Protein 6L5D (pdb70)

InterPro domains:
  IPR009430 Gas vesicle protein L/F [PF06386] (4-241)
  IPR009430 Gas vesicle protein L/F [PTHR36852] (3-244)

Structure (mmCIF, N/CA/C/O backbone):
data_6L5D
#
_entry.id   6L5D
#
_cell.length_a   96.400
_cell.length_b   147.087
_cell.length_c   106.579
_cell.angle_alpha   90.000
_cell.angle_beta   90.000
_cell.angle_gamma   90.000
#
_symmetry.space_group_name_H-M   'C 2 2 21'
#
loop_
_entity.id
_entity.type
_entity.pdbx_description
1 polymer 'Gas vesicle protein'
2 water water
#
loop_
_atom_site.group_PDB
_atom_site.id
_atom_site.type_symbol
_atom_site.label_atom_id
_atom_site.label_alt_id
_atom_site.label_comp_id
_atom_site.label_asym_id
_atom_site.label_entity_id
_atom_site.label_seq_id
_atom_site.pdbx_PDB_ins_code
_atom_site.Cartn_x
_atom_site.Cartn_y
_atom_site.Cartn_z
_atom_site.occupancy
_atom_site.B_iso_or_equiv
_atom_site.auth_seq_id
_atom_site.auth_comp_id
_atom_site.auth_asym_id
_atom_site.auth_atom_id
_atom_site.pdbx_PDB_model_num
ATOM 1 N N . SER A 1 2 ? 24.768 11.536 -13.221 1.00 91.82 2 SER A N 1
ATOM 2 C CA . SER A 1 2 ? 25.816 12.230 -12.416 1.00 95.92 2 SER A CA 1
ATOM 3 C C . SER A 1 2 ? 25.208 13.092 -11.269 1.00 91.79 2 SER A C 1
ATOM 4 O O . SER A 1 2 ? 25.736 14.156 -10.912 1.00 91.26 2 SER A O 1
ATOM 7 N N . SER A 1 3 ? 24.103 12.629 -10.688 1.00 80.11 3 SER A N 1
ATOM 8 C CA . SER A 1 3 ? 23.647 13.185 -9.424 1.00 71.33 3 SER A CA 1
ATOM 9 C C . SER A 1 3 ? 24.466 12.497 -8.339 1.00 61.46 3 SER A C 1
ATOM 10 O O . SER A 1 3 ? 24.583 11.286 -8.325 1.00 61.23 3 SER A O 1
ATOM 13 N N . GLY A 1 4 ? 25.052 13.285 -7.453 1.00 51.44 4 GLY A N 1
ATOM 14 C CA . GLY A 1 4 ? 25.689 12.758 -6.278 1.00 48.62 4 GLY A CA 1
ATOM 15 C C . GLY A 1 4 ? 24.699 12.723 -5.125 1.00 44.64 4 GLY A C 1
ATOM 16 O O . GLY A 1 4 ? 23.468 12.823 -5.301 1.00 39.98 4 GLY A O 1
ATOM 17 N N . LEU A 1 5 ? 25.261 12.609 -3.933 1.00 39.29 5 LEU A N 1
ATOM 18 C CA . LEU A 1 5 ? 24.497 12.415 -2.729 1.00 38.23 5 LEU A CA 1
ATOM 19 C C . LEU A 1 5 ? 24.888 13.506 -1.759 1.00 34.49 5 LEU A C 1
ATOM 20 O O . LEU A 1 5 ? 26.042 13.617 -1.418 1.00 35.05 5 LEU A O 1
ATOM 25 N N . TYR A 1 6 ? 23.936 14.337 -1.384 1.00 34.42 6 TYR A N 1
ATOM 26 C CA . TYR A 1 6 ? 24.083 15.280 -0.272 1.00 35.05 6 TYR A CA 1
ATOM 27 C C . TYR A 1 6 ? 23.771 14.546 1.002 1.00 34.04 6 TYR A C 1
ATOM 28 O O . TYR A 1 6 ? 22.669 14.070 1.128 1.00 36.48 6 TYR A O 1
ATOM 37 N N . LEU A 1 7 ? 24.705 14.460 1.952 1.00 38.15 7 LEU A N 1
ATOM 38 C CA . LEU A 1 7 ? 24.495 13.674 3.213 1.00 35.52 7 LEU A CA 1
ATOM 39 C C . LEU A 1 7 ? 24.216 14.588 4.411 1.00 36.04 7 LEU A C 1
ATOM 40 O O . LEU A 1 7 ? 24.966 15.524 4.681 1.00 36.41 7 LEU A O 1
ATOM 45 N N . TYR A 1 8 ? 23.171 14.276 5.167 1.00 34.91 8 TYR A N 1
ATOM 46 C CA . TYR A 1 8 ? 22.736 15.150 6.265 1.00 36.85 8 TYR A CA 1
ATOM 47 C C . TYR A 1 8 ? 23.315 14.662 7.618 1.00 36.18 8 TYR A C 1
ATOM 48 O O . TYR A 1 8 ? 23.746 15.445 8.443 1.00 34.18 8 TYR A O 1
ATOM 57 N N . GLY A 1 9 ? 23.278 13.356 7.846 1.00 35.70 9 GLY A N 1
ATOM 58 C CA . GLY A 1 9 ? 23.720 12.810 9.091 1.00 36.79 9 GLY A CA 1
ATOM 59 C C . GLY A 1 9 ? 23.817 11.311 9.040 1.00 40.14 9 GLY A C 1
ATOM 60 O O . GLY A 1 9 ? 23.397 10.696 8.054 1.00 41.69 9 GLY A O 1
ATOM 61 N N . ILE A 1 10 ? 24.367 10.731 10.111 1.00 40.15 10 ILE A N 1
ATOM 62 C CA . ILE A 1 10 ? 24.471 9.272 10.245 1.00 41.14 10 ILE A CA 1
ATOM 63 C C . ILE A 1 10 ? 23.824 8.888 11.547 1.00 38.39 10 ILE A C 1
ATOM 64 O O . ILE A 1 10 ? 24.111 9.499 12.584 1.00 34.56 10 ILE A O 1
ATOM 69 N N . PHE A 1 11 ? 22.962 7.871 11.479 1.00 38.57 11 PHE A N 1
ATOM 70 C CA . PHE A 1 11 ? 22.144 7.449 12.614 1.00 39.16 11 PHE A CA 1
ATOM 71 C C . PHE A 1 11 ? 22.398 5.966 12.870 1.00 42.53 11 PHE A C 1
ATOM 72 O O . PHE A 1 11 ? 22.707 5.215 11.935 1.00 44.48 11 PHE A O 1
ATOM 80 N N . PRO A 1 12 ? 22.262 5.531 14.128 1.00 44.11 12 PRO A N 1
ATOM 81 C CA . PRO A 1 12 ? 22.403 4.107 14.447 1.00 43.64 12 PRO A CA 1
ATOM 82 C C . PRO A 1 12 ? 21.217 3.206 14.083 1.00 42.20 12 PRO A C 1
ATOM 83 O O . PRO A 1 12 ? 21.403 2.032 14.002 1.00 45.89 12 PRO A O 1
ATOM 87 N N . ASP A 1 13 ? 20.013 3.719 13.880 1.00 52.82 13 ASP A N 1
ATOM 88 C CA . ASP A 1 13 ? 18.830 2.836 13.689 1.00 55.64 13 ASP A CA 1
ATOM 89 C C . ASP A 1 13 ? 18.096 3.102 12.416 1.00 52.87 13 ASP A C 1
ATOM 90 O O . ASP A 1 13 ? 18.250 4.152 11.803 1.00 45.66 13 ASP A O 1
ATOM 95 N N . PRO A 1 14 ? 17.254 2.148 12.017 1.00 56.09 14 PRO A N 1
ATOM 96 C CA . PRO A 1 14 ? 16.418 2.419 10.842 1.00 53.70 14 PRO A CA 1
ATOM 97 C C . PRO A 1 14 ? 15.504 3.642 11.030 1.00 48.21 14 PRO A C 1
ATOM 98 O O . PRO A 1 14 ? 14.997 3.896 12.143 1.00 50.87 14 PRO A O 1
ATOM 102 N N . ILE A 1 15 ? 15.364 4.402 9.959 1.00 44.23 15 ILE A N 1
ATOM 103 C CA . ILE A 1 15 ? 14.411 5.473 9.884 1.00 46.16 15 ILE A CA 1
ATOM 104 C C . ILE A 1 15 ? 13.339 5.098 8.881 1.00 47.81 15 ILE A C 1
ATOM 105 O O . ILE A 1 15 ? 13.630 4.929 7.695 1.00 50.72 15 ILE A O 1
ATOM 110 N N . PRO A 1 16 ? 12.087 4.953 9.361 1.00 52.03 16 PRO A N 1
ATOM 111 C CA . PRO A 1 16 ? 11.028 4.546 8.433 1.00 51.24 16 PRO A CA 1
ATOM 112 C C . PRO A 1 16 ? 10.704 5.587 7.364 1.00 52.32 16 PRO A C 1
ATOM 113 O O . PRO A 1 16 ? 11.031 6.761 7.513 1.00 47.04 16 PRO A O 1
ATOM 117 N N . GLU A 1 17 ? 10.041 5.131 6.302 1.00 59.54 17 GLU A N 1
ATOM 118 C CA . GLU A 1 17 ? 9.615 5.999 5.214 1.00 62.43 17 GLU A CA 1
ATOM 119 C C . GLU A 1 17 ? 8.373 6.827 5.524 1.00 66.60 17 GLU A C 1
ATOM 120 O O . GLU A 1 17 ? 8.086 7.778 4.802 1.00 67.98 17 GLU A O 1
ATOM 126 N N . THR A 1 18 ? 7.626 6.469 6.572 1.00 68.38 18 THR A N 1
ATOM 127 C CA . THR A 1 18 ? 6.552 7.330 7.066 1.00 68.13 18 THR A CA 1
ATOM 128 C C . THR A 1 18 ? 7.086 8.680 7.566 1.00 67.29 18 THR A C 1
ATOM 129 O O . THR A 1 18 ? 6.320 9.641 7.679 1.00 69.49 18 THR A O 1
ATOM 133 N N . VAL A 1 19 ? 8.386 8.744 7.882 1.00 71.25 19 VAL A N 1
ATOM 134 C CA . VAL A 1 19 ? 9.050 9.998 8.247 1.00 64.95 19 VAL A CA 1
ATOM 135 C C . VAL A 1 19 ? 9.341 10.751 6.946 1.00 60.73 19 VAL A C 1
ATOM 136 O O . VAL A 1 19 ? 10.310 10.473 6.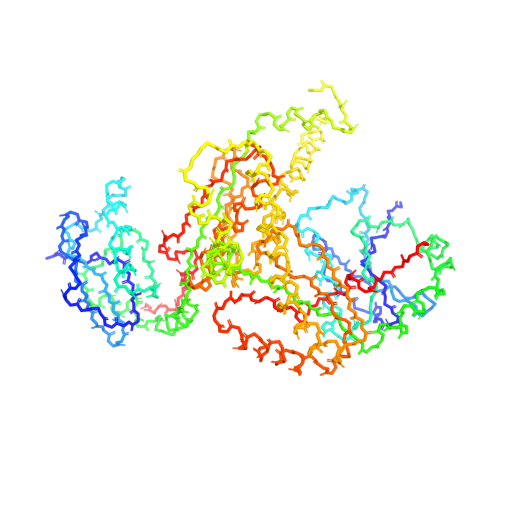265 1.00 57.68 19 VAL A O 1
ATOM 140 N N . THR A 1 20 ? 8.464 11.689 6.597 1.00 61.85 20 THR A N 1
ATOM 141 C CA . THR A 1 20 ? 8.595 12.470 5.364 1.00 60.51 20 THR A CA 1
ATOM 142 C C . THR A 1 20 ? 9.472 13.661 5.647 1.00 57.97 20 THR A C 1
ATOM 143 O O . THR A 1 20 ? 9.350 14.282 6.689 1.00 60.81 20 THR A O 1
ATOM 147 N N . LEU A 1 21 ? 10.373 13.972 4.735 1.00 54.91 21 LEU A N 1
ATOM 148 C CA . LEU A 1 21 ? 11.400 14.969 5.027 1.00 53.18 21 LEU A CA 1
ATOM 149 C C . LEU A 1 21 ? 11.795 15.638 3.755 1.00 50.86 21 LEU A C 1
ATOM 150 O O . LEU A 1 21 ? 11.766 15.014 2.691 1.00 52.60 21 LEU A O 1
ATOM 155 N N . GLN A 1 22 ? 12.147 16.909 3.863 1.00 45.01 22 GLN A N 1
ATOM 156 C CA . GLN A 1 22 ? 12.455 17.682 2.683 1.00 45.15 22 GLN A CA 1
ATOM 157 C C . GLN A 1 22 ? 13.672 18.524 3.015 1.00 45.67 22 GLN A C 1
ATOM 158 O O . GLN A 1 22 ? 13.828 19.001 4.139 1.00 38.07 22 GLN A O 1
ATOM 164 N N . GLY A 1 23 ? 14.545 18.682 2.018 1.00 47.02 23 GLY A N 1
ATOM 165 C CA . GLY A 1 23 ? 15.898 19.156 2.247 1.00 44.27 23 GLY A CA 1
ATOM 166 C C . GLY A 1 23 ? 16.233 20.309 1.360 1.00 44.97 23 GLY A C 1
ATOM 167 O O . GLY A 1 23 ? 15.347 21.122 1.066 1.00 39.14 23 GLY A O 1
ATOM 168 N N . LEU A 1 24 ? 17.517 20.377 0.986 1.00 42.37 24 LEU A N 1
ATOM 169 C CA . LEU A 1 24 ? 18.039 21.371 0.070 1.00 45.65 24 LEU A CA 1
ATOM 170 C C . LEU A 1 24 ? 17.337 21.335 -1.247 1.00 46.48 24 LEU A C 1
ATOM 171 O O . LEU A 1 24 ? 17.134 20.265 -1.779 1.00 44.88 24 LEU A O 1
ATOM 176 N N . ASP A 1 25 ? 16.963 22.518 -1.747 1.00 52.14 25 ASP A N 1
ATOM 177 C CA . ASP A 1 25 ? 16.240 22.668 -3.016 1.00 56.63 25 ASP A CA 1
ATOM 178 C C . ASP A 1 25 ? 14.905 21.979 -3.011 1.00 50.16 25 ASP A C 1
ATOM 179 O O . ASP A 1 25 ? 14.410 21.563 -4.063 1.00 45.21 25 ASP A O 1
ATOM 184 N N . SER A 1 26 ? 14.333 21.831 -1.825 1.00 44.91 26 SER A N 1
ATOM 185 C CA . SER A 1 26 ? 13.074 21.122 -1.666 1.00 47.83 26 SER A CA 1
ATOM 186 C C . SER A 1 26 ? 13.113 19.665 -2.133 1.00 46.35 26 SER A C 1
ATOM 187 O O . SER A 1 26 ? 12.079 19.061 -2.369 1.00 44.23 26 SER A O 1
ATOM 190 N N . GLN A 1 27 ? 14.301 19.079 -2.192 1.00 49.94 27 GLN A N 1
ATOM 191 C CA . GLN A 1 27 ? 14.461 17.653 -2.592 1.00 48.59 27 GLN A CA 1
ATOM 192 C C . GLN A 1 27 ? 13.906 16.755 -1.498 1.00 43.86 27 GLN A C 1
ATOM 193 O O . GLN A 1 27 ? 13.963 17.109 -0.315 1.00 47.22 27 GLN A O 1
ATOM 199 N N . LEU A 1 28 ? 13.397 15.592 -1.853 1.00 44.33 28 LEU A N 1
ATOM 200 C CA . LEU A 1 28 ? 12.930 14.673 -0.819 1.00 47.51 28 LEU A CA 1
ATOM 201 C C . LEU A 1 28 ? 14.155 14.064 -0.129 1.00 45.51 28 LEU A C 1
ATOM 202 O O . LEU A 1 28 ? 15.212 13.926 -0.744 1.00 42.07 28 LEU A O 1
ATOM 207 N N . VAL A 1 29 ? 14.009 13.735 1.148 1.00 40.96 29 VAL A N 1
ATOM 208 C CA . VAL A 1 29 ? 15.090 13.144 1.918 1.00 44.80 29 VAL A CA 1
ATOM 209 C C . VAL A 1 29 ? 14.830 11.673 2.191 1.00 44.76 29 VAL A C 1
ATOM 210 O O . VAL A 1 29 ? 13.775 11.296 2.683 1.00 57.10 29 VAL A O 1
ATOM 214 N N . TYR A 1 30 ? 15.817 10.850 1.897 1.00 46.94 30 TYR A N 1
ATOM 215 C CA . TYR A 1 30 ? 15.717 9.391 2.088 1.00 47.11 30 TYR A CA 1
ATOM 216 C C . TYR A 1 30 ? 16.677 8.896 3.163 1.00 43.78 30 TYR A C 1
ATOM 217 O O . TYR A 1 30 ? 17.632 9.611 3.556 1.00 45.63 30 TYR A O 1
ATOM 226 N N . SER A 1 31 ? 16.401 7.698 3.650 1.00 37.38 31 SER A N 1
ATOM 227 C CA . SER A 1 31 ? 17.328 6.971 4.488 1.00 37.82 31 SER A CA 1
ATOM 228 C C . SER A 1 31 ? 17.861 5.796 3.679 1.00 39.07 31 SER A C 1
ATOM 229 O O . SER A 1 31 ? 17.291 5.403 2.697 1.00 39.34 31 SER A O 1
ATOM 232 N N . GLN A 1 32 ? 19.015 5.297 4.071 1.00 42.96 32 GLN A N 1
ATOM 233 C CA . GLN A 1 32 ? 19.699 4.258 3.355 1.00 41.53 32 GLN A CA 1
ATOM 234 C C . GLN A 1 32 ? 20.531 3.547 4.374 1.00 38.30 32 GLN A C 1
ATOM 235 O O . GLN A 1 32 ? 21.496 4.109 4.886 1.00 41.82 32 GLN A O 1
ATOM 241 N N . ILE A 1 33 ? 20.147 2.323 4.680 1.00 36.30 33 ILE A N 1
ATOM 242 C CA . ILE A 1 33 ? 20.819 1.533 5.687 1.00 40.42 33 ILE A CA 1
ATOM 243 C C . ILE A 1 33 ? 21.997 0.853 5.043 1.00 38.55 33 ILE A C 1
ATOM 244 O O . ILE A 1 33 ? 21.821 0.231 4.006 1.00 42.01 33 ILE A O 1
ATOM 249 N N . ILE A 1 34 ? 23.179 0.947 5.641 1.00 36.24 34 ILE A N 1
ATOM 250 C CA . ILE A 1 34 ? 24.321 0.111 5.193 1.00 40.77 34 ILE A CA 1
ATOM 251 C C . ILE A 1 34 ? 24.915 -0.503 6.437 1.00 40.20 34 ILE A C 1
ATOM 252 O O . ILE A 1 34 ? 25.485 0.224 7.253 1.00 42.69 34 ILE A O 1
ATOM 257 N N . ASP A 1 35 ? 24.784 -1.822 6.571 1.00 40.19 35 ASP A N 1
ATOM 258 C CA . ASP A 1 35 ? 25.270 -2.593 7.726 1.00 41.07 35 ASP A CA 1
ATOM 259 C C . ASP A 1 35 ? 25.030 -1.961 9.119 1.00 42.23 35 ASP A C 1
ATOM 260 O O . ASP A 1 35 ? 25.962 -1.867 9.950 1.00 40.53 35 ASP A O 1
ATOM 265 N N . GLY A 1 36 ? 23.804 -1.519 9.382 1.00 40.99 36 GLY A N 1
ATOM 266 C CA . GLY A 1 36 ? 23.461 -0.996 10.711 1.00 41.11 36 GLY A CA 1
ATOM 267 C C . GLY A 1 36 ? 23.692 0.509 10.921 1.00 42.12 36 GLY A C 1
ATOM 268 O O . GLY A 1 36 ? 23.368 1.045 11.998 1.00 45.04 36 GLY A O 1
ATOM 269 N N . PHE A 1 37 ? 24.241 1.183 9.914 1.00 36.90 37 PHE A N 1
ATOM 270 C CA . PHE A 1 37 ? 24.303 2.655 9.859 1.00 39.31 37 PHE A CA 1
ATOM 271 C C . PHE A 1 37 ? 23.291 3.236 8.874 1.00 36.42 37 PHE A C 1
ATOM 272 O O . PHE A 1 37 ? 23.231 2.835 7.742 1.00 37.98 37 PHE A O 1
ATOM 280 N N . THR A 1 38 ? 22.505 4.198 9.331 1.00 36.62 38 THR A N 1
ATOM 281 C CA . THR A 1 38 ? 21.514 4.833 8.498 1.00 37.54 38 THR A CA 1
ATOM 282 C C . THR A 1 38 ? 22.066 6.195 8.021 1.00 39.11 38 THR A C 1
ATOM 283 O O . THR A 1 38 ? 22.544 6.989 8.825 1.00 42.77 38 THR A O 1
ATOM 287 N N . PHE A 1 39 ? 22.086 6.416 6.712 1.00 36.47 39 PHE A N 1
ATOM 288 C CA . PHE A 1 39 ? 22.560 7.674 6.148 1.00 38.20 39 PHE A CA 1
ATOM 289 C C . PHE A 1 39 ? 21.316 8.401 5.629 1.00 41.21 39 PHE A C 1
ATOM 290 O O . PHE A 1 39 ? 20.522 7.815 4.872 1.00 40.49 39 PHE A O 1
ATOM 298 N N . LEU A 1 40 ? 21.157 9.668 6.034 1.00 38.69 40 LEU A N 1
ATOM 299 C CA . LEU A 1 40 ? 20.034 10.499 5.624 1.00 35.69 40 LEU A CA 1
ATOM 300 C C . LEU A 1 40 ? 20.615 11.396 4.552 1.00 35.10 40 LEU A C 1
ATOM 301 O O . LEU A 1 40 ? 21.595 12.089 4.799 1.00 34.99 40 LEU A O 1
ATOM 306 N N . TYR A 1 41 ? 20.008 11.382 3.371 1.00 37.13 41 TYR A N 1
ATOM 307 C CA . TYR A 1 41 ? 20.578 12.000 2.187 1.00 36.83 41 TYR A CA 1
ATOM 308 C C . TYR A 1 41 ? 19.502 12.502 1.251 1.00 36.20 41 TYR A C 1
ATOM 309 O O . TYR A 1 41 ? 18.325 12.196 1.398 1.00 38.10 41 TYR A O 1
ATOM 318 N N . SER A 1 42 ? 19.916 13.308 0.291 1.00 40.06 42 SER A N 1
ATOM 319 C CA . SER A 1 42 ? 19.040 13.716 -0.814 1.00 38.62 42 SER A CA 1
ATOM 320 C C . SER A 1 42 ? 19.885 13.821 -2.061 1.00 37.19 42 SER A C 1
ATOM 321 O O . SER A 1 42 ? 21.099 13.862 -1.989 1.00 35.92 42 SER A O 1
ATOM 324 N N . GLU A 1 43 ? 19.234 13.848 -3.201 1.00 39.32 43 GLU A N 1
ATOM 325 C CA . GLU A 1 43 ? 19.921 13.828 -4.453 1.00 46.00 43 GLU A CA 1
ATOM 326 C C . GLU A 1 43 ? 20.570 15.195 -4.665 1.00 45.59 43 GLU A C 1
ATOM 327 O O . GLU A 1 43 ? 19.911 16.213 -4.633 1.00 45.83 43 GLU A O 1
ATOM 333 N N . ALA A 1 44 ? 21.877 15.207 -4.828 1.00 47.03 44 ALA A N 1
ATOM 334 C CA . ALA A 1 44 ? 22.599 16.448 -5.098 1.00 50.50 44 ALA A CA 1
ATOM 335 C C . ALA A 1 44 ? 22.557 16.743 -6.572 1.00 53.66 44 ALA A C 1
ATOM 336 O O . ALA A 1 44 ? 22.982 15.924 -7.371 1.00 51.45 44 ALA A O 1
ATOM 338 N N . LYS A 1 45 ? 22.083 17.916 -6.935 1.00 61.80 45 LYS A N 1
ATOM 339 C CA . LYS A 1 45 ? 22.175 18.327 -8.321 1.00 75.48 45 LYS A CA 1
ATOM 340 C C . LYS A 1 45 ? 23.599 18.856 -8.676 1.00 79.40 45 LYS A C 1
ATOM 341 O O . LYS A 1 45 ? 24.182 18.414 -9.658 1.00 76.56 45 LYS A O 1
ATOM 347 N N . GLN A 1 46 ? 24.172 19.756 -7.871 1.00 83.13 46 GLN A N 1
ATOM 348 C CA . GLN A 1 46 ? 25.552 20.259 -8.098 1.00 83.89 46 GLN A CA 1
ATOM 349 C C . GLN A 1 46 ? 26.537 19.459 -7.219 1.00 78.57 46 GLN A C 1
ATOM 350 O O . GLN A 1 46 ? 26.110 18.727 -6.328 1.00 73.52 46 GLN A O 1
ATOM 356 N N . GLU A 1 47 ? 27.845 19.605 -7.462 1.00 77.21 47 GLU A N 1
ATOM 357 C CA . GLU A 1 47 ? 28.899 19.054 -6.570 1.00 69.08 47 GLU A CA 1
ATOM 358 C C . GLU A 1 47 ? 29.122 19.885 -5.287 1.00 65.01 47 GLU A C 1
ATOM 359 O O . GLU A 1 47 ? 29.665 19.373 -4.281 1.00 59.65 47 GLU A O 1
ATOM 365 N N . LYS A 1 48 ? 28.734 21.165 -5.350 1.00 60.73 48 LYS A N 1
ATOM 366 C CA . LYS A 1 48 ? 28.944 22.148 -4.277 1.00 65.10 48 LYS A CA 1
ATOM 367 C C . LYS A 1 48 ? 27.724 23.048 -4.114 1.00 62.91 48 LYS A C 1
ATOM 368 O O . LYS A 1 48 ? 27.167 23.539 -5.093 1.00 58.86 48 LYS A O 1
ATOM 374 N N . TYR A 1 49 ? 27.363 23.275 -2.854 1.00 56.94 49 TYR A N 1
ATOM 375 C CA . TYR A 1 49 ? 26.270 24.136 -2.474 1.00 57.30 49 TYR A CA 1
ATOM 376 C C . TYR A 1 49 ? 26.802 25.326 -1.672 1.00 62.98 49 TYR A C 1
ATOM 377 O O . TYR A 1 49 ? 27.646 25.154 -0.759 1.00 58.17 49 TYR A O 1
ATOM 386 N N . LEU A 1 50 ? 26.322 26.533 -1.978 1.00 59.26 50 LEU A N 1
ATOM 387 C CA . LEU A 1 50 ? 26.772 27.679 -1.197 1.00 59.28 50 LEU A CA 1
ATOM 388 C C . LEU A 1 50 ? 26.070 27.682 0.111 1.00 50.40 50 LEU A C 1
ATOM 389 O O . LEU A 1 50 ? 24.874 27.394 0.192 1.00 52.40 50 LEU A O 1
ATOM 394 N N . ALA A 1 51 ? 26.809 28.035 1.142 1.00 48.97 51 ALA A N 1
ATOM 395 C CA . ALA A 1 51 ? 26.261 28.110 2.474 1.00 49.01 51 ALA A CA 1
ATOM 396 C C . ALA A 1 51 ? 25.488 29.418 2.646 1.00 51.36 51 ALA A C 1
ATOM 397 O O . ALA A 1 51 ? 25.799 30.233 3.503 1.00 54.19 51 ALA A O 1
ATOM 399 N N . SER A 1 52 ? 24.445 29.590 1.834 1.00 59.23 52 SER A N 1
ATOM 400 C CA . SER A 1 52 ? 23.528 30.741 1.923 1.00 55.59 52 SER A CA 1
ATOM 401 C C . SER A 1 52 ? 22.643 30.531 3.125 1.00 56.63 52 SER A C 1
ATOM 402 O O . SER A 1 52 ? 22.513 29.420 3.631 1.00 59.96 52 SER A O 1
ATOM 405 N N . ARG A 1 53 ? 22.047 31.601 3.611 1.00 61.42 53 ARG A N 1
ATOM 406 C CA . ARG A 1 53 ? 21.210 31.508 4.795 1.00 55.57 53 ARG A CA 1
ATOM 407 C C . ARG A 1 53 ? 20.100 30.459 4.573 1.00 56.53 53 ARG A C 1
ATOM 408 O O . ARG A 1 53 ? 19.896 29.572 5.400 1.00 55.79 53 ARG A O 1
ATOM 416 N N . ARG A 1 54 ? 19.415 30.588 3.440 1.00 54.30 54 ARG A N 1
ATOM 417 C CA . ARG A 1 54 ? 18.443 29.614 2.929 1.00 53.86 54 ARG A CA 1
ATOM 418 C C . ARG A 1 54 ? 18.863 28.121 3.011 1.00 52.02 54 ARG A C 1
ATOM 419 O O . ARG A 1 54 ? 18.131 27.266 3.552 1.00 52.50 54 ARG A O 1
ATOM 427 N N . ASN A 1 55 ? 20.016 27.809 2.430 1.00 45.54 55 ASN A N 1
ATOM 428 C CA . ASN A 1 55 ? 20.491 26.431 2.416 1.00 43.10 55 ASN A CA 1
ATOM 429 C C . ASN A 1 55 ? 20.894 25.905 3.776 1.00 40.80 55 ASN A C 1
ATOM 430 O O . ASN A 1 55 ? 20.702 24.732 4.033 1.00 39.93 55 ASN A O 1
ATOM 435 N N . LEU A 1 56 ? 21.385 26.774 4.659 1.00 43.77 56 LEU A N 1
ATOM 436 C CA . LEU A 1 56 ? 21.820 26.358 5.983 1.00 45.56 56 LEU A CA 1
ATOM 437 C C . LEU A 1 56 ? 20.620 25.993 6.808 1.00 44.90 56 LEU A C 1
ATOM 438 O O . LEU A 1 56 ? 20.691 25.065 7.611 1.00 49.95 56 LEU A O 1
ATOM 443 N N . ILE A 1 57 ? 19.519 26.708 6.589 1.00 41.31 57 ILE A N 1
ATOM 444 C CA . ILE A 1 57 ? 18.275 26.413 7.251 1.00 37.87 57 ILE A CA 1
ATOM 445 C C . ILE A 1 57 ? 17.713 25.085 6.762 1.00 36.68 57 ILE A C 1
ATOM 446 O O . ILE A 1 57 ? 17.242 24.288 7.570 1.00 36.54 57 ILE A O 1
ATOM 451 N N . SER A 1 58 ? 17.731 24.846 5.457 1.00 33.54 58 SER A N 1
ATOM 452 C CA . SER A 1 58 ? 17.253 23.567 4.960 1.00 36.63 58 SER A CA 1
ATOM 453 C C . SER A 1 58 ? 17.994 22.399 5.593 1.00 39.98 58 SER A C 1
ATOM 454 O O . SER A 1 58 ? 17.374 21.403 5.968 1.00 45.71 58 SER A O 1
ATOM 457 N N . HIS A 1 59 ? 19.310 22.538 5.738 1.00 39.38 59 HIS A N 1
ATOM 458 C CA . HIS A 1 59 ? 20.145 21.465 6.274 1.00 41.16 59 HIS A CA 1
ATOM 459 C C . HIS A 1 59 ? 19.829 21.183 7.760 1.00 40.68 59 HIS A C 1
ATOM 460 O O . HIS A 1 59 ? 19.562 20.027 8.179 1.00 34.83 59 HIS A O 1
ATOM 467 N N . GLU A 1 60 ? 19.846 22.275 8.526 1.00 39.60 60 GLU A N 1
ATOM 468 C CA . GLU A 1 60 ? 19.591 22.288 9.953 1.00 40.70 60 GLU A CA 1
ATOM 469 C C . GLU A 1 60 ? 18.176 21.655 10.225 1.00 42.58 60 GLU A C 1
ATOM 470 O O . GLU A 1 60 ? 18.033 20.784 11.109 1.00 41.36 60 GLU A O 1
ATOM 476 N N . LYS A 1 61 ? 17.164 22.009 9.419 1.00 39.22 61 LYS A N 1
ATOM 477 C CA . LYS A 1 61 ? 15.800 21.522 9.682 1.00 38.25 61 LYS A CA 1
ATOM 478 C C . LYS A 1 61 ? 15.597 20.053 9.351 1.00 36.56 61 LYS A C 1
ATOM 479 O O . LYS A 1 61 ? 14.750 19.414 9.963 1.00 41.26 61 LYS A O 1
ATOM 485 N N . VAL A 1 62 ? 16.352 19.498 8.403 1.00 35.14 62 VAL A N 1
ATOM 486 C CA . VAL A 1 62 ? 16.231 18.085 8.146 1.00 33.44 62 VAL A CA 1
ATOM 487 C C . VAL A 1 62 ? 16.623 17.335 9.437 1.00 34.89 62 VAL A C 1
ATOM 488 O O . VAL A 1 62 ? 15.848 16.479 9.906 1.00 36.15 62 VAL A O 1
ATOM 492 N N . LEU A 1 63 ? 17.763 17.697 10.034 1.00 34.65 63 LEU A N 1
ATOM 493 C CA . LEU A 1 63 ? 18.241 17.009 11.240 1.00 34.91 63 LEU A CA 1
ATOM 494 C C . LEU A 1 63 ? 17.340 17.271 12.438 1.00 36.96 63 LEU A C 1
ATOM 495 O O . LEU A 1 63 ? 16.971 16.346 13.188 1.00 36.27 63 LEU A O 1
ATOM 500 N N . GLU A 1 64 ? 16.958 18.523 12.627 1.00 40.23 64 GLU A N 1
ATOM 501 C CA . GLU A 1 64 ? 15.988 18.850 13.724 1.00 41.51 64 GLU A CA 1
ATOM 502 C C . GLU A 1 64 ? 14.673 18.084 13.593 1.00 41.59 64 GLU A C 1
ATOM 503 O O . GLU A 1 64 ? 14.159 17.576 14.589 1.00 40.83 64 GLU A O 1
ATOM 509 N N . GLN A 1 65 ? 14.181 17.930 12.364 1.00 40.23 65 GLN A N 1
ATOM 510 C CA . GLN A 1 65 ? 12.953 17.172 12.136 1.00 40.70 65 GLN A CA 1
ATOM 511 C C . GLN A 1 65 ? 13.144 15.688 12.425 1.00 38.72 65 GLN A C 1
ATOM 512 O O . GLN A 1 65 ? 12.287 15.070 13.018 1.00 41.71 65 GLN A O 1
ATOM 518 N N . ALA A 1 66 ? 14.300 15.128 12.083 1.00 40.47 66 ALA A N 1
ATOM 519 C CA . ALA A 1 66 ? 14.606 13.754 12.470 1.00 42.00 66 ALA A CA 1
ATOM 520 C C . ALA A 1 66 ? 14.599 13.577 13.970 1.00 41.78 66 ALA A C 1
ATOM 521 O O . ALA A 1 66 ? 14.017 12.615 14.490 1.00 42.59 66 ALA A O 1
ATOM 523 N N . MET A 1 67 ? 15.231 14.513 14.666 1.00 41.20 67 MET A N 1
ATOM 524 C CA . MET A 1 67 ? 15.226 14.473 16.133 1.00 44.65 67 MET A CA 1
ATOM 525 C C . MET A 1 67 ? 13.822 14.546 16.727 1.00 41.63 67 MET A C 1
ATOM 526 O O . MET A 1 67 ? 13.507 13.776 17.610 1.00 49.68 67 MET A O 1
ATOM 531 N N . HIS A 1 68 ? 12.991 15.452 16.224 1.00 42.14 68 HIS A N 1
ATOM 532 C CA . HIS A 1 68 ? 11.588 15.563 16.669 1.00 46.33 68 HIS A CA 1
ATOM 533 C C . HIS A 1 68 ? 10.842 14.253 16.455 1.00 40.76 68 HIS A C 1
ATOM 534 O O . HIS A 1 68 ? 9.976 13.958 17.215 1.00 46.93 68 HIS A O 1
ATOM 541 N N . ALA A 1 69 ? 11.141 13.509 15.404 1.00 39.24 69 ALA A N 1
ATOM 542 C CA . ALA A 1 69 ? 10.482 12.219 15.148 1.00 43.35 69 ALA A CA 1
ATOM 543 C C . ALA A 1 69 ? 11.037 10.998 15.950 1.00 44.27 69 ALA A C 1
ATOM 544 O O . ALA A 1 69 ? 10.570 9.849 15.732 1.00 47.21 69 ALA A O 1
ATOM 546 N N . GLY A 1 70 ? 12.039 11.229 16.806 1.00 39.82 70 GLY A N 1
ATOM 547 C CA . GLY A 1 70 ? 12.610 10.193 17.675 1.00 44.91 70 GLY A CA 1
ATOM 548 C C . GLY A 1 70 ? 14.085 9.841 17.479 1.00 48.43 70 GLY A C 1
ATOM 549 O O . GLY A 1 70 ? 14.702 9.192 18.340 1.00 50.62 70 GLY A O 1
ATOM 550 N N . PHE A 1 71 ? 14.684 10.288 16.386 1.00 44.91 71 PHE A N 1
ATOM 551 C CA . PHE A 1 71 ? 16.030 9.846 16.050 1.00 47.88 71 PHE A CA 1
ATOM 552 C C . PHE A 1 71 ? 16.964 10.901 16.589 1.00 47.26 71 PHE A C 1
ATOM 553 O O . PHE A 1 71 ? 17.458 11.785 15.864 1.00 50.17 71 PHE A O 1
ATOM 561 N N . ARG A 1 72 ? 17.185 10.785 17.899 1.00 48.07 72 ARG A N 1
ATOM 562 C CA . ARG A 1 72 ? 17.936 11.776 18.684 1.00 48.69 72 ARG A CA 1
ATOM 563 C C . ARG A 1 72 ? 19.402 11.482 18.787 1.00 46.63 72 ARG A C 1
ATOM 564 O O . ARG A 1 72 ? 20.182 12.375 19.028 1.00 55.05 72 ARG A O 1
ATOM 572 N N . THR A 1 73 ? 19.785 10.231 18.645 1.00 46.62 73 THR A N 1
ATOM 573 C CA . THR A 1 73 ? 21.193 9.880 18.605 1.00 49.82 73 THR A CA 1
ATOM 574 C C . THR A 1 73 ? 21.570 9.972 17.127 1.00 49.98 73 THR A C 1
ATOM 575 O O . THR A 1 73 ? 20.851 9.400 16.283 1.00 49.36 73 THR A O 1
ATOM 579 N N . LEU A 1 74 ? 22.671 10.689 16.841 1.00 48.32 74 LEU A N 1
ATOM 580 C CA . LEU A 1 74 ? 23.176 10.891 15.492 1.00 46.18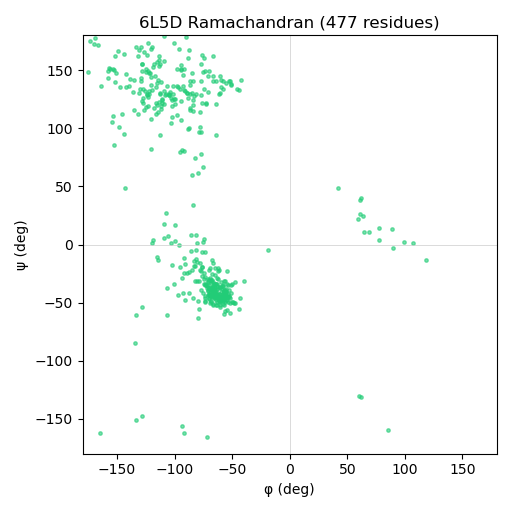 74 LEU A CA 1
ATOM 581 C C . LEU A 1 74 ? 24.466 11.617 15.495 1.00 47.65 74 LEU A C 1
ATOM 582 O O . LEU A 1 74 ? 24.700 12.404 16.375 1.00 52.46 74 LEU A O 1
ATOM 587 N N . LEU A 1 75 ? 25.304 11.305 14.512 1.00 43.26 75 LEU A N 1
ATOM 588 C CA . LEU A 1 75 ? 26.347 12.162 14.075 1.00 43.63 75 LEU A CA 1
ATOM 589 C C . LEU A 1 75 ? 25.758 13.131 13.008 1.00 44.63 75 LEU A C 1
ATOM 590 O O . LEU A 1 75 ? 25.359 12.708 11.940 1.00 44.90 75 LEU A O 1
ATOM 595 N N . PRO A 1 76 ? 25.730 14.427 13.280 1.00 43.38 76 PRO A N 1
ATOM 596 C CA . PRO A 1 76 ? 25.260 15.351 12.287 1.00 42.26 76 PRO A CA 1
ATOM 597 C C . PRO A 1 76 ? 26.387 15.873 11.475 1.00 41.54 76 PRO A C 1
ATOM 598 O O . PRO A 1 76 ? 27.399 16.277 12.024 1.00 42.42 76 PRO A O 1
ATOM 602 N N . LEU A 1 77 ? 26.202 15.949 10.171 1.00 41.18 77 LEU A N 1
ATOM 603 C CA . LEU A 1 77 ? 27.307 16.376 9.311 1.00 42.12 77 LEU A CA 1
ATOM 604 C C . LEU A 1 77 ? 27.283 17.847 9.010 1.00 43.80 77 LEU A C 1
ATOM 605 O O . LEU A 1 77 ? 26.215 18.499 9.003 1.00 52.78 77 LEU A O 1
ATOM 610 N N . ARG A 1 78 ? 28.472 18.370 8.784 1.00 43.09 78 ARG A N 1
ATOM 611 C CA . ARG A 1 78 ? 28.630 19.770 8.516 1.00 45.56 78 ARG A CA 1
ATOM 612 C C . ARG A 1 78 ? 28.052 19.993 7.130 1.00 46.54 78 ARG A C 1
ATOM 613 O O . ARG A 1 78 ? 28.151 19.118 6.256 1.00 39.03 78 ARG A O 1
ATOM 621 N N . PHE A 1 79 ? 27.439 21.169 6.967 1.00 44.00 79 PHE A N 1
ATOM 622 C CA . PHE A 1 79 ? 26.820 21.558 5.747 1.00 40.05 79 PHE A CA 1
ATOM 623 C C . PHE A 1 79 ? 27.758 21.393 4.552 1.00 39.84 79 PHE A C 1
ATOM 624 O O . PHE A 1 79 ? 28.880 21.798 4.637 1.00 44.87 79 PHE A O 1
ATOM 632 N N . GLY A 1 80 ? 27.243 20.888 3.420 1.00 40.60 80 GLY A N 1
ATOM 633 C CA . GLY A 1 80 ? 27.925 20.974 2.121 1.00 39.62 80 GLY A CA 1
ATOM 634 C C . GLY A 1 80 ? 28.501 19.650 1.636 1.00 38.25 80 GLY A C 1
ATOM 635 O O . GLY A 1 80 ? 29.092 19.579 0.542 1.00 34.00 80 GLY A O 1
ATOM 636 N N . LEU A 1 81 ? 28.288 18.597 2.421 1.00 34.34 81 LEU A N 1
ATOM 637 C CA . LEU A 1 81 ? 28.916 17.336 2.193 1.00 36.08 81 LEU A CA 1
ATOM 638 C C . LEU A 1 81 ? 28.192 16.583 1.045 1.00 36.68 81 LEU A C 1
ATOM 639 O O . LEU A 1 81 ? 27.133 15.965 1.258 1.00 38.73 81 LEU A O 1
ATOM 644 N N . VAL A 1 82 ? 28.801 16.631 -0.150 1.00 32.79 82 VAL A N 1
ATOM 645 C CA . VAL A 1 82 ? 28.326 15.970 -1.344 1.00 34.73 82 VAL 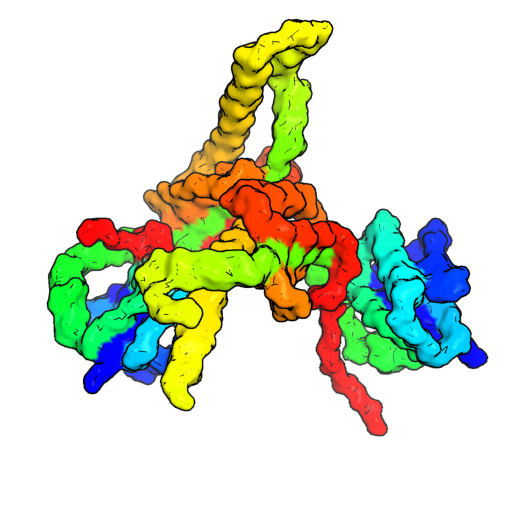A CA 1
ATOM 646 C C . VAL A 1 82 ? 29.346 14.935 -1.817 1.00 34.90 82 VAL A C 1
ATOM 647 O O . VAL A 1 82 ? 30.416 15.281 -2.224 1.00 36.25 82 VAL A O 1
ATOM 651 N N . VAL A 1 83 ? 28.977 13.670 -1.834 1.00 40.12 83 VAL A N 1
ATOM 652 C CA . VAL A 1 83 ? 29.861 12.622 -2.331 1.00 42.16 83 VAL A CA 1
ATOM 653 C C . VAL A 1 83 ? 29.205 11.970 -3.526 1.00 39.78 83 VAL A C 1
ATOM 654 O O . VAL A 1 83 ? 27.975 11.932 -3.644 1.00 45.51 83 VAL A O 1
ATOM 658 N N . LYS A 1 84 ? 30.043 11.403 -4.362 1.00 37.09 84 LYS A N 1
ATOM 659 C CA . LYS A 1 84 ? 29.679 11.039 -5.710 1.00 42.21 84 LYS A CA 1
ATOM 660 C C . LYS A 1 84 ? 28.721 9.821 -5.772 1.00 41.42 84 LYS A C 1
ATOM 661 O O . LYS A 1 84 ? 27.849 9.768 -6.620 1.00 42.99 84 LYS A O 1
ATOM 667 N N . ASN A 1 85 ? 28.915 8.849 -4.894 1.00 36.16 85 ASN A N 1
ATOM 668 C CA . ASN A 1 85 ? 28.162 7.643 -4.929 1.00 33.99 85 ASN A CA 1
ATOM 669 C C . ASN A 1 85 ? 28.336 6.847 -3.639 1.00 35.89 85 ASN A C 1
ATOM 670 O O . ASN A 1 85 ? 29.155 7.217 -2.786 1.00 34.87 85 ASN A O 1
ATOM 675 N N . TRP A 1 86 ? 27.537 5.786 -3.485 1.00 35.75 86 TRP A N 1
ATOM 676 C CA . TRP A 1 86 ? 27.514 5.012 -2.246 1.00 35.42 86 TRP A CA 1
ATOM 677 C C . TRP A 1 86 ? 28.787 4.261 -2.023 1.00 38.73 86 TRP A C 1
ATOM 678 O O . TRP A 1 86 ? 29.155 4.054 -0.869 1.00 43.04 86 TRP A O 1
ATOM 689 N N . GLU A 1 87 ? 29.448 3.847 -3.113 1.00 39.37 87 GLU A N 1
ATOM 690 C CA . GLU A 1 87 ? 30.792 3.217 -3.057 1.00 39.01 87 GLU A CA 1
ATOM 691 C C . GLU A 1 87 ? 31.751 4.120 -2.292 1.00 39.58 87 GLU A C 1
ATOM 692 O O . GLU A 1 87 ? 32.459 3.681 -1.386 1.00 41.36 87 GLU A O 1
ATOM 698 N N . THR A 1 88 ? 31.773 5.389 -2.672 1.00 37.21 88 THR A N 1
ATOM 699 C CA . THR A 1 88 ? 32.613 6.347 -2.015 1.00 38.93 88 THR A CA 1
ATOM 700 C C . THR A 1 88 ? 32.168 6.563 -0.550 1.00 38.12 88 THR A C 1
ATOM 701 O O . THR A 1 88 ? 33.012 6.742 0.328 1.00 33.35 88 THR A O 1
ATOM 705 N N . VAL A 1 89 ? 30.869 6.498 -0.269 1.00 36.35 89 VAL A N 1
ATOM 706 C CA . VAL A 1 89 ? 30.407 6.580 1.142 1.00 38.72 89 VAL A CA 1
ATOM 707 C C . VAL A 1 89 ? 30.983 5.408 1.942 1.00 36.04 89 VAL A C 1
ATOM 708 O O . VAL A 1 89 ? 31.488 5.600 3.040 1.00 34.15 89 VAL A O 1
ATOM 712 N N . VAL A 1 90 ? 30.973 4.214 1.346 1.00 33.08 90 VAL A N 1
ATOM 713 C CA . VAL A 1 90 ? 31.468 3.039 2.041 1.00 33.92 90 VAL A CA 1
ATOM 714 C C . VAL A 1 90 ? 32.981 3.064 2.227 1.00 34.01 90 VAL A C 1
ATOM 715 O O . VAL A 1 90 ? 33.454 2.761 3.298 1.00 36.09 90 VAL A O 1
ATOM 719 N N . THR A 1 91 ? 33.739 3.392 1.189 1.00 35.92 91 THR A N 1
ATOM 720 C CA . THR A 1 91 ? 35.197 3.232 1.252 1.00 36.82 91 THR A CA 1
ATOM 721 C C . THR A 1 91 ? 35.876 4.299 2.092 1.00 34.58 91 THR A C 1
ATOM 722 O O . THR A 1 91 ? 36.759 3.981 2.859 1.00 40.37 91 THR A O 1
ATOM 726 N N . GLN A 1 92 ? 35.429 5.541 1.947 1.00 36.17 92 GLN A N 1
ATOM 727 C CA . GLN A 1 92 ? 36.004 6.711 2.606 1.00 37.39 92 GLN A CA 1
ATOM 728 C C . GLN A 1 92 ? 35.384 7.072 3.966 1.00 41.10 92 GLN A C 1
ATOM 729 O O . GLN A 1 92 ? 36.094 7.353 4.925 1.00 44.09 92 GLN A O 1
ATOM 735 N N . LEU A 1 93 ? 34.064 7.105 4.039 1.00 37.82 93 LEU A N 1
ATOM 736 C CA . LEU A 1 93 ? 33.401 7.621 5.217 1.00 36.68 93 LEU A CA 1
ATOM 737 C C . LEU A 1 93 ? 33.043 6.554 6.222 1.00 36.85 93 LEU A C 1
ATOM 738 O O . LEU A 1 93 ? 33.011 6.852 7.399 1.00 37.66 93 LEU A O 1
ATOM 743 N N . LEU A 1 94 ? 32.794 5.323 5.785 1.00 34.83 94 LEU A N 1
ATOM 744 C CA . LEU A 1 94 ? 32.228 4.340 6.672 1.00 35.52 94 LEU A CA 1
ATOM 745 C C . LEU A 1 94 ? 33.243 3.297 7.091 1.00 36.67 94 LEU A C 1
ATOM 746 O O . LEU A 1 94 ? 33.527 3.095 8.269 1.00 37.89 94 LEU A O 1
ATOM 751 N N . GLN A 1 95 ? 33.766 2.589 6.122 1.00 34.40 95 GLN A N 1
ATOM 752 C CA . GLN A 1 95 ? 34.604 1.457 6.445 1.00 37.90 95 GLN A CA 1
ATOM 753 C C . GLN A 1 95 ? 35.690 1.769 7.486 1.00 33.49 95 GLN A C 1
ATOM 754 O O . GLN A 1 95 ? 35.763 1.087 8.462 1.00 37.18 95 GLN A O 1
ATOM 760 N N . PRO A 1 96 ? 36.477 2.827 7.315 1.00 32.30 96 PRO A N 1
ATOM 761 C CA . PRO A 1 96 ? 37.521 3.104 8.316 1.00 32.53 96 PRO A CA 1
ATOM 762 C C . PRO A 1 96 ? 37.066 3.644 9.638 1.00 31.31 96 PRO A C 1
ATOM 763 O O . PRO A 1 96 ? 37.910 3.818 10.508 1.00 31.38 96 PRO A O 1
ATOM 767 N N . TYR A 1 97 ? 35.775 3.953 9.763 1.00 33.70 97 TYR A N 1
ATOM 768 C CA . TYR A 1 97 ? 35.252 4.743 10.875 1.00 33.92 97 TYR A CA 1
ATOM 769 C C . TYR A 1 97 ? 34.228 3.993 11.725 1.00 34.90 97 TYR A C 1
ATOM 770 O O . TYR A 1 97 ? 33.676 4.539 12.707 1.00 34.96 97 TYR A O 1
ATOM 779 N N . LYS A 1 98 ? 34.004 2.726 11.414 1.00 37.66 98 LYS A N 1
ATOM 780 C CA . LYS A 1 98 ? 32.954 1.994 12.103 1.00 43.99 98 LYS A CA 1
ATOM 781 C C . LYS A 1 98 ? 33.061 2.075 13.630 1.00 45.18 98 LYS A C 1
ATOM 782 O O . LYS A 1 98 ? 32.070 2.416 14.318 1.00 49.76 98 LYS A O 1
ATOM 788 N N . ALA A 1 99 ? 34.247 1.793 14.147 1.00 40.13 99 ALA A N 1
ATOM 789 C CA . ALA A 1 99 ? 34.458 1.764 15.598 1.00 43.56 99 ALA A CA 1
ATOM 790 C C . ALA A 1 99 ? 34.200 3.121 16.266 1.00 43.13 99 ALA A C 1
ATOM 791 O O . ALA A 1 99 ? 33.514 3.198 17.296 1.00 44.15 99 ALA A O 1
ATOM 793 N N . GLN A 1 100 ? 34.730 4.184 15.678 1.00 42.84 100 GLN A N 1
ATOM 794 C CA . GLN A 1 100 ? 34.507 5.523 16.223 1.00 39.80 100 GLN A CA 1
ATOM 795 C C . GLN A 1 100 ? 33.049 5.914 16.187 1.00 37.85 100 GLN A C 1
ATOM 796 O O . GLN A 1 100 ? 32.558 6.582 17.102 1.00 39.69 100 GLN A O 1
ATOM 802 N N . LEU A 1 101 ? 32.372 5.532 15.120 1.00 36.31 101 LEU A N 1
ATOM 803 C CA . LEU A 1 101 ? 30.955 5.840 15.002 1.00 37.74 101 LEU A CA 1
ATOM 804 C C . LEU A 1 101 ? 30.145 5.047 16.018 1.00 37.62 101 LEU A C 1
ATOM 805 O O . LEU A 1 101 ? 29.217 5.601 16.556 1.00 38.46 101 LEU A O 1
ATOM 810 N N . ARG A 1 102 ? 30.500 3.789 16.288 1.00 38.99 102 ARG A N 1
ATOM 811 C CA . ARG A 1 102 ? 29.825 3.008 17.362 1.00 45.16 102 ARG A CA 1
ATOM 812 C C . ARG A 1 102 ? 30.067 3.566 18.769 1.00 44.44 102 ARG A C 1
ATOM 813 O O . ARG A 1 102 ? 29.123 3.637 19.546 1.00 43.38 102 ARG A O 1
ATOM 821 N N . GLU A 1 103 ? 31.307 3.975 19.071 1.00 46.07 103 GLU A N 1
ATOM 822 C CA . GLU A 1 103 ? 31.640 4.649 20.333 1.00 49.05 103 GLU A CA 1
ATOM 823 C C . GLU A 1 103 ? 30.829 5.919 20.447 1.00 44.70 103 GLU A C 1
ATOM 824 O O . GLU A 1 103 ? 30.339 6.278 21.514 1.00 52.20 103 GLU A O 1
ATOM 830 N N . LEU A 1 104 ? 30.707 6.624 19.347 1.00 41.59 104 LEU A N 1
ATOM 831 C CA . LEU A 1 104 ? 30.110 7.922 19.403 1.00 46.07 104 LEU A CA 1
ATOM 832 C C . LEU A 1 104 ? 28.614 7.773 19.692 1.00 46.93 104 LEU A C 1
ATOM 833 O O . LEU A 1 104 ? 28.082 8.467 20.542 1.00 53.06 104 LEU A O 1
ATOM 838 N N . PHE A 1 105 ? 27.957 6.828 19.024 1.00 42.56 105 PHE A N 1
ATOM 839 C CA . PHE A 1 105 ? 26.573 6.554 19.276 1.00 42.03 105 PHE A CA 1
ATOM 840 C C . PHE A 1 105 ? 26.339 6.119 20.723 1.00 44.67 105 PHE A C 1
ATOM 841 O O . PHE A 1 105 ? 25.333 6.512 21.322 1.00 44.78 105 PHE A O 1
ATOM 849 N N . GLN A 1 106 ? 27.270 5.355 21.292 1.00 46.49 106 GLN A N 1
ATOM 850 C CA . GLN A 1 106 ? 27.272 5.069 22.733 1.00 53.63 106 GLN A CA 1
ATOM 851 C C . GLN A 1 106 ? 27.273 6.320 23.638 1.00 50.81 106 GLN A C 1
ATOM 852 O O . GLN A 1 106 ? 26.480 6.416 24.509 1.00 52.64 106 GLN A O 1
ATOM 858 N N . LYS A 1 107 ? 28.129 7.288 23.370 1.00 52.77 107 LYS A N 1
ATOM 859 C CA . LYS A 1 107 ? 28.209 8.535 24.133 1.00 49.77 107 LYS A CA 1
ATOM 860 C C . LYS A 1 107 ? 26.968 9.419 24.004 1.00 50.96 107 LYS A C 1
ATOM 861 O O . LYS A 1 107 ? 26.503 9.995 24.987 1.00 62.37 107 LYS A O 1
ATOM 867 N N . LEU A 1 108 ? 26.419 9.531 22.812 1.00 46.74 108 LEU A N 1
ATOM 868 C CA . LEU A 1 108 ? 25.290 10.428 22.604 1.00 47.39 108 LEU A CA 1
ATOM 869 C C . LEU A 1 108 ? 23.944 9.830 22.976 1.00 48.44 108 LEU A C 1
ATOM 870 O O . LEU A 1 108 ? 22.952 10.562 23.152 1.00 49.36 108 LEU A O 1
ATOM 875 N N . ALA A 1 109 ? 23.858 8.513 23.069 1.00 47.64 109 ALA A N 1
ATOM 876 C CA . ALA A 1 109 ? 22.533 7.926 23.241 1.00 45.94 109 ALA A CA 1
ATOM 877 C C . ALA A 1 109 ? 21.896 8.408 24.531 1.00 41.90 109 ALA A C 1
ATOM 878 O O . ALA A 1 109 ? 22.508 8.387 25.577 1.00 44.88 109 ALA A O 1
ATOM 880 N N . GLY A 1 110 ? 20.663 8.874 24.411 1.00 45.69 110 GLY A N 1
ATOM 881 C CA . GLY A 1 110 ? 19.884 9.384 25.529 1.00 46.64 110 GLY A CA 1
ATOM 882 C C . GLY A 1 110 ? 20.257 10.786 25.978 1.00 48.32 110 GLY A C 1
ATOM 883 O O . GLY A 1 110 ? 19.835 11.180 27.102 1.00 45.68 110 GLY A O 1
ATOM 884 N N . ARG A 1 111 ? 21.037 11.516 25.138 1.00 43.39 111 ARG A N 1
ATOM 885 C CA . ARG A 1 111 ? 21.627 12.819 25.509 1.00 43.36 111 ARG A CA 1
ATOM 886 C C . ARG A 1 111 ? 21.404 13.888 24.489 1.00 41.57 111 ARG A C 1
ATOM 887 O O . ARG A 1 111 ? 20.925 13.608 23.421 1.00 51.61 111 ARG A O 1
ATOM 895 N N . ARG A 1 112 ? 21.674 15.137 24.854 1.00 40.43 112 ARG A N 1
ATOM 896 C CA . ARG A 1 112 ? 21.331 16.252 23.998 1.00 39.44 112 ARG A CA 1
ATOM 897 C C . ARG A 1 112 ? 22.214 17.461 24.178 1.00 38.01 112 ARG A C 1
ATOM 898 O O . ARG A 1 112 ? 22.766 17.688 25.234 1.00 44.43 112 ARG A O 1
ATOM 906 N N . GLU A 1 113 ? 22.392 18.225 23.128 1.00 35.71 113 GLU A N 1
ATOM 907 C CA . GLU A 1 113 ? 23.210 19.407 23.242 1.00 38.04 113 GLU A CA 1
ATOM 908 C C . GLU A 1 113 ? 22.274 20.586 23.504 1.00 39.54 113 GLU A C 1
ATOM 909 O O . GLU A 1 113 ? 21.246 20.702 22.856 1.00 39.61 113 GLU A O 1
ATOM 915 N N . VAL A 1 114 ? 22.624 21.437 24.476 1.00 39.45 114 VAL A N 1
ATOM 916 C CA . VAL A 1 114 ? 21.982 22.741 24.654 1.00 38.33 114 VAL A CA 1
ATOM 917 C C . VAL A 1 114 ? 23.075 23.771 24.726 1.00 38.47 114 VAL A C 1
ATOM 918 O O . VAL A 1 114 ? 24.211 23.438 25.063 1.00 38.80 114 VAL A O 1
ATOM 922 N N . SER A 1 115 ? 22.764 25.015 24.390 1.00 36.47 115 SER A N 1
ATOM 923 C CA . SER A 1 115 ? 23.798 26.015 24.435 1.00 38.07 115 SER A CA 1
ATOM 924 C C . SER A 1 115 ? 23.348 27.227 25.258 1.00 38.80 115 SER A C 1
ATOM 925 O O . SER A 1 115 ? 22.141 27.477 25.451 1.00 36.50 115 SER A O 1
ATOM 928 N N . VAL A 1 116 ? 24.351 27.932 25.787 1.00 36.84 116 VAL A N 1
ATOM 929 C CA . VAL A 1 116 ? 24.130 29.124 26.585 1.00 37.91 116 VAL A CA 1
ATOM 930 C C . VAL A 1 116 ? 25.095 30.196 26.140 1.00 38.62 116 VAL A C 1
ATOM 931 O O . VAL A 1 116 ? 26.293 30.054 26.288 1.00 39.23 116 VAL A O 1
ATOM 935 N N . LYS A 1 117 ? 24.551 31.279 25.611 1.00 43.34 117 LYS A N 1
ATOM 936 C CA . LYS A 1 117 ? 25.344 32.439 25.328 1.00 46.96 117 LYS A CA 1
ATOM 937 C C . LYS A 1 117 ? 24.899 33.572 26.230 1.00 47.17 117 LYS A C 1
ATOM 938 O O . LYS A 1 117 ? 23.720 33.945 26.253 1.00 44.06 117 LYS A O 1
ATOM 944 N N . ILE A 1 118 ? 25.861 34.088 26.990 1.00 50.07 118 ILE A N 1
ATOM 945 C CA . ILE A 1 118 ? 25.664 35.222 27.874 1.00 50.72 118 ILE A CA 1
ATOM 946 C C . ILE A 1 118 ? 26.301 36.483 27.267 1.00 51.81 118 ILE A C 1
ATOM 947 O O . ILE A 1 118 ? 27.476 36.479 26.868 1.00 55.16 118 ILE A O 1
ATOM 952 N N . PHE A 1 119 ? 25.526 37.561 27.206 1.00 51.56 119 PHE A N 1
ATOM 953 C CA . PHE A 1 119 ? 26.025 38.857 26.765 1.00 52.88 119 PHE A CA 1
ATOM 954 C C . PHE A 1 119 ? 25.921 39.879 27.904 1.00 54.94 119 PHE A C 1
ATOM 955 O O . PHE A 1 119 ? 24.972 39.838 28.680 1.00 60.54 119 PHE A O 1
ATOM 963 N N . TRP A 1 120 ? 26.878 40.802 27.998 1.00 58.60 120 TRP A N 1
ATOM 964 C CA . TRP A 1 120 ? 26.701 42.028 28.813 1.00 59.55 120 TRP A CA 1
ATOM 965 C C . TRP A 1 120 ? 26.901 43.298 27.971 1.00 66.12 120 TRP A C 1
ATOM 966 O O . TRP A 1 120 ? 27.279 43.238 26.792 1.00 66.78 120 TRP A O 1
ATOM 977 N N . ASP A 1 121 ? 26.630 44.442 28.591 1.00 71.13 121 ASP A N 1
ATOM 978 C CA . ASP A 1 121 ? 26.929 45.751 28.009 1.00 75.77 121 ASP A CA 1
ATOM 979 C C . ASP A 1 121 ? 28.441 46.059 28.144 1.00 70.52 121 ASP A C 1
ATOM 980 O O . ASP A 1 121 ? 28.874 46.512 29.194 1.00 70.04 121 ASP A O 1
ATOM 985 N N . SER A 1 122 ? 29.232 45.801 27.101 1.00 65.27 122 SER A N 1
ATOM 986 C CA . SER A 1 122 ? 30.712 45.890 27.201 1.00 67.46 122 SER A CA 1
ATOM 987 C C . SER A 1 122 ? 31.212 47.257 27.627 1.00 70.79 122 SER A C 1
ATOM 988 O O . SER A 1 122 ? 32.061 47.342 28.519 1.00 63.95 122 SER A O 1
ATOM 991 N N . LYS A 1 123 ? 30.707 48.309 26.970 1.00 78.77 123 LYS A N 1
ATOM 992 C CA . LYS A 1 123 ? 31.117 49.695 27.272 1.00 85.73 123 LYS A CA 1
ATOM 993 C C . LYS A 1 123 ? 30.856 50.006 28.752 1.00 82.91 123 LYS A C 1
ATOM 994 O O . LYS A 1 123 ? 31.790 50.316 29.497 1.00 83.85 123 LYS A O 1
ATOM 1000 N N . ALA A 1 124 ? 29.590 49.897 29.161 1.00 75.77 124 ALA A N 1
ATOM 1001 C CA . ALA A 1 124 ? 29.138 50.223 30.531 1.00 73.80 124 ALA A CA 1
ATOM 1002 C C . ALA A 1 124 ? 29.947 49.568 31.661 1.00 72.36 124 ALA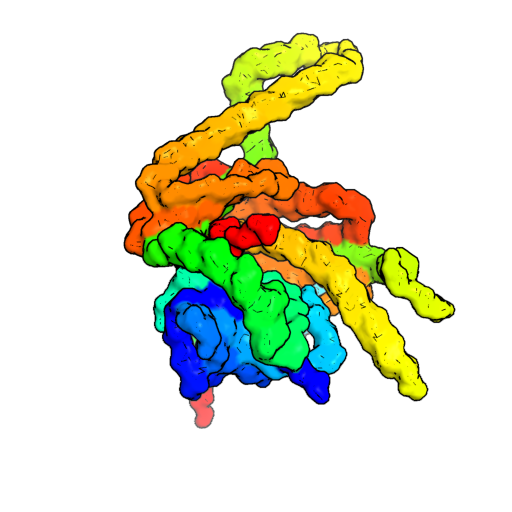 A C 1
ATOM 1003 O O . ALA A 1 124 ? 30.260 50.196 32.683 1.00 78.12 124 ALA A O 1
ATOM 1005 N N . GLU A 1 125 ? 30.275 48.301 31.461 1.00 71.44 125 GLU A N 1
ATOM 1006 C CA . GLU A 1 125 ? 30.976 47.500 32.465 1.00 77.78 125 GLU A CA 1
ATOM 1007 C C . GLU A 1 125 ? 32.478 47.837 32.503 1.00 77.86 125 GLU A C 1
ATOM 1008 O O . GLU A 1 125 ? 33.147 47.575 33.498 1.00 72.98 125 GLU A O 1
ATOM 1014 N N . LEU A 1 126 ? 32.998 48.395 31.405 1.00 84.31 126 LEU A N 1
ATOM 1015 C CA . LEU A 1 126 ? 34.373 48.902 31.336 1.00 83.06 126 LEU A CA 1
ATOM 1016 C C . LEU A 1 126 ? 34.536 50.163 32.197 1.00 79.60 126 LEU A C 1
ATOM 1017 O O . LEU A 1 126 ? 35.454 50.234 33.043 1.00 67.40 126 LEU A O 1
ATOM 1022 N N . GLN A 1 127 ? 33.619 51.117 32.002 1.00 77.81 127 GLN A N 1
ATOM 1023 C CA . GLN A 1 127 ? 33.575 52.367 32.790 1.00 92.84 127 GLN A CA 1
ATOM 1024 C C . GLN A 1 127 ? 33.211 52.116 34.278 1.00 89.16 127 GLN A C 1
ATOM 1025 O O . GLN A 1 127 ? 33.773 52.767 35.189 1.00 97.87 127 GLN A O 1
ATOM 1031 N N . ALA A 1 128 ? 32.298 51.174 34.520 1.00 76.35 128 ALA A N 1
ATOM 1032 C CA . ALA A 1 128 ? 31.970 50.765 35.881 1.00 74.64 128 ALA A CA 1
ATOM 1033 C C . ALA A 1 128 ? 33.193 50.136 36.599 1.00 72.12 128 ALA A C 1
ATOM 1034 O O . ALA A 1 128 ? 33.370 50.320 37.800 1.00 65.84 128 ALA A O 1
ATOM 1036 N N . MET A 1 129 ? 34.046 49.424 35.854 1.00 79.64 129 MET A N 1
ATOM 1037 C CA . MET A 1 129 ? 35.273 48.807 36.415 1.00 83.42 129 MET A CA 1
ATOM 1038 C C . MET A 1 129 ? 36.395 49.816 36.741 1.00 89.60 129 MET A C 1
ATOM 1039 O O . MET A 1 129 ? 37.138 49.592 37.707 1.00 99.07 129 MET A O 1
ATOM 1044 N N . MET A 1 130 ? 36.536 50.892 35.947 1.00 92.63 130 MET A N 1
ATOM 1045 C CA . MET A 1 130 ? 37.464 52.019 36.278 1.00 99.67 130 MET A CA 1
ATOM 1046 C C . MET A 1 130 ? 37.128 52.635 37.661 1.00 111.40 130 MET A C 1
ATOM 1047 O O . MET A 1 130 ? 38.032 52.863 38.490 1.00 118.22 130 MET A O 1
ATOM 1052 N N . ASP A 1 131 ? 35.833 52.861 37.904 1.00 103.39 131 ASP A N 1
ATOM 1053 C CA . ASP A 1 131 ? 35.308 53.149 39.243 1.00 97.98 131 ASP A CA 1
ATOM 1054 C C . ASP A 1 131 ? 35.174 51.879 40.175 1.00 102.06 131 ASP A C 1
ATOM 1055 O O . ASP A 1 131 ? 34.065 51.370 40.361 1.00 103.77 131 ASP A O 1
ATOM 1060 N N . SER A 1 132 ? 36.270 51.371 40.764 1.00 103.87 132 SER A N 1
ATOM 1061 C CA . SER A 1 132 ? 36.211 50.086 41.548 1.00 110.61 132 SER A CA 1
ATOM 1062 C C . SER A 1 132 ? 36.926 50.066 42.923 1.00 124.77 132 SER A C 1
ATOM 1063 O O . SER A 1 132 ? 36.252 50.233 43.950 1.00 121.74 132 SER A O 1
ATOM 1066 N N . HIS A 1 133 ? 38.246 49.805 42.951 1.00 142.26 133 HIS A N 1
ATOM 1067 C CA . HIS A 1 133 ? 39.098 49.990 44.172 1.00 151.54 133 HIS A CA 1
ATOM 1068 C C . HIS A 1 133 ? 40.343 50.847 43.814 1.00 148.28 133 HIS A C 1
ATOM 1069 O O . HIS A 1 133 ? 40.592 51.866 44.472 1.00 151.20 133 HIS A O 1
ATOM 1076 N N . GLN A 1 134 ? 41.110 50.448 42.789 1.00 136.04 134 GLN A N 1
ATOM 1077 C CA . GLN A 1 134 ? 42.115 51.340 42.179 1.00 130.41 134 GLN A CA 1
ATOM 1078 C C . GLN A 1 134 ? 41.505 52.083 40.981 1.00 131.23 134 GLN A C 1
ATOM 1079 O O . GLN A 1 134 ? 40.660 51.544 40.251 1.00 126.93 134 GLN A O 1
ATOM 1085 N N . ASP A 1 135 ? 41.950 53.323 40.795 1.00 125.98 135 ASP A N 1
ATOM 1086 C CA . ASP A 1 135 ? 41.374 54.229 39.818 1.00 119.59 135 ASP A CA 1
ATOM 1087 C C . ASP A 1 135 ? 42.431 55.249 39.340 1.00 127.80 135 ASP A C 1
ATOM 1088 O O . ASP A 1 135 ? 42.524 56.365 39.863 1.00 116.89 135 ASP A O 1
ATOM 1093 N N . LEU A 1 136 ? 43.209 54.853 38.329 1.00 129.98 136 LEU A N 1
ATOM 1094 C CA . LEU A 1 136 ? 44.185 55.744 37.672 1.00 123.76 136 LEU A CA 1
ATOM 1095 C C . LEU A 1 136 ? 43.417 56.795 36.822 1.00 131.11 136 LEU A C 1
ATOM 1096 O O . LEU A 1 136 ? 42.205 56.940 36.990 1.00 138.33 136 LEU A O 1
ATOM 1101 N N . LYS A 1 137 ? 44.061 57.526 35.913 1.00 127.34 137 LYS A N 1
ATOM 1102 C CA . LYS A 1 137 ? 43.412 58.749 35.367 1.00 129.44 137 LYS A CA 1
ATOM 1103 C C . LYS A 1 137 ? 42.419 58.592 34.175 1.00 131.63 137 LYS A C 1
ATOM 1104 O O . LYS A 1 137 ? 42.319 59.503 33.340 1.00 130.52 137 LYS A O 1
ATOM 1110 N N . GLN A 1 138 ? 41.668 57.481 34.126 1.00 120.62 138 GLN A N 1
ATOM 1111 C CA . GLN A 1 138 ? 40.620 57.189 33.089 1.00 120.10 138 GLN A CA 1
ATOM 1112 C C . GLN A 1 138 ? 41.127 57.057 31.657 1.00 108.28 138 GLN A C 1
ATOM 1113 O O . GLN A 1 138 ? 42.260 57.406 31.362 1.00 111.73 138 GLN A O 1
ATOM 1119 N N . GLU A 1 151 ? 55.805 53.131 25.696 1.00 80.92 151 GLU A N 1
ATOM 1120 C CA . GLU A 1 151 ? 55.762 53.714 27.045 1.00 99.10 151 GLU A CA 1
ATOM 1121 C C . GLU A 1 151 ? 55.510 52.592 28.134 1.00 105.06 151 GLU A C 1
ATOM 1122 O O . GLU A 1 151 ? 55.803 51.398 27.900 1.00 80.76 151 GLU A O 1
ATOM 1128 N N . GLU A 1 152 ? 55.027 53.015 29.320 1.00 117.22 152 GLU A N 1
ATOM 1129 C CA . GLU A 1 152 ? 54.330 52.169 30.350 1.00 115.06 152 GLU A CA 1
ATOM 1130 C C . GLU A 1 152 ? 52.821 51.930 30.055 1.00 117.93 152 GLU A C 1
ATOM 1131 O O . GLU A 1 152 ? 52.072 51.443 30.915 1.00 113.08 152 GLU A O 1
ATOM 1137 N N . VAL A 1 153 ? 52.392 52.346 28.861 1.00 112.57 153 VAL A N 1
ATOM 1138 C CA . VAL A 1 153 ? 51.102 52.013 28.254 1.00 101.04 153 VAL A CA 1
ATOM 1139 C C . VAL A 1 153 ? 50.891 50.474 28.214 1.00 106.67 153 VAL A C 1
ATOM 1140 O O . VAL A 1 153 ? 49.760 50.008 28.369 1.00 114.32 153 VAL A O 1
ATOM 1144 N N . ILE A 1 154 ? 51.970 49.699 28.015 1.00 104.14 154 ILE A N 1
ATOM 1145 C CA . ILE A 1 154 ? 51.924 48.211 28.050 1.00 104.73 154 ILE A CA 1
ATOM 1146 C C . ILE A 1 154 ? 51.451 47.685 29.417 1.00 98.79 154 ILE A C 1
ATOM 1147 O O . ILE A 1 154 ? 50.648 46.735 29.470 1.00 89.23 154 ILE A O 1
ATOM 1152 N N . HIS A 1 155 ? 51.955 48.303 30.494 1.00 97.49 155 HIS A N 1
ATOM 1153 C CA . HIS A 1 155 ? 51.582 47.948 31.870 1.00 105.05 155 HIS A CA 1
ATOM 1154 C C . HIS A 1 155 ? 50.095 48.215 32.132 1.00 105.41 155 HIS A C 1
ATOM 1155 O O . HIS A 1 155 ? 49.379 47.316 32.594 1.00 90.72 155 HIS A O 1
ATOM 1162 N N . ILE A 1 156 ? 49.646 49.436 31.828 1.00 101.70 156 ILE A N 1
ATOM 1163 C CA . ILE A 1 156 ? 48.258 49.857 32.120 1.00 110.70 156 ILE A CA 1
ATOM 1164 C C . ILE A 1 156 ? 47.165 49.118 31.263 1.00 118.97 156 ILE A C 1
ATOM 1165 O O . ILE A 1 156 ? 46.090 48.757 31.780 1.00 120.46 156 ILE A O 1
ATOM 1170 N N . GLY A 1 157 ? 47.461 48.863 29.985 1.00 114.00 157 GLY A N 1
ATOM 1171 C CA . GLY A 1 157 ? 46.610 48.037 29.119 1.00 106.34 157 GLY A CA 1
ATOM 1172 C C . GLY A 1 157 ? 46.600 46.556 29.475 1.00 102.22 157 GLY A C 1
ATOM 1173 O O . GLY A 1 157 ? 45.682 45.850 29.093 1.00 98.16 157 GLY A O 1
ATOM 1174 N N . GLN A 1 158 ? 47.635 46.085 30.177 1.00 107.03 158 GLN A N 1
ATOM 1175 C CA . GLN A 1 158 ? 47.676 44.730 30.771 1.00 111.17 158 GLN A CA 1
ATOM 1176 C C . GLN A 1 158 ? 46.826 44.627 32.054 1.00 102.74 158 GLN A C 1
ATOM 1177 O O . GLN A 1 158 ? 46.163 43.609 32.281 1.00 93.33 158 GLN A O 1
ATOM 1183 N N . LEU A 1 159 ? 46.865 45.676 32.878 1.00 99.50 159 LEU A N 1
ATOM 1184 C CA . LEU A 1 159 ? 46.138 45.723 34.156 1.00 97.75 159 LEU A CA 1
ATOM 1185 C C . LEU A 1 159 ? 44.624 45.836 33.976 1.00 99.22 159 LEU A C 1
ATOM 1186 O O . LEU A 1 159 ? 43.862 45.251 34.750 1.00 102.49 159 LEU A O 1
ATOM 1191 N N . ILE A 1 160 ? 44.187 46.600 32.982 1.00 93.02 160 ILE A N 1
ATOM 1192 C CA . ILE A 1 160 ? 42.760 46.683 32.688 1.00 93.42 160 ILE A CA 1
ATOM 1193 C C . ILE A 1 160 ? 42.257 45.355 32.094 1.00 87.25 160 ILE A C 1
ATOM 1194 O O . ILE A 1 160 ? 41.232 44.837 32.517 1.00 70.95 160 ILE A O 1
ATOM 1199 N N . GLU A 1 161 ? 42.995 44.818 31.116 1.00 92.81 161 GLU A N 1
ATOM 1200 C CA . GLU A 1 161 ? 42.646 43.544 30.447 1.00 87.61 161 GLU A CA 1
ATOM 1201 C C . GLU A 1 161 ? 42.572 42.339 31.390 1.00 74.36 161 GLU A C 1
ATOM 1202 O O . GLU A 1 161 ? 41.774 41.449 31.165 1.00 74.55 161 GLU A O 1
ATOM 1208 N N . SER A 1 162 ? 43.392 42.325 32.438 1.00 76.90 162 SER A N 1
ATOM 1209 C CA . SER A 1 162 ? 43.385 41.238 33.425 1.00 74.67 162 SER A CA 1
ATOM 1210 C C . SER A 1 162 ? 42.283 41.441 34.472 1.00 75.26 162 SER A C 1
ATOM 1211 O O . SER A 1 162 ? 41.757 40.460 34.998 1.00 77.81 162 SER A O 1
ATOM 1214 N N . ASN A 1 163 ? 41.951 42.697 34.786 1.00 74.20 163 ASN A N 1
ATOM 1215 C CA . ASN A 1 163 ? 40.856 42.995 35.728 1.00 73.05 163 ASN A CA 1
ATOM 1216 C C . ASN A 1 163 ? 39.479 42.956 35.070 1.00 68.79 163 ASN A C 1
ATOM 1217 O O . ASN A 1 163 ? 38.462 42.828 35.753 1.00 72.39 163 ASN A O 1
ATOM 1222 N N . LEU A 1 164 ? 39.450 43.055 33.750 1.00 59.52 164 LEU A N 1
ATOM 1223 C CA . LEU A 1 164 ? 38.229 42.866 32.995 1.00 62.90 164 LEU A CA 1
ATOM 1224 C C . LEU A 1 164 ? 37.880 41.381 32.971 1.00 58.72 164 LEU A C 1
ATOM 1225 O O . LEU A 1 164 ? 36.747 40.996 33.201 1.00 58.43 164 LEU A O 1
ATOM 1230 N N . LEU A 1 165 ? 38.881 40.561 32.689 1.00 59.03 165 LEU A N 1
ATOM 1231 C CA . LEU A 1 165 ? 38.737 39.127 32.699 1.00 60.36 165 LEU A CA 1
ATOM 1232 C C . LEU A 1 165 ? 38.150 38.633 34.024 1.00 62.94 165 LEU A C 1
ATOM 1233 O O . LEU A 1 165 ? 37.256 37.805 34.003 1.00 71.14 165 LEU A O 1
ATOM 1238 N N . SER A 1 166 ? 38.650 39.139 35.155 1.00 60.71 166 SER A N 1
ATOM 1239 C CA . SER A 1 166 ? 38.079 38.860 36.485 1.00 61.58 166 SER A CA 1
ATOM 1240 C C . SER A 1 166 ? 36.604 39.186 36.646 1.00 59.46 166 SER A C 1
ATOM 1241 O O . SER A 1 166 ? 35.873 38.459 37.302 1.00 61.58 166 SER A O 1
ATOM 1244 N N . ARG A 1 167 ? 36.185 40.308 36.096 1.00 55.93 167 ARG A N 1
ATOM 1245 C CA . ARG A 1 167 ? 34.803 40.752 36.221 1.00 57.80 167 ARG A CA 1
ATOM 1246 C C . ARG A 1 167 ? 33.859 39.854 35.382 1.00 59.82 167 ARG A C 1
ATOM 1247 O O . ARG A 1 167 ? 32.727 39.544 35.812 1.00 56.40 167 ARG A O 1
ATOM 1255 N N . LYS A 1 168 ? 34.324 39.459 34.189 1.00 51.26 168 LYS A N 1
ATOM 1256 C CA . LYS A 1 168 ? 33.632 38.453 33.381 1.00 53.30 168 LYS A CA 1
ATOM 1257 C C . LYS A 1 168 ? 33.554 37.118 34.113 1.00 48.14 168 LYS A C 1
ATOM 1258 O O . LYS A 1 168 ? 32.519 36.479 34.148 1.00 49.83 168 LYS A O 1
ATOM 1264 N N . GLU A 1 169 ? 34.666 36.735 34.708 1.00 48.19 169 GLU A N 1
ATOM 1265 C CA . GLU A 1 169 ? 34.865 35.390 35.188 1.00 47.49 169 GLU A CA 1
ATOM 1266 C C . GLU A 1 169 ? 34.132 35.114 36.445 1.00 44.77 169 GLU A C 1
ATOM 1267 O O . GLU A 1 169 ? 33.787 33.990 36.670 1.00 49.45 169 GLU A O 1
ATOM 1273 N N . SER A 1 170 ? 33.883 36.149 37.232 1.00 47.67 170 SER A N 1
ATOM 1274 C CA . SER A 1 170 ? 32.924 36.120 38.323 1.00 48.97 170 SER A CA 1
ATOM 1275 C C . SER A 1 170 ? 31.530 35.795 37.922 1.00 49.31 170 SER A C 1
ATOM 1276 O O . SER A 1 170 ? 30.803 35.215 38.715 1.00 63.53 170 SER A O 1
ATOM 1279 N N . ILE A 1 171 ? 31.117 36.250 36.745 1.00 46.63 171 ILE A N 1
ATOM 1280 C CA . ILE A 1 171 ? 29.783 35.940 36.268 1.00 47.67 171 ILE A CA 1
ATOM 1281 C C . ILE A 1 171 ? 29.796 34.536 35.713 1.00 43.65 171 ILE A C 1
ATOM 1282 O O . ILE A 1 171 ? 29.027 33.690 36.133 1.00 46.26 171 ILE A O 1
ATOM 1287 N N . ILE A 1 172 ? 30.693 34.301 34.776 1.00 44.57 172 ILE A N 1
ATOM 1288 C CA . ILE A 1 172 ? 30.851 33.006 34.141 1.00 47.13 172 ILE A CA 1
ATOM 1289 C C . ILE A 1 172 ? 30.897 31.863 35.160 1.00 49.28 172 ILE A C 1
ATOM 1290 O O . ILE A 1 172 ? 30.188 30.870 35.017 1.00 50.56 172 ILE A O 1
ATOM 1295 N N . GLN A 1 173 ? 31.742 32.002 36.174 1.00 47.27 173 GLN A N 1
ATOM 1296 C CA . GLN A 1 173 ? 31.942 30.933 37.149 1.00 46.39 173 GLN A CA 1
ATOM 1297 C C . GLN A 1 173 ? 30.635 30.503 37.796 1.00 43.72 173 GLN A C 1
ATOM 1298 O O . GLN A 1 173 ? 30.419 29.291 38.021 1.00 43.71 173 GLN A O 1
ATOM 1304 N N . VAL A 1 174 ? 29.778 31.470 38.125 1.00 41.20 174 VAL A N 1
ATOM 1305 C CA . VAL A 1 174 ? 28.512 31.143 38.800 1.00 39.65 174 VAL A CA 1
ATOM 1306 C C . VAL A 1 174 ? 27.656 30.268 37.863 1.00 42.27 174 VAL A C 1
ATOM 1307 O O . VAL A 1 174 ? 27.233 29.180 38.260 1.00 44.90 174 VAL A O 1
ATOM 1311 N N . PHE A 1 175 ? 27.487 30.688 36.611 1.00 39.93 175 PHE A N 1
ATOM 1312 C CA . PHE A 1 175 ? 26.754 29.893 35.636 1.00 41.97 175 PHE A CA 1
ATOM 1313 C C . PHE A 1 175 ? 27.345 28.486 35.451 1.00 42.90 175 PHE A C 1
ATOM 1314 O O . PHE A 1 175 ? 26.619 27.490 35.408 1.00 42.60 175 PHE A O 1
ATOM 1322 N N . PHE A 1 176 ? 28.666 28.395 35.350 1.00 43.94 176 PHE A N 1
ATOM 1323 C CA . PHE A 1 176 ? 29.330 27.091 35.188 1.00 38.95 176 PHE A CA 1
ATOM 1324 C C . PHE A 1 176 ? 29.150 26.177 36.428 1.00 36.28 176 PHE A C 1
ATOM 1325 O O . PHE A 1 176 ? 28.807 25.032 36.260 1.00 34.58 176 PHE A O 1
ATOM 1333 N N . ASP A 1 177 ? 29.323 26.691 37.644 1.00 35.58 177 ASP 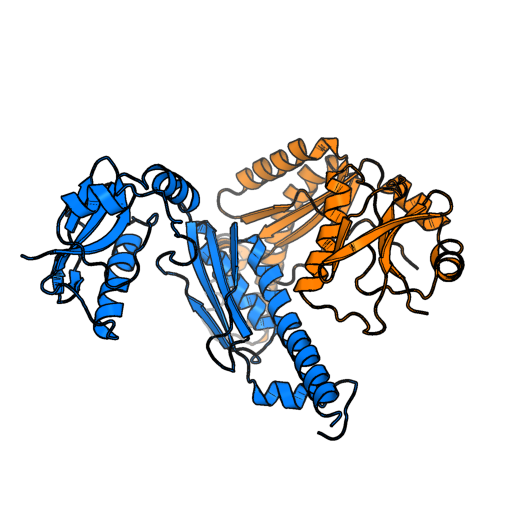A N 1
ATOM 1334 C CA . ASP A 1 177 ? 29.196 25.864 38.840 1.00 39.30 177 ASP A CA 1
ATOM 1335 C C . ASP A 1 177 ? 27.799 25.418 39.020 1.00 36.40 177 ASP A C 1
ATOM 1336 O O . ASP A 1 177 ? 27.593 24.348 39.546 1.00 37.35 177 ASP A O 1
ATOM 1341 N N . GLU A 1 178 ? 26.843 26.225 38.571 1.00 40.94 178 GLU A N 1
ATOM 1342 C CA . GLU A 1 178 ? 25.443 26.018 38.900 1.00 39.58 178 GLU A CA 1
ATOM 1343 C C . GLU A 1 178 ? 24.695 25.227 37.814 1.00 37.11 178 GLU A C 1
ATOM 1344 O O . GLU A 1 178 ? 23.650 24.613 38.087 1.00 31.36 178 GLU A O 1
ATOM 1350 N N . LEU A 1 179 ? 25.244 25.191 36.599 1.00 33.55 179 LEU A N 1
ATOM 1351 C CA . LEU A 1 179 ? 24.689 24.355 35.546 1.00 32.80 179 LEU A CA 1
ATOM 1352 C C . LEU A 1 179 ? 25.452 23.022 35.320 1.00 35.01 179 LEU A C 1
ATOM 1353 O O . LEU A 1 179 ? 24.844 22.017 34.940 1.00 31.04 179 LEU A O 1
ATOM 1358 N N . LYS A 1 180 ? 26.767 23.019 35.495 1.00 34.97 180 LYS A N 1
ATOM 1359 C CA . LYS A 1 180 ? 27.574 21.813 35.298 1.00 40.63 180 LYS A CA 1
ATOM 1360 C C . LYS A 1 180 ? 27.021 20.527 35.969 1.00 39.30 180 LYS A C 1
ATOM 1361 O O . LYS A 1 180 ? 27.194 19.424 35.426 1.00 36.00 180 LYS A O 1
ATOM 1367 N N . PRO A 1 181 ? 26.340 20.648 37.127 1.00 34.60 181 PRO A N 1
ATOM 1368 C CA . PRO A 1 181 ? 25.837 19.402 37.747 1.00 33.03 181 PRO A CA 1
ATOM 1369 C C . PRO A 1 181 ? 24.743 18.646 37.007 1.00 32.24 181 PRO A C 1
ATOM 1370 O O . PRO A 1 181 ? 24.505 17.510 37.319 1.00 30.72 181 PRO A O 1
ATOM 1374 N N . LEU A 1 182 ? 24.094 19.288 36.047 1.00 33.43 182 LEU A N 1
ATOM 1375 C CA . LEU A 1 182 ? 23.040 18.699 35.249 1.00 35.55 182 LEU A CA 1
ATOM 1376 C C . LEU A 1 182 ? 23.568 18.177 33.930 1.00 36.01 182 LEU A C 1
ATOM 1377 O O . LEU A 1 182 ? 22.792 17.618 33.159 1.00 34.70 182 LEU A O 1
ATOM 1382 N N . ALA A 1 183 ? 24.871 18.334 33.685 1.00 37.39 183 ALA A N 1
ATOM 1383 C CA . ALA A 1 183 ? 25.503 18.009 32.403 1.00 37.22 183 ALA A CA 1
ATOM 1384 C C . ALA A 1 183 ? 26.604 16.994 32.504 1.00 34.81 183 ALA A C 1
ATOM 1385 O O . ALA A 1 183 ? 27.314 16.975 33.452 1.00 34.86 183 ALA A O 1
ATOM 1387 N N . ASP A 1 184 ? 26.770 16.184 31.478 1.00 39.61 184 ASP A N 1
ATOM 1388 C CA . ASP A 1 184 ? 27.821 15.163 31.451 1.00 40.88 184 ASP A CA 1
ATOM 1389 C C . ASP A 1 184 ? 29.124 15.694 30.926 1.00 42.77 184 ASP A C 1
ATOM 1390 O O . ASP A 1 184 ? 30.153 15.133 31.224 1.00 49.86 184 ASP A O 1
ATOM 1395 N N . GLU A 1 185 ? 29.074 16.763 30.145 1.00 41.86 185 GLU A N 1
ATOM 1396 C CA . GLU A 1 185 ? 30.254 17.323 29.494 1.00 42.37 185 GLU A CA 1
ATOM 1397 C C . GLU A 1 185 ? 29.930 18.809 29.161 1.00 42.31 185 GLU A C 1
ATOM 1398 O O . GLU A 1 185 ? 28.769 19.187 28.875 1.00 34.21 185 GLU A O 1
ATOM 1404 N N . VAL A 1 186 ? 30.935 19.660 29.289 1.00 40.89 186 VAL A N 1
ATOM 1405 C CA . VAL A 1 186 ? 30.799 21.085 28.961 1.00 40.83 186 VAL A CA 1
ATOM 1406 C C . VAL A 1 186 ? 31.969 21.488 28.052 1.00 39.98 186 VAL A C 1
ATOM 1407 O O . VAL A 1 186 ? 33.110 21.145 28.347 1.00 37.71 186 VAL A O 1
ATOM 1411 N N . ILE A 1 187 ? 31.676 22.151 26.930 1.00 41.62 187 ILE A N 1
ATOM 1412 C CA . ILE A 1 187 ? 32.714 22.695 26.041 1.00 40.95 187 ILE A CA 1
ATOM 1413 C C . ILE A 1 187 ? 32.397 24.164 25.822 1.00 39.91 187 ILE A C 1
ATOM 1414 O O . ILE A 1 187 ? 31.292 24.497 25.443 1.00 44.71 187 ILE A O 1
ATOM 1419 N N . GLU A 1 188 ? 33.385 25.011 26.087 1.00 43.26 188 GLU A N 1
ATOM 1420 C CA . GLU A 1 188 ? 33.297 26.473 26.063 1.00 45.00 188 GLU A CA 1
ATOM 1421 C C . GLU A 1 188 ? 34.023 26.929 24.841 1.00 46.20 188 GLU A C 1
ATOM 1422 O O . GLU A 1 188 ? 35.083 26.420 24.543 1.00 49.91 188 GLU A O 1
ATOM 1428 N N . SER A 1 189 ? 33.462 27.872 24.109 1.00 48.30 189 SER A N 1
ATOM 1429 C CA . SER A 1 189 ? 34.132 28.410 22.923 1.00 49.20 189 SER A CA 1
ATOM 1430 C C . SER A 1 189 ? 34.341 29.884 23.129 1.00 53.82 189 SER A C 1
ATOM 1431 O O . SER A 1 189 ? 33.806 30.459 24.065 1.00 61.03 189 SER A O 1
ATOM 1434 N N . ASP A 1 190 ? 35.118 30.492 22.243 1.00 65.65 190 ASP A N 1
ATOM 1435 C CA . ASP A 1 190 ? 35.506 31.896 22.396 1.00 68.14 190 ASP A CA 1
ATOM 1436 C C . ASP A 1 190 ? 34.348 32.786 22.039 1.00 65.97 190 ASP A C 1
ATOM 1437 O O . ASP A 1 190 ? 33.534 32.415 21.202 1.00 65.24 190 ASP A O 1
ATOM 1442 N N . PRO A 1 191 ? 34.247 33.951 22.680 1.00 67.78 191 PRO A N 1
ATOM 1443 C CA . PRO A 1 191 ? 33.229 34.929 22.298 1.00 71.30 191 PRO A CA 1
ATOM 1444 C C . PRO A 1 191 ? 33.103 35.184 20.786 1.00 74.47 191 PRO A C 1
ATOM 1445 O O . PRO A 1 191 ? 34.111 35.333 20.098 1.00 74.57 191 PRO A O 1
ATOM 1449 N N . MET A 1 192 ? 31.874 35.198 20.275 1.00 82.86 192 MET A N 1
ATOM 1450 C CA . MET A 1 192 ? 31.617 35.611 18.884 1.00 83.96 192 MET A CA 1
ATOM 1451 C C . MET A 1 192 ? 31.620 37.154 18.817 1.00 79.45 192 MET A C 1
ATOM 1452 O O . MET A 1 192 ? 32.495 37.714 18.187 1.00 86.68 192 MET A O 1
ATOM 1457 N N . THR A 1 193 ? 30.704 37.839 19.500 1.00 75.47 193 THR A N 1
ATOM 1458 C CA . THR A 1 193 ? 30.645 39.312 19.464 1.00 78.74 193 THR A CA 1
ATOM 1459 C C . THR A 1 193 ? 31.490 39.963 20.570 1.00 82.17 193 THR A C 1
ATOM 1460 O O . THR A 1 193 ? 32.124 39.262 21.363 1.00 78.43 193 THR A O 1
ATOM 1464 N N . GLU A 1 194 ? 31.518 41.300 20.600 1.00 87.10 194 GLU A N 1
ATOM 1465 C CA . GLU A 1 194 ? 32.220 42.060 21.664 1.00 91.69 194 GLU A CA 1
ATOM 1466 C C . GLU A 1 194 ? 31.470 41.939 22.994 1.00 81.97 194 GLU A C 1
ATOM 1467 O O . GLU A 1 194 ? 32.075 41.947 24.054 1.00 82.65 194 GLU A O 1
ATOM 1473 N N . ASP A 1 195 ? 30.150 41.837 22.928 1.00 72.54 195 ASP A N 1
ATOM 1474 C CA . ASP A 1 195 ? 29.328 41.757 24.129 1.00 66.71 195 ASP A CA 1
ATOM 1475 C C . ASP A 1 195 ? 29.213 40.350 24.724 1.00 60.95 195 ASP A C 1
ATOM 1476 O O . ASP A 1 195 ? 28.722 40.191 25.833 1.00 52.69 195 ASP A O 1
ATOM 1481 N N . MET A 1 196 ? 29.609 39.338 23.965 1.00 56.38 196 MET A N 1
ATOM 1482 C CA . MET A 1 196 ? 29.477 37.973 24.402 1.00 55.51 196 MET A CA 1
ATOM 1483 C C . MET A 1 196 ? 30.576 37.707 25.397 1.00 58.67 196 MET A C 1
ATOM 1484 O O . MET A 1 196 ? 31.746 38.016 25.123 1.00 59.00 196 MET A O 1
ATOM 1489 N N . ILE A 1 197 ? 30.193 37.182 26.567 1.00 53.66 197 ILE A N 1
ATOM 1490 C CA . ILE A 1 197 ? 31.185 36.741 27.537 1.00 48.37 197 ILE A CA 1
ATOM 1491 C C . ILE A 1 197 ? 31.187 35.258 27.820 1.00 47.37 197 ILE A C 1
ATOM 1492 O O . ILE A 1 197 ? 32.107 34.803 28.461 1.00 45.92 197 ILE A O 1
ATOM 1497 N N . TYR A 1 198 ? 30.180 34.512 27.354 1.00 45.41 198 TYR A N 1
ATOM 1498 C CA . TYR A 1 198 ? 30.148 33.068 27.524 1.00 45.09 198 TYR A CA 1
ATOM 1499 C C . TYR A 1 198 ? 29.467 32.421 26.356 1.00 46.01 198 TYR A C 1
ATOM 1500 O O . TYR A 1 198 ? 28.412 32.863 25.949 1.00 44.27 198 TYR A O 1
ATOM 1509 N N . ASN A 1 199 ? 30.063 31.344 25.862 1.00 46.25 199 ASN A N 1
ATOM 1510 C CA . ASN A 1 199 ? 29.523 30.616 24.752 1.00 42.74 199 ASN A CA 1
ATOM 1511 C C . ASN A 1 199 ? 29.839 29.162 25.029 1.00 41.18 199 ASN A C 1
ATOM 1512 O O . ASN A 1 199 ? 30.944 28.680 24.755 1.00 42.17 199 ASN A O 1
ATOM 1517 N N . ALA A 1 200 ? 28.864 28.479 25.617 1.00 36.52 200 ALA A N 1
ATOM 1518 C CA . ALA A 1 200 ? 29.063 27.166 26.140 1.00 37.46 200 ALA A CA 1
ATOM 1519 C C . ALA A 1 200 ? 27.991 26.240 25.645 1.00 37.07 200 ALA A C 1
ATOM 1520 O O . ALA A 1 200 ? 26.825 26.590 25.657 1.00 42.88 200 ALA A O 1
ATOM 1522 N N . ALA A 1 201 ? 28.430 25.075 25.199 1.00 33.87 201 ALA A N 1
ATOM 1523 C CA . ALA A 1 201 ? 27.623 23.921 24.941 1.00 35.85 201 ALA A CA 1
ATOM 1524 C C . ALA A 1 201 ? 27.649 22.893 26.141 1.00 37.01 201 ALA A C 1
ATOM 1525 O O . ALA A 1 201 ? 28.718 22.564 26.708 1.00 37.51 201 ALA A O 1
ATOM 1527 N N . PHE A 1 202 ? 26.479 22.365 26.488 1.00 35.25 202 PHE A N 1
ATOM 1528 C CA . PHE A 1 202 ? 26.365 21.336 27.516 1.00 36.64 202 PHE A CA 1
ATOM 1529 C C . PHE A 1 202 ? 25.762 20.097 26.903 1.00 37.39 202 PHE A C 1
ATOM 1530 O O . PHE A 1 202 ? 24.773 20.180 26.196 1.00 42.62 202 PHE A O 1
ATOM 1538 N N . LEU A 1 203 ? 26.368 18.945 27.190 1.00 39.70 203 LEU A N 1
ATOM 1539 C CA . LEU A 1 203 ? 25.812 17.658 26.816 1.00 39.88 203 LEU A CA 1
ATOM 1540 C C . LEU A 1 203 ? 25.068 17.097 28.059 1.00 40.50 203 LEU A C 1
ATOM 1541 O O . LEU A 1 203 ? 25.694 16.746 29.081 1.00 39.96 203 LEU A O 1
ATOM 1546 N N . ILE A 1 204 ? 23.740 17.034 27.972 1.00 38.00 204 ILE A N 1
ATOM 1547 C CA . ILE A 1 204 ? 22.909 16.683 29.122 1.00 36.30 204 ILE A CA 1
ATOM 1548 C C . ILE A 1 204 ? 22.057 15.507 28.804 1.00 34.58 204 ILE A C 1
ATOM 1549 O O . ILE A 1 204 ? 21.662 15.358 27.665 1.00 36.44 204 ILE A O 1
ATOM 1554 N N . PRO A 1 205 ? 21.734 14.676 29.816 1.00 35.32 205 PRO A N 1
ATOM 1555 C CA . PRO A 1 205 ? 20.720 13.636 29.589 1.00 36.71 205 PRO A CA 1
ATOM 1556 C C . PRO A 1 205 ? 19.488 14.266 29.020 1.00 36.72 205 PRO A C 1
ATOM 1557 O O . PRO A 1 205 ? 19.149 15.401 29.426 1.00 38.62 205 PRO A O 1
ATOM 1561 N N . TRP A 1 206 ? 18.855 13.582 28.075 1.00 36.05 206 TRP A N 1
ATOM 1562 C CA . TRP A 1 206 ? 17.712 14.170 27.348 1.00 38.70 206 TRP A CA 1
ATOM 1563 C C . TRP A 1 206 ? 16.667 14.719 28.356 1.00 37.94 206 TRP A C 1
ATOM 1564 O O . TRP A 1 206 ? 16.228 15.829 28.234 1.00 37.05 206 TRP A O 1
ATOM 1575 N N . GLU A 1 207 ? 16.343 13.939 29.380 1.00 40.43 207 GLU A N 1
ATOM 1576 C CA . GLU A 1 207 ? 15.330 14.288 30.375 1.00 43.14 207 GLU A CA 1
ATOM 1577 C C . GLU A 1 207 ? 15.777 15.343 31.401 1.00 40.86 207 GLU A C 1
ATOM 1578 O O . GLU A 1 207 ? 15.027 15.668 32.313 1.00 38.25 207 GLU A O 1
ATOM 1584 N N . ASN A 1 208 ? 16.988 15.876 31.283 1.00 40.24 208 ASN A N 1
ATOM 1585 C CA . ASN A 1 208 ? 17.380 17.039 32.096 1.00 39.37 208 ASN A CA 1
ATOM 1586 C C . ASN A 1 208 ? 17.008 18.407 31.536 1.00 36.34 208 ASN A C 1
ATOM 1587 O O . ASN A 1 208 ? 17.215 19.412 32.209 1.00 36.26 208 ASN A O 1
ATOM 1592 N N . GLU A 1 209 ? 16.466 18.481 30.330 1.00 36.53 209 GLU A N 1
ATOM 1593 C CA . GLU A 1 209 ? 16.221 19.797 29.740 1.00 39.86 209 GLU A CA 1
ATOM 1594 C C . GLU A 1 209 ? 15.293 20.712 30.557 1.00 38.90 209 GLU A C 1
ATOM 1595 O O . GLU A 1 209 ? 15.607 21.901 30.746 1.00 39.97 209 GLU A O 1
ATOM 1601 N N . SER A 1 210 ? 14.157 20.199 31.023 1.00 40.61 210 SER A N 1
ATOM 1602 C CA . SER A 1 210 ? 13.212 21.051 31.775 1.00 39.10 210 SER A CA 1
ATOM 1603 C C . SER A 1 210 ? 13.894 21.699 33.012 1.00 38.78 210 SER A C 1
ATOM 1604 O O . SER A 1 210 ? 13.754 22.904 33.245 1.00 38.50 210 SER A O 1
ATOM 1607 N N . ILE A 1 211 ? 14.622 20.901 33.793 1.00 34.41 211 ILE A N 1
ATOM 1608 C CA . ILE A 1 211 ? 15.323 21.447 34.969 1.00 33.31 211 ILE A CA 1
ATOM 1609 C C . ILE A 1 211 ? 16.476 22.388 34.598 1.00 33.66 211 ILE A C 1
ATOM 1610 O O . ILE A 1 211 ? 16.676 23.434 35.250 1.00 35.84 211 ILE A O 1
ATOM 1615 N N . PHE A 1 212 ? 17.220 22.028 33.560 1.00 30.85 212 PHE A N 1
ATOM 1616 C CA . PHE A 1 212 ? 18.261 22.915 33.055 1.00 34.23 212 PHE A CA 1
ATOM 1617 C C . PHE A 1 212 ? 17.705 24.302 32.716 1.00 33.35 212 PHE A C 1
ATOM 1618 O O . PHE A 1 212 ? 18.235 25.300 33.105 1.00 36.10 212 PHE A O 1
ATOM 1626 N N . SER A 1 213 ? 16.613 24.327 32.007 1.00 34.50 213 SER A N 1
ATOM 1627 C CA . SER A 1 213 ? 15.986 25.548 31.564 1.00 33.81 213 SER A CA 1
ATOM 1628 C C . SER A 1 213 ? 15.609 26.403 32.703 1.00 30.96 213 SER A C 1
ATOM 1629 O O . SER A 1 213 ? 15.838 27.603 32.687 1.00 35.70 213 SER A O 1
ATOM 1632 N N . GLN A 1 214 ? 15.005 25.813 33.708 1.00 30.15 214 GLN A N 1
ATOM 1633 C CA . GLN A 1 214 ? 14.631 26.593 34.885 1.00 32.95 214 GLN A CA 1
ATOM 1634 C C . GLN A 1 214 ? 15.870 27.100 35.675 1.00 34.94 214 GLN A C 1
ATOM 1635 O O . GLN A 1 214 ? 15.885 28.245 36.138 1.00 37.29 214 GLN A O 1
ATOM 1641 N N . GLN A 1 215 ? 16.930 26.282 35.744 1.00 36.30 215 GLN A N 1
ATOM 1642 C CA . GLN A 1 215 ? 18.179 26.662 36.443 1.00 39.04 215 GLN A CA 1
ATOM 1643 C C . GLN A 1 215 ? 18.883 27.849 35.810 1.00 38.45 215 GLN A C 1
ATOM 1644 O O . GLN A 1 215 ? 19.332 28.745 36.503 1.00 38.88 215 GLN A O 1
ATOM 1650 N N . VAL A 1 216 ? 18.936 27.854 34.492 1.00 40.30 216 VAL A N 1
ATOM 1651 C CA . VAL A 1 216 ? 19.468 28.978 33.753 1.00 46.37 216 VAL A CA 1
ATOM 1652 C C . VAL A 1 216 ? 18.719 30.214 34.209 1.00 44.71 216 VAL A C 1
ATOM 1653 O O . VAL A 1 216 ? 19.333 31.225 34.473 1.00 42.96 216 VAL A O 1
ATOM 1657 N N . GLU A 1 217 ? 17.398 30.109 34.305 1.00 47.09 217 GLU A N 1
ATOM 1658 C CA . GLU A 1 217 ? 16.565 31.275 34.564 1.00 48.22 217 GLU A CA 1
ATOM 1659 C C . GLU A 1 217 ? 16.736 31.756 35.980 1.00 42.78 217 GLU A C 1
ATOM 1660 O O . GLU A 1 217 ? 16.820 32.956 36.209 1.00 42.22 217 GLU A O 1
ATOM 1666 N N . SER A 1 218 ? 16.836 30.834 36.926 1.00 40.38 218 SER A N 1
ATOM 1667 C CA . SER A 1 218 ? 17.055 31.222 38.315 1.00 42.48 218 SER A CA 1
ATOM 1668 C C . SER A 1 218 ? 18.454 31.816 38.588 1.00 48.93 218 SER A C 1
ATOM 1669 O O . SER A 1 218 ? 18.623 32.642 39.502 1.00 54.00 218 SER A O 1
ATOM 1672 N N . ILE A 1 219 ? 19.448 31.408 37.808 1.00 45.63 219 ILE A N 1
ATOM 1673 C CA . ILE A 1 219 ? 20.752 32.035 37.907 1.00 45.76 219 ILE A CA 1
ATOM 1674 C C . ILE A 1 219 ? 20.649 33.462 37.393 1.00 45.31 219 ILE A C 1
ATOM 1675 O O . ILE A 1 219 ? 21.096 34.360 38.079 1.00 43.29 219 ILE A O 1
ATOM 1680 N N . ASP A 1 220 ? 20.049 33.667 36.214 1.00 47.88 220 ASP A N 1
ATOM 1681 C CA . ASP A 1 220 ? 19.921 35.009 35.611 1.00 50.53 220 ASP A CA 1
ATOM 1682 C C . ASP A 1 220 ? 19.203 35.961 36.551 1.00 49.77 220 ASP A C 1
ATOM 1683 O O . ASP A 1 220 ? 19.676 37.062 36.756 1.00 50.32 220 ASP A O 1
ATOM 1688 N N . HIS A 1 221 ? 18.119 35.520 37.181 1.00 57.72 221 HIS A N 1
ATOM 1689 C CA . HIS A 1 221 ? 17.411 36.369 38.152 1.00 62.29 221 HIS A CA 1
ATOM 1690 C C . HIS A 1 221 ? 18.389 36.987 39.204 1.00 58.46 221 HIS A C 1
ATOM 1691 O O . HIS A 1 221 ? 18.225 38.124 39.619 1.00 57.17 221 HIS A O 1
ATOM 1698 N N . LYS A 1 222 ? 19.423 36.254 39.576 1.00 56.36 222 LYS A N 1
ATOM 1699 C CA . LYS A 1 222 ? 20.454 36.741 40.506 1.00 56.66 222 LYS A CA 1
ATOM 1700 C C . LYS A 1 222 ? 21.311 37.910 40.020 1.00 54.37 222 LYS A C 1
ATOM 1701 O O . LYS A 1 222 ? 21.954 38.532 40.826 1.00 58.84 222 LYS A O 1
ATOM 1707 N N . PHE A 1 223 ? 21.383 38.144 38.715 1.00 51.62 223 PHE A N 1
ATOM 1708 C CA . PHE A 1 223 ? 22.150 39.249 38.126 1.00 54.36 223 PHE A CA 1
ATOM 1709 C C . PHE A 1 223 ? 21.270 40.416 37.618 1.00 59.00 223 PHE A C 1
ATOM 1710 O O . PHE A 1 223 ? 21.755 41.371 36.999 1.00 56.43 223 PHE A O 1
ATOM 1718 N N . ASP A 1 224 ? 19.973 40.336 37.914 1.00 75.29 224 ASP A N 1
ATOM 1719 C CA . ASP A 1 224 ? 18.961 41.343 37.573 1.00 77.69 224 ASP A CA 1
ATOM 1720 C C . ASP A 1 224 ? 18.866 41.535 36.061 1.00 80.03 224 ASP A C 1
ATOM 1721 O O . ASP A 1 224 ? 18.750 40.523 35.339 1.00 82.19 224 ASP A O 1
ATOM 1726 N N . GLU A 1 225 ? 18.898 42.778 35.570 1.00 79.76 225 GLU A N 1
ATOM 1727 C CA . GLU A 1 225 ? 18.776 43.035 34.131 1.00 80.07 225 GLU A CA 1
ATOM 1728 C C . GLU A 1 225 ? 20.170 43.274 33.521 1.00 67.47 225 GLU A C 1
ATOM 1729 O O . GLU A 1 225 ? 20.301 43.736 32.384 1.00 65.69 225 GLU A O 1
ATOM 1735 N N . ARG A 1 226 ? 21.208 42.875 34.254 1.00 58.72 226 ARG A N 1
ATOM 1736 C CA . ARG A 1 226 ? 22.593 43.065 33.822 1.00 53.86 226 ARG A CA 1
ATOM 1737 C C . ARG A 1 226 ? 23.061 42.225 32.611 1.00 53.55 226 ARG A C 1
ATOM 1738 O O . ARG A 1 226 ? 24.052 42.572 31.959 1.00 52.39 226 ARG A O 1
ATOM 1746 N N . LEU A 1 227 ? 22.358 41.134 32.311 1.00 54.47 227 LEU A N 1
ATOM 1747 C CA . LEU A 1 227 ? 22.759 40.214 31.255 1.00 50.46 227 LEU A CA 1
ATOM 1748 C C . LEU A 1 227 ? 21.631 39.935 30.266 1.00 49.92 227 LEU A C 1
ATOM 1749 O O . LEU A 1 227 ? 20.456 39.965 30.622 1.00 50.47 227 LEU A O 1
ATOM 1754 N N . ARG A 1 228 ? 22.010 39.671 29.023 1.00 53.39 228 ARG A N 1
ATOM 1755 C CA . ARG A 1 228 ? 21.135 39.039 28.025 1.00 57.74 228 ARG A CA 1
ATOM 1756 C C . ARG A 1 228 ? 21.556 37.573 27.948 1.00 53.02 228 ARG A C 1
ATOM 1757 O O . ARG A 1 228 ? 22.741 37.272 27.776 1.00 50.96 228 ARG A O 1
ATOM 1765 N N . ILE A 1 229 ? 20.587 36.673 28.046 1.00 50.46 229 ILE A N 1
ATOM 1766 C CA . ILE A 1 229 ? 20.829 35.241 27.922 1.00 47.93 229 ILE A CA 1
ATOM 1767 C C . ILE A 1 229 ? 20.179 34.659 26.658 1.00 46.76 229 ILE A C 1
ATOM 1768 O O . ILE A 1 229 ? 19.012 34.902 26.403 1.00 43.59 229 ILE A O 1
ATOM 1773 N N . ARG A 1 230 ? 20.943 33.899 25.877 1.00 45.91 230 ARG A N 1
ATOM 1774 C CA . ARG A 1 230 ? 20.424 33.203 24.707 1.00 49.38 230 ARG A CA 1
ATOM 1775 C C . ARG A 1 230 ? 20.671 31.711 24.933 1.00 47.21 230 ARG A C 1
ATOM 1776 O O . ARG A 1 230 ? 21.808 31.242 24.956 1.00 56.71 230 ARG A O 1
ATOM 1784 N N . TYR A 1 231 ? 19.585 31.004 25.186 1.00 44.00 231 TYR A N 1
ATOM 1785 C CA . TYR A 1 231 ? 19.554 29.611 25.557 1.00 42.59 231 TYR A CA 1
ATOM 1786 C C . TYR A 1 231 ? 18.911 28.907 24.374 1.00 38.66 231 TYR A C 1
ATOM 1787 O O . TYR A 1 231 ? 17.767 29.187 24.064 1.00 40.10 231 TYR A O 1
ATOM 1796 N N . ASN A 1 232 ? 19.624 27.979 23.745 1.00 40.54 232 ASN A N 1
ATOM 1797 C CA . ASN A 1 232 ? 19.062 27.123 22.686 1.00 40.77 232 ASN A CA 1
ATOM 1798 C C . ASN A 1 232 ? 18.954 25.733 23.260 1.00 38.61 232 ASN A C 1
ATOM 1799 O O . ASN A 1 232 ? 19.951 25.126 23.642 1.00 38.69 232 ASN A O 1
ATOM 1804 N N . ASN A 1 233 ? 17.736 25.221 23.274 1.00 39.49 233 ASN A N 1
ATOM 1805 C CA . ASN A 1 233 ? 17.431 23.954 23.950 1.00 41.72 233 ASN A CA 1
ATOM 1806 C C . ASN A 1 233 ? 17.255 22.754 23.044 1.00 38.81 233 ASN A C 1
ATOM 1807 O O . ASN A 1 233 ? 16.983 21.657 23.533 1.00 37.01 233 ASN A O 1
ATOM 1812 N N . PHE A 1 234 ? 17.420 22.971 21.738 1.00 41.59 234 PHE A N 1
ATOM 1813 C CA . PHE A 1 234 ? 17.153 21.972 20.732 1.00 39.81 234 PHE A CA 1
ATOM 1814 C C . PHE A 1 234 ? 17.986 22.247 19.503 1.00 41.88 234 PHE A C 1
ATOM 1815 O O . PHE A 1 234 ? 17.722 23.170 18.737 1.00 47.12 234 PHE A O 1
ATOM 1823 N N . THR A 1 235 ? 19.010 21.428 19.337 1.00 46.45 235 THR A N 1
ATOM 1824 C CA . THR A 1 235 ? 19.966 21.580 18.261 1.00 45.53 235 THR A CA 1
ATOM 1825 C C . THR A 1 235 ? 20.641 20.234 17.995 1.00 45.70 235 THR A C 1
ATOM 1826 O O . THR A 1 235 ? 20.757 19.410 18.885 1.00 46.24 235 THR A O 1
ATOM 1830 N N . ALA A 1 236 ? 21.083 20.006 16.766 1.00 44.74 236 ALA A N 1
ATOM 1831 C CA . ALA A 1 236 ? 21.818 18.781 16.451 1.00 45.68 236 ALA A CA 1
ATOM 1832 C C . ALA A 1 236 ? 23.154 18.841 17.207 1.00 42.66 236 ALA A C 1
ATOM 1833 O O . ALA A 1 236 ? 23.668 19.911 17.399 1.00 50.01 236 ALA A O 1
ATOM 1835 N N . PRO A 1 237 ? 23.680 17.710 17.697 1.00 39.00 237 PRO A N 1
ATOM 1836 C CA . PRO A 1 237 ? 24.804 17.789 18.647 1.00 36.81 237 PRO A CA 1
ATOM 1837 C C . PRO A 1 237 ? 26.240 17.915 18.040 1.00 37.66 237 PRO A C 1
ATOM 1838 O O . PRO A 1 237 ? 27.130 17.121 18.340 1.00 35.41 237 PRO A O 1
ATOM 1842 N N . TYR A 1 238 ? 26.455 18.979 17.278 1.00 34.47 238 TYR A N 1
ATOM 1843 C CA . TYR A 1 238 ? 27.699 19.185 16.544 1.00 37.96 238 TYR A CA 1
ATOM 1844 C C . TYR A 1 238 ? 28.985 19.297 17.378 1.00 38.85 238 TYR A C 1
ATOM 1845 O O . TYR A 1 238 ? 30.081 18.882 16.940 1.00 41.03 238 TYR A O 1
ATOM 1854 N N . THR A 1 239 ? 28.860 19.923 18.542 1.00 37.03 239 THR A N 1
ATOM 1855 C CA . THR A 1 239 ? 29.992 20.189 19.392 1.00 36.20 239 THR A CA 1
ATOM 1856 C C . THR A 1 239 ? 30.513 18.895 20.010 1.00 37.37 239 THR A C 1
ATOM 1857 O O . THR A 1 239 ? 31.727 18.780 20.285 1.00 43.61 239 THR A O 1
ATOM 1861 N N . PHE A 1 240 ? 29.614 17.929 20.215 1.00 33.25 240 PHE A N 1
ATOM 1862 C CA . PHE A 1 240 ? 29.961 16.682 20.883 1.00 33.91 240 PHE A CA 1
ATOM 1863 C C . PHE A 1 240 ? 29.987 15.505 19.954 1.00 34.71 240 PHE A C 1
ATOM 1864 O O . PHE A 1 240 ? 30.165 14.382 20.419 1.00 37.41 240 PHE A O 1
ATOM 1872 N N . ALA A 1 241 ? 29.819 15.726 18.657 1.00 38.67 241 ALA A N 1
ATOM 1873 C CA . ALA A 1 241 ? 29.814 14.618 17.687 1.00 40.43 241 ALA A CA 1
ATOM 1874 C C . ALA A 1 241 ? 30.902 14.844 16.704 1.00 41.89 241 ALA A C 1
ATOM 1875 O O . ALA A 1 241 ? 30.663 15.357 15.630 1.00 55.99 241 ALA A O 1
ATOM 1877 N N . GLN A 1 242 ? 32.105 14.469 17.090 1.00 43.97 242 GLN A N 1
ATOM 1878 C CA . GLN A 1 242 ? 33.283 14.696 16.297 1.00 47.32 242 GLN A CA 1
ATOM 1879 C C . GLN A 1 242 ? 34.017 13.415 16.037 1.00 45.81 242 GLN A C 1
ATOM 1880 O O . GLN A 1 242 ? 33.994 12.472 16.842 1.00 44.96 242 GLN A O 1
ATOM 1886 N N . ILE A 1 243 ? 34.653 13.394 14.878 1.00 42.14 243 ILE A N 1
ATOM 1887 C CA . ILE A 1 243 ? 35.292 12.214 14.393 1.00 44.28 243 ILE A CA 1
ATOM 1888 C C . ILE A 1 243 ? 36.714 12.613 14.056 1.00 42.11 243 ILE A C 1
ATOM 1889 O O . ILE A 1 243 ? 36.930 13.576 13.314 1.00 38.07 243 ILE A O 1
ATOM 1894 N N . SER A 1 244 ? 37.673 11.937 14.685 1.00 40.75 244 SER A N 1
ATOM 1895 C CA . SER A 1 244 ? 39.072 12.160 14.397 1.00 40.60 244 SER A CA 1
ATOM 1896 C C . SER A 1 244 ? 39.527 11.256 13.248 1.00 39.12 244 SER A C 1
ATOM 1897 O O . SER A 1 244 ? 38.958 10.235 12.911 1.00 36.08 244 SER A O 1
ATOM 1900 N N . HIS A 1 245 ? 40.615 11.653 12.668 1.00 41.49 245 HIS A N 1
ATOM 1901 C CA . HIS A 1 245 ? 41.048 11.112 11.420 1.00 42.61 245 HIS A CA 1
ATOM 1902 C C . HIS A 1 245 ? 41.543 9.692 11.533 1.00 38.46 245 HIS A C 1
ATOM 1903 O O . HIS A 1 245 ? 42.346 9.435 12.365 1.00 38.96 245 HIS A O 1
ATOM 1910 N N . HIS A 1 246 ? 41.115 8.767 10.699 1.00 40.93 246 HIS A N 1
ATOM 1911 C CA . HIS A 1 246 ? 41.701 7.404 10.737 1.00 42.76 246 HIS A CA 1
ATOM 1912 C C . HIS A 1 246 ? 42.732 7.240 9.616 1.00 41.60 246 HIS A C 1
ATOM 1913 O O . HIS A 1 246 ? 42.881 8.150 8.824 1.00 43.39 246 HIS A O 1
ATOM 1920 N N . HIS A 1 247 ? 43.460 6.125 9.563 1.00 45.30 247 HIS A N 1
ATOM 1921 C CA . HIS A 1 247 ? 44.483 5.889 8.497 1.00 49.11 247 HIS A CA 1
ATOM 1922 C C . HIS A 1 247 ? 43.765 5.558 7.172 1.00 48.26 247 HIS A C 1
ATOM 1923 O O . HIS A 1 247 ? 42.817 4.785 7.191 1.00 50.58 247 HIS A O 1
ATOM 1930 N N . HIS A 1 248 ? 44.184 6.182 6.066 1.00 43.69 248 HIS A N 1
ATOM 1931 C CA . HIS A 1 248 ? 43.699 5.863 4.712 1.00 46.61 248 HIS A CA 1
ATOM 1932 C C . HIS A 1 248 ? 44.891 5.497 3.816 1.00 48.57 248 HIS A C 1
ATOM 1933 O O . HIS A 1 248 ? 45.830 6.265 3.722 1.00 54.00 248 HIS A O 1
ATOM 1940 N N . HIS A 1 249 ? 44.849 4.351 3.146 1.00 60.43 249 HIS A N 1
ATOM 1941 C CA . HIS A 1 249 ? 46.012 3.824 2.391 1.00 66.47 249 HIS A CA 1
ATOM 1942 C C . HIS A 1 249 ? 45.930 4.177 0.915 1.00 73.88 249 HIS A C 1
ATOM 1943 O O . HIS A 1 249 ? 44.855 4.032 0.317 1.00 75.13 249 HIS A O 1
ATOM 1950 N N . HIS A 1 250 ? 47.067 4.624 0.346 1.00 90.63 250 HIS A N 1
ATOM 1951 C CA . HIS A 1 250 ? 47.166 5.099 -1.065 1.00 89.25 250 HIS A CA 1
ATOM 1952 C C . HIS A 1 250 ? 48.347 4.433 -1.779 1.00 84.33 250 HIS A C 1
ATOM 1953 O O . HIS A 1 250 ? 48.167 3.746 -2.783 1.00 85.98 250 HIS A O 1
ATOM 1960 N N . SER B 1 2 ? 65.250 38.550 45.887 1.00 103.82 2 SER B N 1
ATOM 1961 C CA . SER B 1 2 ? 64.419 37.630 46.732 1.00 110.93 2 SER B CA 1
ATOM 1962 C C . SER B 1 2 ? 62.970 37.590 46.209 1.00 114.16 2 SER B C 1
ATOM 1963 O O . SER B 1 2 ? 62.249 38.584 46.301 1.00 125.57 2 SER B O 1
ATOM 1966 N N . SER B 1 3 ? 62.563 36.457 45.638 1.00 100.48 3 SER B N 1
ATOM 1967 C CA . SER B 1 3 ? 61.160 36.196 45.340 1.00 87.16 3 SER B CA 1
ATOM 1968 C C . SER B 1 3 ? 60.724 35.034 46.234 1.00 80.89 3 SER B C 1
ATOM 1969 O O . SER B 1 3 ? 61.573 34.249 46.698 1.00 70.16 3 SER B O 1
ATOM 1972 N N . GLY B 1 4 ? 59.409 34.911 46.446 1.00 64.70 4 GLY B N 1
ATOM 1973 C CA . GLY B 1 4 ? 58.868 34.040 47.501 1.00 60.48 4 GLY B CA 1
ATOM 1974 C C . GLY B 1 4 ? 58.479 32.598 47.152 1.00 51.32 4 GLY B C 1
ATOM 1975 O O . GLY B 1 4 ? 58.980 32.016 46.201 1.00 52.81 4 GLY B O 1
ATOM 1976 N N . LEU B 1 5 ? 57.579 32.033 47.957 1.00 45.27 5 LEU B N 1
ATOM 1977 C CA . LEU B 1 5 ? 57.093 30.665 47.847 1.00 40.03 5 LEU B CA 1
ATOM 1978 C C . LEU B 1 5 ? 55.586 30.699 47.717 1.00 36.73 5 LEU B C 1
ATOM 1979 O O . LEU B 1 5 ? 54.895 31.162 48.636 1.00 37.35 5 LEU B O 1
ATOM 1984 N N . TYR B 1 6 ? 55.074 30.173 46.598 1.00 37.81 6 TYR B N 1
ATOM 1985 C CA . TYR B 1 6 ? 53.632 29.954 46.403 1.00 38.18 6 TYR B CA 1
ATOM 1986 C C . TYR B 1 6 ? 53.292 28.635 47.055 1.00 35.86 6 TYR B C 1
ATOM 1987 O O . TYR B 1 6 ? 53.921 27.647 46.736 1.00 36.12 6 TYR B O 1
ATOM 1996 N N . LEU B 1 7 ? 52.279 28.607 47.925 1.00 36.86 7 LEU B N 1
ATOM 1997 C CA . LEU B 1 7 ? 51.926 27.406 48.700 1.00 35.08 7 LEU B CA 1
ATOM 1998 C C . LEU B 1 7 ? 50.599 26.777 48.288 1.00 37.02 7 LEU B C 1
ATOM 1999 O O . LEU B 1 7 ? 49.595 27.455 48.322 1.00 41.55 7 LEU B O 1
ATOM 2004 N N . TYR B 1 8 ? 50.575 25.493 47.920 1.00 35.85 8 TYR B N 1
ATOM 2005 C CA . TYR B 1 8 ? 49.352 24.881 47.396 1.00 35.06 8 TYR B CA 1
ATOM 2006 C C . TYR B 1 8 ? 48.545 24.210 48.508 1.00 34.21 8 TYR B C 1
ATOM 2007 O O . TYR B 1 8 ? 47.304 24.214 48.495 1.00 31.55 8 TYR B O 1
ATOM 2016 N N . GLY B 1 9 ? 49.239 23.529 49.410 1.00 34.06 9 GLY B N 1
ATOM 2017 C CA . GLY B 1 9 ? 48.565 22.851 50.534 1.00 31.92 9 GLY B CA 1
ATOM 2018 C C . GLY B 1 9 ? 49.524 22.258 51.545 1.00 30.10 9 GLY B C 1
ATOM 2019 O O . GLY B 1 9 ? 50.746 22.248 51.336 1.00 29.19 9 GLY B O 1
ATOM 2020 N N . ILE B 1 10 ? 48.971 21.732 52.629 1.00 29.12 10 ILE B N 1
ATOM 2021 C CA . ILE B 1 10 ? 49.761 21.159 53.698 1.00 30.89 10 ILE B CA 1
ATOM 2022 C C . ILE B 1 10 ? 49.298 19.734 53.853 1.00 33.20 10 ILE B C 1
ATOM 2023 O O . ILE B 1 10 ? 48.084 19.497 53.929 1.00 34.00 10 ILE B O 1
ATOM 2028 N N . PHE B 1 11 ? 50.251 18.803 53.923 1.00 32.78 11 PHE B N 1
ATOM 2029 C CA . PHE B 1 11 ? 49.960 17.403 54.218 1.00 36.01 11 PHE B CA 1
ATOM 2030 C C . PHE B 1 11 ? 50.699 16.937 55.505 1.00 39.46 11 PHE B C 1
ATOM 2031 O O . PHE B 1 11 ? 51.823 17.402 55.812 1.00 34.60 11 PHE B O 1
ATOM 2039 N N . PRO B 1 12 ? 50.054 16.058 56.303 1.00 40.23 12 PRO B N 1
ATOM 2040 C CA . PRO B 1 12 ? 50.762 15.468 57.442 1.00 42.74 12 PRO B CA 1
ATOM 2041 C C . PRO B 1 12 ? 51.778 14.401 56.993 1.00 40.92 12 PRO B C 1
ATOM 2042 O O . PRO B 1 12 ? 52.780 14.231 57.613 1.00 44.54 12 PRO B O 1
ATOM 2046 N N . ASP B 1 13 ? 51.505 13.730 55.895 1.00 42.20 13 ASP B N 1
ATOM 2047 C CA . ASP B 1 13 ? 52.361 12.703 55.402 1.00 44.80 13 ASP B CA 1
ATOM 2048 C C . ASP B 1 13 ? 53.479 13.279 54.489 1.00 47.31 13 ASP B C 1
ATOM 2049 O O . ASP B 1 13 ? 53.255 14.206 53.691 1.00 41.20 13 ASP B O 1
ATOM 2054 N N . PRO B 1 14 ? 54.696 12.734 54.616 1.00 46.48 14 PRO B N 1
ATOM 2055 C CA . PRO B 1 14 ? 55.791 13.268 53.823 1.00 47.66 14 PRO B CA 1
ATOM 2056 C C . PRO B 1 14 ? 55.753 12.836 52.344 1.00 38.48 14 PRO B C 1
ATOM 2057 O O . PRO B 1 14 ? 55.759 11.681 52.028 1.00 40.83 14 PRO B O 1
ATOM 2061 N N . ILE B 1 15 ? 55.708 13.800 51.472 1.00 37.89 15 ILE B N 1
ATOM 2062 C CA . ILE B 1 15 ? 55.856 13.593 50.064 1.00 37.07 15 ILE B CA 1
ATOM 2063 C C . ILE B 1 15 ? 57.340 13.733 49.772 1.00 37.47 15 ILE B C 1
ATOM 2064 O O . ILE B 1 15 ? 57.956 14.734 50.167 1.00 34.63 15 ILE B O 1
ATOM 2069 N N . PRO B 1 16 ? 57.912 12.784 49.022 1.00 38.07 16 PRO B N 1
ATOM 2070 C CA . PRO B 1 16 ? 59.364 12.808 48.891 1.00 37.72 16 PRO B CA 1
ATOM 2071 C C . PRO B 1 16 ? 59.871 14.061 48.186 1.00 38.91 16 PRO B C 1
ATOM 2072 O O . PRO B 1 16 ? 59.252 14.547 47.223 1.00 37.91 16 PRO B O 1
ATOM 2076 N N . GLU B 1 17 ? 60.986 14.587 48.685 1.00 36.53 17 GLU B N 1
ATOM 2077 C CA . GLU B 1 17 ? 61.576 15.810 48.125 1.00 39.06 17 GLU B CA 1
ATOM 2078 C C . GLU B 1 17 ? 62.297 15.578 46.816 1.00 35.29 17 GLU B C 1
ATOM 2079 O O . GLU B 1 17 ? 62.725 16.517 46.191 1.00 35.12 17 GLU B O 1
ATOM 2085 N N . THR B 1 18 ? 62.422 14.329 46.400 1.00 35.77 18 THR B N 1
ATOM 2086 C CA . THR B 1 18 ? 63.017 14.004 45.114 1.00 38.41 18 THR B CA 1
ATOM 2087 C C . THR B 1 18 ? 62.128 14.256 43.918 1.00 38.25 18 THR B C 1
ATOM 2088 O O . THR B 1 18 ? 62.642 14.311 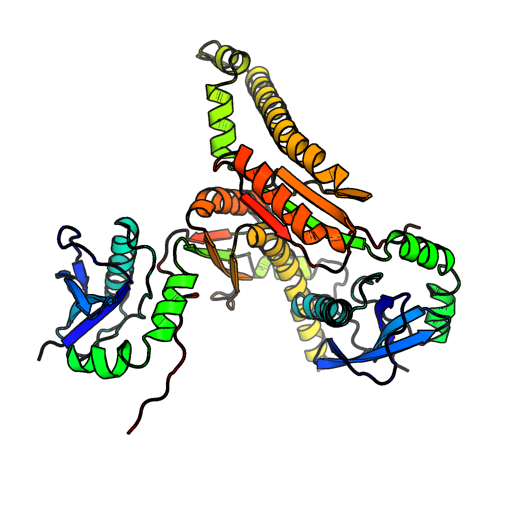42.810 1.00 37.28 18 THR B O 1
ATOM 2092 N N . VAL B 1 19 ? 60.812 14.361 44.122 1.00 36.45 19 VAL B N 1
ATOM 2093 C CA . VAL B 1 19 ? 59.883 14.465 43.022 1.00 35.06 19 VAL B CA 1
ATOM 2094 C C . VAL B 1 19 ? 59.547 15.883 42.604 1.00 36.33 19 VAL B C 1
ATOM 2095 O O . VAL B 1 19 ? 59.558 16.787 43.402 1.00 31.85 19 VAL B O 1
ATOM 2099 N N . THR B 1 20 ? 59.227 16.061 41.321 1.00 43.03 20 THR B N 1
ATOM 2100 C CA . THR B 1 20 ? 58.697 17.330 40.794 1.00 45.29 20 THR B CA 1
ATOM 2101 C C . THR B 1 20 ? 57.279 17.099 40.319 1.00 41.74 20 THR B C 1
ATOM 2102 O O . THR B 1 20 ? 56.993 16.069 39.761 1.00 40.15 20 THR B O 1
ATOM 2106 N N . LEU B 1 21 ? 56.404 18.065 40.542 1.00 42.09 21 LEU B N 1
ATOM 2107 C CA . LEU B 1 21 ? 55.025 18.006 40.056 1.00 41.70 21 LEU B CA 1
ATOM 2108 C C . LEU B 1 21 ? 54.801 19.214 39.149 1.00 40.84 21 LEU B C 1
ATOM 2109 O O . LEU B 1 21 ? 55.630 20.156 39.111 1.00 30.76 21 LEU B O 1
ATOM 2114 N N . GLN B 1 22 ? 53.666 19.164 38.446 1.00 44.97 22 GLN B N 1
ATOM 2115 C CA . GLN B 1 22 ? 53.246 20.192 37.449 1.00 49.77 22 GLN B CA 1
ATOM 2116 C C . GLN B 1 22 ? 52.165 21.125 37.992 1.00 46.52 22 GLN B C 1
ATOM 2117 O O . GLN B 1 22 ? 51.140 20.663 38.457 1.00 46.66 22 GLN B O 1
ATOM 2123 N N . GLY B 1 23 ? 52.401 22.430 37.922 1.00 52.72 23 GLY B N 1
ATOM 2124 C CA . GLY B 1 23 ? 51.503 23.440 38.478 1.00 57.94 23 GLY B CA 1
ATOM 2125 C C . GLY B 1 23 ? 51.215 24.603 37.540 1.00 68.97 23 GLY B C 1
ATOM 2126 O O . GLY B 1 23 ? 51.196 24.420 36.308 1.00 65.93 23 GLY B O 1
ATOM 2127 N N . LEU B 1 24 ? 50.951 25.769 38.163 1.00 79.96 24 LEU B N 1
ATOM 2128 C CA . LEU B 1 24 ? 50.695 27.086 37.518 1.00 86.48 24 LEU B CA 1
ATOM 2129 C C . LEU B 1 24 ? 51.667 27.409 36.375 1.00 105.61 24 LEU B C 1
ATOM 2130 O O . LEU B 1 24 ? 52.857 27.250 36.566 1.00 116.08 24 LEU B O 1
ATOM 2135 N N . ASP B 1 25 ? 51.187 27.860 35.209 1.00 107.84 25 ASP B N 1
ATOM 2136 C CA . ASP B 1 25 ? 52.078 28.320 34.089 1.00 114.40 25 ASP B CA 1
ATOM 2137 C C . ASP B 1 25 ? 52.973 27.238 33.461 1.00 109.44 25 ASP B C 1
ATOM 2138 O O . ASP B 1 25 ? 53.869 27.574 32.679 1.00 117.85 25 ASP B O 1
ATOM 2143 N N . SER B 1 26 ? 52.759 25.964 33.783 1.00 96.48 26 SER B N 1
ATOM 2144 C CA . SER B 1 26 ? 53.829 24.939 33.625 1.00 87.59 26 SER B CA 1
ATOM 2145 C C . SER B 1 26 ? 55.079 25.241 34.507 1.00 74.42 26 SER B C 1
ATOM 2146 O O . SER B 1 26 ? 56.235 25.070 34.112 1.00 63.41 26 SER B O 1
ATOM 2149 N N . GLN B 1 27 ? 54.780 25.696 35.717 1.00 67.20 27 GLN B N 1
ATOM 2150 C CA . GLN B 1 27 ? 55.740 25.908 36.771 1.00 67.07 27 GLN B CA 1
ATOM 2151 C C . GLN B 1 27 ? 55.952 24.560 37.514 1.00 56.23 27 GLN B C 1
ATOM 2152 O O . GLN B 1 27 ? 55.045 23.707 37.623 1.00 51.32 27 GLN B O 1
ATOM 2158 N N . LEU B 1 28 ? 57.160 24.361 38.005 1.00 43.79 28 LEU B N 1
ATOM 2159 C CA . LEU B 1 28 ? 57.468 23.136 38.696 1.00 43.29 28 LEU B CA 1
ATOM 2160 C C . LEU B 1 28 ? 57.029 23.270 40.163 1.00 40.27 28 LEU B C 1
ATOM 2161 O O . LEU B 1 28 ? 57.177 24.327 40.784 1.00 41.76 28 LEU B O 1
ATOM 2166 N N . VAL B 1 29 ? 56.488 22.188 40.699 1.00 37.36 29 VAL B N 1
ATOM 2167 C CA . VAL B 1 29 ? 56.050 22.141 42.088 1.00 36.16 29 VAL B CA 1
ATOM 2168 C C . VAL B 1 29 ? 56.913 21.124 42.830 1.00 34.84 29 VAL B C 1
ATOM 2169 O O . VAL B 1 29 ? 57.172 20.039 42.325 1.00 33.25 29 VAL B O 1
ATOM 2173 N N . TYR B 1 30 ? 57.294 21.474 44.041 1.00 33.16 30 TYR B N 1
ATOM 2174 C CA . TYR B 1 30 ? 58.119 20.636 44.866 1.00 36.20 30 TYR B CA 1
ATOM 2175 C C . TYR B 1 30 ? 57.555 20.426 46.253 1.00 35.18 30 TYR B C 1
ATOM 2176 O O . TYR B 1 30 ? 56.626 21.103 46.673 1.00 33.69 30 TYR B O 1
ATOM 2185 N N . SER B 1 31 ? 58.167 19.501 46.974 1.00 37.61 31 SER B N 1
ATOM 2186 C CA . SER B 1 31 ? 57.853 19.229 48.390 1.00 39.19 31 SER B CA 1
ATOM 2187 C C . SER B 1 31 ? 58.911 19.779 49.336 1.00 36.03 31 SER B C 1
ATOM 2188 O O . SER B 1 31 ? 60.046 19.505 49.146 1.00 36.63 31 SER B O 1
ATOM 2191 N N . GLN B 1 32 ? 58.500 20.535 50.337 1.00 35.52 32 GLN B N 1
ATOM 2192 C CA . GLN B 1 32 ? 59.310 20.928 51.459 1.00 37.61 32 GLN B CA 1
ATOM 2193 C C . GLN B 1 32 ? 58.731 20.315 52.750 1.00 39.77 32 GLN B C 1
ATOM 2194 O O . GLN B 1 32 ? 57.594 20.598 53.104 1.00 41.42 32 GLN B O 1
ATOM 2200 N N . ILE B 1 33 ? 59.508 19.500 53.459 1.00 40.18 33 ILE B N 1
ATOM 2201 C CA . ILE B 1 33 ? 59.078 18.908 54.720 1.00 42.11 33 ILE B CA 1
ATOM 2202 C C . ILE B 1 33 ? 59.701 19.623 55.935 1.00 42.88 33 ILE B C 1
ATOM 2203 O O . ILE B 1 33 ? 60.911 19.532 56.170 1.00 48.93 33 ILE B O 1
ATOM 2208 N N . ILE B 1 34 ? 58.886 20.345 56.690 1.00 44.39 34 ILE B N 1
ATOM 2209 C CA . ILE B 1 34 ? 59.331 20.951 57.930 1.00 43.64 34 ILE B CA 1
ATOM 2210 C C . ILE B 1 34 ? 58.571 20.344 59.091 1.00 47.29 34 ILE B C 1
ATOM 2211 O O . ILE B 1 34 ? 57.337 20.381 59.106 1.00 45.91 34 ILE B O 1
ATOM 2216 N N . ASP B 1 35 ? 59.295 19.758 60.048 1.00 52.22 35 ASP B N 1
ATOM 2217 C CA . ASP B 1 35 ? 58.727 19.396 61.354 1.00 56.28 35 ASP B CA 1
ATOM 2218 C C . ASP B 1 35 ? 57.553 18.379 61.234 1.00 53.25 35 ASP B C 1
ATOM 2219 O O . ASP B 1 35 ? 56.526 18.480 61.924 1.00 61.00 35 ASP B O 1
ATOM 2224 N N . GLY B 1 36 ? 57.693 17.433 60.315 1.00 48.25 36 GLY B N 1
ATOM 2225 C CA . GLY B 1 36 ? 56.655 16.449 60.035 1.00 45.86 36 GLY B CA 1
ATOM 2226 C C . GLY B 1 36 ? 55.458 16.903 59.189 1.00 50.26 36 GLY B C 1
ATOM 2227 O O . GLY B 1 36 ? 54.508 16.106 59.019 1.00 53.91 36 GLY B O 1
ATOM 2228 N N . PHE B 1 37 ? 55.475 18.150 58.685 1.00 46.00 37 PHE B N 1
ATOM 2229 C CA . PHE B 1 37 ? 54.438 18.667 57.748 1.00 46.36 37 PHE B CA 1
ATOM 2230 C C . PHE B 1 37 ? 55.016 18.923 56.354 1.00 43.78 37 PHE B C 1
ATOM 2231 O O . PHE B 1 37 ? 56.049 19.609 56.250 1.00 39.68 37 PHE B O 1
ATOM 2239 N N . THR B 1 38 ? 54.344 18.394 55.308 1.00 39.06 38 THR B N 1
ATOM 2240 C CA . THR B 1 38 ? 54.686 18.650 53.907 1.00 36.37 38 THR B CA 1
ATOM 2241 C C . THR B 1 38 ? 54.004 19.937 53.388 1.00 34.89 38 THR B C 1
ATOM 2242 O O . THR B 1 38 ? 52.814 20.111 53.547 1.00 32.71 38 THR B O 1
ATOM 2246 N N . PHE B 1 39 ? 54.762 20.829 52.770 1.00 35.74 39 PHE B N 1
ATOM 2247 C CA . PHE B 1 39 ? 54.211 21.976 52.027 1.00 35.79 39 PHE B CA 1
ATOM 2248 C C . PHE B 1 39 ? 54.497 21.697 50.579 1.00 35.12 39 PHE B C 1
ATOM 2249 O O . PHE B 1 39 ? 55.627 21.392 50.252 1.00 35.28 39 PHE B O 1
ATOM 2257 N N . LEU B 1 40 ? 53.482 21.707 49.720 1.00 35.01 40 LEU B N 1
ATOM 2258 C CA . LEU B 1 40 ? 53.703 21.684 48.280 1.00 33.56 40 LEU B CA 1
ATOM 2259 C C . LEU B 1 40 ? 53.755 23.122 47.830 1.00 32.81 40 LEU B C 1
ATOM 2260 O O . LEU B 1 40 ? 52.868 23.888 48.157 1.00 34.26 40 LEU B O 1
ATOM 2265 N N . TYR B 1 41 ? 54.750 23.471 47.014 1.00 34.38 41 TYR B N 1
ATOM 2266 C CA . TYR B 1 41 ? 55.017 24.864 46.673 1.00 34.86 41 TYR B CA 1
ATOM 2267 C C . TYR B 1 41 ? 55.659 24.978 45.313 1.00 37.18 41 TYR B C 1
ATOM 2268 O O . TYR B 1 41 ? 56.216 23.998 44.804 1.00 37.49 41 TYR B O 1
ATOM 2277 N N . SER B 1 42 ? 55.613 26.182 44.759 1.00 38.94 42 SER B N 1
ATOM 2278 C CA . SER B 1 42 ? 56.460 26.559 43.627 1.00 43.63 42 SER B CA 1
ATOM 2279 C C . SER B 1 42 ? 57.134 27.909 43.873 1.00 47.22 42 SER B C 1
ATOM 2280 O O . SER B 1 42 ? 56.766 28.628 44.800 1.00 46.44 42 SER B O 1
ATOM 2283 N N . GLU B 1 43 ? 58.186 28.199 43.110 1.00 50.25 43 GLU B N 1
ATOM 2284 C CA . GLU B 1 43 ? 58.940 29.454 43.261 1.00 53.78 43 GLU B CA 1
ATOM 2285 C C . GLU B 1 43 ? 58.073 30.571 42.700 1.00 52.69 43 GLU B C 1
ATOM 2286 O O . GLU B 1 43 ? 57.639 30.533 41.545 1.00 51.76 43 GLU B O 1
ATOM 2292 N N . ALA B 1 44 ? 57.761 31.533 43.549 1.00 54.26 44 ALA B N 1
ATOM 2293 C CA . ALA B 1 44 ? 56.839 32.606 43.184 1.00 58.92 44 ALA B CA 1
ATOM 2294 C C . ALA B 1 44 ? 57.452 33.689 42.275 1.00 64.93 44 ALA B C 1
ATOM 2295 O O . ALA B 1 44 ? 58.651 33.933 42.282 1.00 62.85 44 ALA B O 1
ATOM 2297 N N . LYS B 1 45 ? 56.582 34.355 41.527 1.00 86.59 45 LYS B N 1
ATOM 2298 C CA . LYS B 1 45 ? 56.908 35.542 40.725 1.00 96.88 45 LYS B CA 1
ATOM 2299 C C . LYS B 1 45 ? 56.610 36.857 41.481 1.00 100.08 45 LYS B C 1
ATOM 2300 O O . LYS B 1 45 ? 55.705 36.906 42.328 1.00 77.57 45 LYS B O 1
ATOM 2306 N N . GLN B 1 46 ? 57.375 37.917 41.182 1.00 119.81 46 GLN B N 1
ATOM 2307 C CA . GLN B 1 46 ? 57.033 39.293 41.639 1.00 127.58 46 GLN B CA 1
ATOM 2308 C C . GLN B 1 46 ? 55.679 39.761 41.049 1.00 127.41 46 GLN B C 1
ATOM 2309 O O . GLN B 1 46 ? 55.030 40.650 41.605 1.00 110.16 46 GLN B O 1
ATOM 2315 N N . GLU B 1 47 ? 55.283 39.156 39.922 1.00 133.78 47 GLU B N 1
ATOM 2316 C CA . GLU B 1 47 ? 53.891 39.161 39.441 1.00 136.10 47 GLU B CA 1
ATOM 2317 C C . GLU B 1 47 ? 52.947 38.423 40.397 1.00 127.07 47 GLU B C 1
ATOM 2318 O O . GLU B 1 47 ? 52.807 37.201 40.289 1.00 132.09 47 GLU B O 1
ATOM 2324 N N . LYS B 1 48 ? 52.310 39.163 41.318 1.00 117.11 48 LYS B N 1
ATOM 2325 C CA . LYS B 1 48 ? 51.323 38.584 42.260 1.00 106.61 48 LYS B CA 1
ATOM 2326 C C . LYS B 1 48 ? 50.145 37.977 41.538 1.00 95.96 48 LYS B C 1
ATOM 2327 O O . LYS B 1 48 ? 49.687 38.481 40.512 1.00 91.45 48 LYS B O 1
ATOM 2333 N N . TYR B 1 49 ? 49.649 36.892 42.117 1.00 86.11 49 TYR B N 1
ATOM 2334 C CA . TYR B 1 49 ? 48.920 35.891 41.355 1.00 75.91 49 TYR B CA 1
ATOM 2335 C C . TYR B 1 49 ? 47.448 36.223 41.250 1.00 71.67 49 TYR B C 1
ATOM 2336 O O . TYR B 1 49 ? 46.733 36.309 42.267 1.00 61.57 49 TYR B O 1
ATOM 2345 N N . LEU B 1 50 ? 47.002 36.429 40.012 1.00 70.75 50 LEU B N 1
ATOM 2346 C CA . LEU B 1 50 ? 45.625 36.808 39.793 1.00 71.68 50 LEU B CA 1
ATOM 2347 C C . LEU B 1 50 ? 44.849 35.540 39.640 1.00 61.30 50 LEU B C 1
ATOM 2348 O O . LEU B 1 50 ? 45.243 34.652 38.869 1.00 54.62 50 LEU B O 1
ATOM 2353 N N . ALA B 1 51 ? 43.751 35.480 40.395 1.00 51.68 51 ALA B N 1
ATOM 2354 C CA . ALA B 1 51 ? 42.909 34.302 40.511 1.00 48.76 51 ALA B CA 1
ATOM 2355 C C . ALA B 1 51 ? 41.997 34.017 39.299 1.00 46.59 51 ALA B C 1
ATOM 2356 O O . ALA B 1 51 ? 40.809 34.026 39.419 1.00 51.28 51 ALA B O 1
ATOM 2358 N N . SER B 1 52 ? 42.573 33.677 38.161 1.00 47.09 52 SER B N 1
ATOM 2359 C CA . SER B 1 52 ? 41.811 33.323 36.973 1.00 48.66 52 SER B CA 1
ATOM 2360 C C . SER B 1 52 ? 41.249 31.917 37.107 1.00 45.25 52 SER B C 1
ATOM 2361 O O . SER B 1 52 ? 41.689 31.183 37.947 1.00 48.25 52 SER B O 1
ATOM 2364 N N . ARG B 1 53 ? 40.262 31.577 36.291 1.00 43.24 53 ARG B N 1
ATOM 2365 C CA . ARG B 1 53 ? 39.729 30.213 36.199 1.00 43.91 53 ARG B CA 1
ATOM 2366 C C . ARG B 1 53 ? 40.770 29.211 35.837 1.00 41.70 53 ARG B C 1
ATOM 2367 O O . ARG B 1 53 ? 40.815 28.163 36.431 1.00 48.65 53 ARG B O 1
ATOM 2375 N N . ARG B 1 54 ? 41.622 29.552 34.887 1.00 48.55 54 ARG B N 1
ATOM 2376 C CA . ARG B 1 54 ? 42.669 28.657 34.416 1.00 52.37 54 ARG B CA 1
ATOM 2377 C C . ARG B 1 54 ? 43.713 28.311 35.507 1.00 50.75 54 ARG B C 1
ATOM 2378 O O . ARG B 1 54 ? 44.221 27.176 35.610 1.00 45.99 54 ARG B O 1
ATOM 2386 N N . ASN B 1 55 ? 44.066 29.287 36.315 1.00 45.48 55 ASN B N 1
ATOM 2387 C CA . ASN B 1 55 ? 45.006 28.961 37.309 1.00 51.82 55 ASN B CA 1
ATOM 2388 C C . ASN B 1 55 ? 44.416 28.492 38.697 1.00 46.70 55 ASN B C 1
ATOM 2389 O O . ASN B 1 55 ? 45.127 27.865 39.463 1.00 47.31 55 ASN B O 1
ATOM 2394 N N . LEU B 1 56 ? 43.115 28.650 38.943 1.00 45.20 56 LEU B N 1
ATOM 2395 C CA . LEU B 1 56 ? 42.415 27.918 40.024 1.00 42.15 56 LEU B CA 1
ATOM 2396 C C . LEU B 1 56 ? 42.325 26.420 39.730 1.00 41.64 56 LEU B C 1
ATOM 2397 O O . LEU B 1 56 ? 42.487 25.594 40.637 1.00 41.38 56 LEU B O 1
ATOM 2402 N N . ILE B 1 57 ? 42.104 26.078 38.465 1.00 39.35 57 ILE B N 1
ATOM 2403 C CA . ILE B 1 57 ? 42.103 24.684 38.023 1.00 38.37 57 ILE B CA 1
ATOM 2404 C C . ILE B 1 57 ? 43.452 24.006 38.182 1.00 39.29 57 ILE B C 1
ATOM 2405 O O . ILE B 1 57 ? 43.520 22.856 38.619 1.00 42.96 57 ILE B O 1
ATOM 2410 N N . SER B 1 58 ? 44.508 24.706 37.791 1.00 38.06 58 SER B N 1
ATOM 2411 C CA . SER B 1 58 ? 45.869 24.240 37.978 1.00 40.37 58 SER B CA 1
ATOM 2412 C C . SER B 1 58 ? 46.274 23.967 39.440 1.00 40.05 58 SER B C 1
ATOM 2413 O O . SER B 1 58 ? 46.945 22.942 39.733 1.00 37.83 58 SER B O 1
ATOM 2416 N N . HIS B 1 59 ? 45.908 24.905 40.324 1.00 39.19 59 HIS B N 1
ATOM 2417 C CA . HIS B 1 59 ? 46.111 24.761 41.787 1.00 38.79 59 HIS B CA 1
ATOM 2418 C C . HIS B 1 59 ? 45.404 23.486 42.213 1.00 35.23 59 HIS B C 1
ATOM 2419 O O . HIS B 1 59 ? 46.012 22.593 42.807 1.00 35.87 59 HIS B O 1
ATOM 2426 N N . GLU B 1 60 ? 44.148 23.386 41.840 1.00 34.11 60 GLU B N 1
ATOM 2427 C CA . GLU B 1 60 ? 43.346 22.219 42.176 1.00 38.98 60 GLU B CA 1
ATOM 2428 C C . GLU B 1 60 ? 44.015 20.983 41.667 1.00 36.04 60 GLU B C 1
ATOM 2429 O O . GLU B 1 60 ? 44.064 19.999 42.385 1.00 36.34 60 GLU B O 1
ATOM 2435 N N . LYS B 1 61 ? 44.527 21.025 40.435 1.00 34.93 61 LYS B N 1
ATOM 2436 C CA . LYS B 1 61 ? 45.164 19.836 39.849 1.00 39.47 61 LYS B CA 1
ATOM 2437 C C . LYS B 1 61 ? 46.457 19.353 40.547 1.00 37.42 61 LYS B C 1
ATOM 2438 O O . LYS B 1 61 ? 46.753 18.147 40.555 1.00 34.03 61 LYS B O 1
ATOM 2444 N N . VAL B 1 62 ? 47.166 20.263 41.206 1.00 39.67 62 VAL B N 1
ATOM 2445 C CA . VAL B 1 62 ? 48.318 19.909 42.026 1.00 38.81 62 VAL B CA 1
ATOM 2446 C C . VAL B 1 62 ? 47.881 19.045 43.198 1.00 41.23 62 VAL B C 1
ATOM 2447 O O . VAL B 1 62 ? 48.502 18.014 43.482 1.00 45.19 62 VAL B O 1
ATOM 2451 N N . LEU B 1 63 ? 46.796 19.436 43.866 1.00 38.88 63 LEU B N 1
ATOM 2452 C CA . LEU B 1 63 ? 46.323 18.668 45.018 1.00 36.94 63 LEU B CA 1
ATOM 2453 C C . LEU B 1 63 ? 45.828 17.286 44.603 1.00 34.70 63 LEU B C 1
ATOM 2454 O O . LEU B 1 63 ? 46.068 16.308 45.266 1.00 37.92 63 LEU B O 1
ATOM 2459 N N . GLU B 1 64 ? 45.221 17.185 43.451 1.00 40.43 64 GLU B N 1
ATOM 2460 C CA . GLU B 1 64 ? 44.731 15.887 42.964 1.00 41.99 64 GLU B CA 1
ATOM 2461 C C . GLU B 1 64 ? 45.834 14.917 42.580 1.00 39.38 64 GLU B C 1
ATOM 2462 O O . GLU B 1 64 ? 45.724 13.759 42.916 1.00 42.79 64 GLU B O 1
ATOM 2468 N N . GLN B 1 65 ? 46.910 15.375 41.926 1.00 43.71 65 GLN B N 1
ATOM 2469 C CA . GLN B 1 65 ? 48.092 14.506 41.649 1.00 44.69 65 GLN B CA 1
ATOM 2470 C C . GLN B 1 65 ? 48.509 13.812 42.952 1.00 43.04 65 GLN B C 1
ATOM 2471 O O . GLN B 1 65 ? 48.683 12.572 43.014 1.00 40.81 65 GLN B O 1
ATOM 2477 N N . ALA B 1 66 ? 48.629 14.650 43.987 1.00 38.35 66 ALA B N 1
ATOM 2478 C CA . ALA B 1 66 ? 49.012 14.202 45.305 1.00 37.96 66 ALA B CA 1
ATOM 2479 C C . ALA B 1 66 ? 48.042 13.174 45.882 1.00 38.89 66 ALA B C 1
ATOM 2480 O O . ALA B 1 66 ? 48.477 12.139 46.397 1.00 37.35 66 ALA B O 1
ATOM 2482 N N . MET B 1 67 ? 46.740 13.453 45.804 1.00 39.21 67 MET B N 1
ATOM 2483 C CA . MET B 1 67 ? 45.709 12.522 46.307 1.00 36.75 67 MET B CA 1
ATOM 2484 C C . MET B 1 67 ? 45.710 11.182 45.583 1.00 35.14 67 MET B C 1
ATOM 2485 O O . MET B 1 67 ? 45.656 10.115 46.226 1.00 33.08 67 MET B O 1
ATOM 2490 N N . HIS B 1 68 ? 45.760 11.248 44.248 1.00 37.65 68 HIS B N 1
ATOM 2491 C CA . HIS B 1 68 ? 45.849 10.063 43.404 1.00 36.51 68 HIS B CA 1
ATOM 2492 C C . HIS B 1 68 ? 47.060 9.240 43.780 1.00 34.74 68 HIS B C 1
ATOM 2493 O O . HIS B 1 68 ? 47.007 8.047 43.632 1.00 37.17 68 HIS B O 1
ATOM 2500 N N . ALA B 1 69 ? 48.137 9.873 44.246 1.00 32.70 69 ALA B N 1
ATOM 2501 C CA . ALA B 1 69 ? 49.347 9.167 44.639 1.00 34.49 69 ALA B CA 1
ATOM 2502 C C . ALA B 1 69 ? 49.299 8.666 46.101 1.00 39.20 69 ALA B C 1
ATOM 2503 O O . ALA B 1 69 ? 50.337 8.195 46.662 1.00 37.61 69 ALA B O 1
ATOM 2505 N N . GLY B 1 70 ? 48.122 8.793 46.727 1.00 36.16 70 GLY B N 1
ATOM 2506 C CA . GLY B 1 70 ? 47.917 8.318 48.077 1.00 37.61 70 GLY B CA 1
ATOM 2507 C C . GLY B 1 70 ? 47.987 9.331 49.185 1.00 41.57 70 GLY B C 1
ATOM 2508 O O . GLY B 1 70 ? 47.888 8.936 50.353 1.00 46.90 70 GLY B O 1
ATOM 2509 N N . PHE B 1 71 ? 48.184 10.620 48.877 1.00 40.27 71 PHE B N 1
ATOM 2510 C CA . PHE B 1 71 ? 48.263 11.649 49.941 1.00 36.88 71 PHE B CA 1
ATOM 2511 C C . PHE B 1 71 ? 46.859 12.242 50.129 1.00 36.12 71 PHE B C 1
ATOM 2512 O O . PHE B 1 71 ? 46.532 13.278 49.608 1.00 31.03 71 PHE B O 1
ATOM 2520 N N . ARG B 1 72 ? 46.050 11.512 50.894 1.00 37.80 72 ARG B N 1
ATOM 2521 C CA . ARG B 1 72 ? 44.622 11.720 50.991 1.00 39.99 72 ARG B CA 1
ATOM 2522 C C . ARG B 1 72 ? 44.256 12.672 52.101 1.00 38.74 72 ARG B C 1
ATOM 2523 O O . ARG B 1 72 ? 43.193 13.189 52.086 1.00 42.17 72 ARG B O 1
ATOM 2531 N N . THR B 1 73 ? 45.154 12.931 53.036 1.00 40.21 73 THR B N 1
ATOM 2532 C CA . THR B 1 73 ? 44.899 13.853 54.120 1.00 39.07 73 THR B CA 1
ATOM 2533 C C . THR B 1 73 ? 45.627 15.117 53.752 1.00 37.38 73 THR B C 1
ATOM 2534 O O . THR B 1 73 ? 46.838 15.093 53.545 1.00 42.68 73 THR B O 1
ATOM 2538 N N . LEU B 1 74 ? 44.887 16.204 53.599 1.00 36.22 74 LEU B N 1
ATOM 2539 C CA . LEU B 1 74 ? 45.482 17.488 53.242 1.00 35.92 74 LEU B CA 1
ATOM 2540 C C . LEU B 1 74 ? 44.623 18.648 53.661 1.00 35.82 74 LEU B C 1
ATOM 2541 O O . LEU B 1 74 ? 43.406 18.500 53.777 1.00 38.20 74 LEU B O 1
ATOM 2546 N N . LEU B 1 75 ? 45.280 19.777 53.933 1.00 35.19 75 LEU B N 1
ATOM 2547 C CA . LEU B 1 75 ? 44.624 21.071 54.033 1.00 34.54 75 LEU B CA 1
ATOM 2548 C C . LEU B 1 75 ? 44.931 21.815 52.728 1.00 35.54 75 LEU B C 1
ATOM 2549 O O . LEU B 1 75 ? 46.050 22.257 52.506 1.00 31.80 75 LEU B O 1
ATOM 2554 N N . PRO B 1 76 ? 43.956 21.909 51.823 1.00 35.77 76 PRO B N 1
ATOM 2555 C CA . PRO B 1 76 ? 44.055 22.860 50.714 1.00 35.24 76 PRO B CA 1
ATOM 2556 C C . PRO B 1 76 ? 44.173 24.265 51.232 1.00 34.27 76 PRO B C 1
ATOM 2557 O O . PRO B 1 76 ? 43.464 24.630 52.154 1.00 39.28 76 PRO B O 1
ATOM 2561 N N . LEU B 1 77 ? 45.085 25.015 50.647 1.00 35.01 77 LEU B N 1
ATOM 2562 C CA . LEU B 1 77 ? 45.290 26.405 50.944 1.00 36.09 77 LEU B CA 1
ATOM 2563 C C . LEU B 1 77 ? 44.650 27.305 49.870 1.00 39.63 77 LEU B C 1
ATOM 2564 O O . LEU B 1 77 ? 44.793 27.066 48.658 1.00 41.01 77 LEU B O 1
ATOM 2569 N N . ARG B 1 78 ? 43.982 28.363 50.339 1.00 40.28 78 ARG B N 1
ATOM 2570 C CA . ARG B 1 78 ? 43.346 29.332 49.486 1.00 42.02 78 ARG B CA 1
ATOM 2571 C C . ARG B 1 78 ? 44.362 29.874 48.443 1.00 40.74 78 ARG B C 1
ATOM 2572 O O . ARG B 1 78 ? 45.596 30.093 48.735 1.00 37.10 78 ARG B O 1
ATOM 2580 N N . PHE B 1 79 ? 43.840 30.059 47.236 1.00 36.34 79 PHE B N 1
ATOM 2581 C CA . PHE B 1 79 ? 44.587 30.534 46.089 1.00 35.31 79 PHE B CA 1
ATOM 2582 C C . PHE B 1 79 ? 45.347 31.792 46.418 1.00 38.71 79 PHE B C 1
ATOM 2583 O O . PHE B 1 79 ? 44.836 32.701 47.091 1.00 46.86 79 PHE B O 1
ATOM 2591 N N . GLY B 1 80 ? 46.581 31.841 45.946 1.00 37.33 80 GLY B N 1
ATOM 2592 C CA . GLY B 1 80 ? 47.362 33.057 46.003 1.00 35.29 80 GLY B CA 1
ATOM 2593 C C . GLY B 1 80 ? 48.187 33.279 47.255 1.00 36.09 80 GLY B C 1
ATOM 2594 O O . GLY B 1 80 ? 48.664 34.363 47.440 1.00 34.84 80 GLY B O 1
ATOM 2595 N N . LEU B 1 81 ? 48.384 32.280 48.110 1.00 37.37 81 LEU B N 1
ATOM 2596 C CA . LEU B 1 81 ? 49.222 32.472 49.295 1.00 36.02 81 LEU B CA 1
ATOM 2597 C C . LEU B 1 81 ? 50.704 32.415 48.912 1.00 35.49 81 LEU B C 1
ATOM 2598 O O . LEU B 1 81 ? 51.197 31.383 48.510 1.00 36.34 81 LEU B O 1
ATOM 2603 N N . VAL B 1 82 ? 51.400 33.543 49.047 1.00 38.71 82 VAL B N 1
ATOM 2604 C CA . VAL B 1 82 ? 52.812 33.689 48.728 1.00 41.14 82 VAL B CA 1
ATOM 2605 C C . VAL B 1 82 ? 53.524 34.203 49.967 1.00 42.61 82 VAL B C 1
ATOM 2606 O O . VAL B 1 82 ? 53.095 35.187 50.508 1.00 41.84 82 VAL B O 1
ATOM 2610 N N . VAL B 1 83 ? 54.612 33.561 50.402 1.00 51.90 83 VAL B N 1
ATOM 2611 C CA . VAL B 1 83 ? 55.327 33.912 51.675 1.00 52.21 83 VAL B CA 1
ATOM 2612 C C . VAL B 1 83 ? 56.813 34.065 51.349 1.00 53.22 83 VAL B C 1
ATOM 2613 O O . VAL B 1 83 ? 57.321 33.299 50.544 1.00 55.60 83 VAL B O 1
ATOM 2617 N N . LYS B 1 84 ? 57.515 35.037 51.933 1.00 53.50 84 LYS B N 1
ATOM 2618 C CA . LYS B 1 84 ? 58.811 35.418 51.363 1.00 56.79 84 LYS B CA 1
ATOM 2619 C C . LYS B 1 84 ? 59.923 34.347 51.469 1.00 52.99 84 LYS B C 1
ATOM 2620 O O . LYS B 1 84 ? 60.845 34.342 50.671 1.00 53.59 84 LYS B O 1
ATOM 2626 N N . ASN B 1 85 ? 59.843 33.455 52.447 1.00 47.24 85 ASN B N 1
ATOM 2627 C CA . ASN B 1 85 ? 60.847 32.409 52.623 1.00 45.01 85 ASN B CA 1
ATOM 2628 C C . ASN B 1 85 ? 60.332 31.399 53.647 1.00 41.25 85 ASN B C 1
ATOM 2629 O O . ASN B 1 85 ? 59.273 31.586 54.242 1.00 43.49 85 ASN B O 1
ATOM 2634 N N . TRP B 1 86 ? 61.112 30.360 53.879 1.00 41.04 86 TRP B N 1
ATOM 2635 C CA . TRP B 1 86 ? 60.714 29.273 54.745 1.00 43.09 86 TRP B CA 1
ATOM 2636 C C . TRP B 1 86 ? 60.686 29.602 56.193 1.00 46.95 86 TRP B C 1
ATOM 2637 O O . TRP B 1 86 ? 59.825 29.086 56.898 1.00 50.50 86 TRP B O 1
ATOM 2648 N N . GLU B 1 87 ? 61.610 30.434 56.654 1.00 51.54 87 GLU B N 1
ATOM 2649 C CA . GLU B 1 87 ? 61.578 30.876 58.040 1.00 57.46 87 GLU B CA 1
ATOM 2650 C C . GLU B 1 87 ? 60.219 31.563 58.337 1.00 56.70 87 GLU B C 1
ATOM 2651 O O . GLU B 1 87 ? 59.613 31.361 59.399 1.00 52.78 87 GLU B O 1
ATOM 2657 N N . THR B 1 88 ? 59.727 32.353 57.386 1.00 56.22 88 THR B N 1
ATOM 2658 C CA . THR B 1 88 ? 58.469 33.081 57.567 1.00 52.04 88 THR B CA 1
ATOM 2659 C C . THR B 1 88 ? 57.252 32.155 57.570 1.00 52.59 88 THR B C 1
ATOM 2660 O O . THR B 1 88 ? 56.225 32.467 58.190 1.00 51.56 88 THR B O 1
ATOM 2664 N N . VAL B 1 89 ? 57.351 31.052 56.836 1.00 45.87 89 VAL B N 1
ATOM 2665 C CA . VAL B 1 89 ? 56.324 30.013 56.895 1.00 51.26 89 VAL B CA 1
ATOM 2666 C C . VAL B 1 89 ? 56.272 29.410 58.315 1.00 49.06 89 VAL B C 1
ATOM 2667 O O . VAL B 1 89 ? 55.176 29.124 58.846 1.00 44.44 89 VAL B O 1
ATOM 2671 N N . VAL B 1 90 ? 57.457 29.172 58.894 1.00 46.83 90 VAL B N 1
ATOM 2672 C CA . VAL B 1 90 ? 57.552 28.619 60.251 1.00 47.46 90 VAL B CA 1
ATOM 2673 C C . VAL B 1 90 ? 56.899 29.594 61.265 1.00 50.06 90 VAL B C 1
ATOM 2674 O O . VAL B 1 90 ? 56.067 29.177 62.074 1.00 53.13 90 VAL B O 1
ATOM 2678 N N . THR B 1 91 ? 57.194 30.889 61.165 1.00 45.10 91 THR B N 1
ATOM 2679 C CA . THR B 1 91 ? 56.789 31.837 62.202 1.00 49.46 91 THR B CA 1
ATOM 2680 C C . THR B 1 91 ? 55.367 32.309 62.002 1.00 51.52 91 THR B C 1
ATOM 2681 O O . THR B 1 91 ? 54.609 32.353 62.958 1.00 61.65 91 THR B O 1
ATOM 2685 N N . GLN B 1 92 ? 54.990 32.674 60.780 1.00 55.47 92 GLN B N 1
ATOM 2686 C CA . GLN B 1 92 ? 53.641 33.190 60.531 1.00 52.57 92 GLN B CA 1
ATOM 2687 C C . GLN B 1 92 ? 52.596 32.073 60.410 1.00 49.74 92 GLN B C 1
ATOM 2688 O O . GLN B 1 92 ? 51.396 32.334 60.534 1.00 51.25 92 GLN B O 1
ATOM 2694 N N . LEU B 1 93 ? 53.032 30.828 60.229 1.00 45.58 93 LEU B N 1
ATOM 2695 C CA . LEU B 1 93 ? 52.090 29.751 59.953 1.00 46.68 93 LEU B CA 1
ATOM 2696 C C . LEU B 1 93 ? 52.298 28.472 60.775 1.00 46.22 93 LEU B C 1
ATOM 2697 O O . LEU B 1 93 ? 51.410 28.052 61.530 1.00 41.62 93 LEU B O 1
ATOM 2702 N N . LEU B 1 94 ? 53.447 27.835 60.649 1.00 48.41 94 LEU B N 1
ATOM 2703 C CA . LEU B 1 94 ? 53.599 26.510 61.270 1.00 48.98 94 LEU B CA 1
ATOM 2704 C C . LEU B 1 94 ? 53.629 26.553 62.830 1.00 52.44 94 LEU B C 1
ATOM 2705 O O . LEU B 1 94 ? 52.957 25.754 63.461 1.00 61.04 94 LEU B O 1
ATOM 2710 N N . GLN B 1 95 ? 54.350 27.498 63.440 1.00 56.51 95 GLN B N 1
ATOM 2711 C CA . GLN B 1 95 ? 54.445 27.576 64.918 1.00 61.66 95 GLN B CA 1
ATOM 2712 C C . GLN B 1 95 ? 53.114 27.983 65.570 1.00 56.55 95 GLN B C 1
ATOM 2713 O O . GLN B 1 95 ? 52.629 27.307 66.479 1.00 61.57 95 GLN B O 1
ATOM 2719 N N . PRO B 1 96 ? 52.490 29.051 65.083 1.00 49.91 96 PRO B N 1
ATOM 2720 C CA . PRO B 1 96 ? 51.191 29.418 65.701 1.00 48.68 96 PRO B CA 1
ATOM 2721 C C . PRO B 1 96 ? 50.038 28.367 65.548 1.00 52.46 96 PRO B C 1
ATOM 2722 O O . PRO B 1 96 ? 49.184 28.261 66.423 1.00 59.05 96 PRO B O 1
ATOM 2726 N N . TYR B 1 97 ? 50.036 27.564 64.492 1.00 52.86 97 TYR B N 1
ATOM 2727 C CA . TYR B 1 97 ? 48.857 26.754 64.183 1.00 52.35 97 TYR B CA 1
ATOM 2728 C C . TYR B 1 97 ? 49.086 25.236 64.171 1.00 52.20 97 TYR B C 1
ATOM 2729 O O . TYR B 1 97 ? 48.138 24.494 63.925 1.00 50.35 97 TYR B O 1
ATOM 2738 N N . LYS B 1 98 ? 50.301 24.758 64.467 1.00 56.43 98 LYS B N 1
ATOM 2739 C CA . LYS B 1 98 ? 50.568 23.307 64.363 1.00 62.60 98 LYS B CA 1
ATOM 2740 C C . LYS B 1 98 ? 49.623 22.460 65.200 1.00 57.81 98 LYS B C 1
ATOM 2741 O O . LYS B 1 98 ? 49.336 21.325 64.847 1.00 63.60 98 LYS B O 1
ATOM 2747 N N . ALA B 1 99 ? 49.178 22.999 66.323 1.00 57.06 99 ALA B N 1
ATOM 2748 C CA . ALA B 1 99 ? 48.239 22.297 67.178 1.00 62.71 99 ALA B CA 1
ATOM 2749 C C . ALA B 1 99 ? 46.892 22.083 66.457 1.00 56.59 99 ALA B C 1
ATOM 2750 O O . ALA B 1 99 ? 46.367 20.957 66.434 1.00 56.72 99 ALA B O 1
ATOM 2752 N N . GLN B 1 100 ? 46.359 23.142 65.844 1.00 47.88 100 GLN B N 1
ATOM 2753 C CA . GLN B 1 100 ? 45.106 23.023 65.092 1.00 48.48 100 GLN B CA 1
ATOM 2754 C C . GLN B 1 100 ? 45.242 22.114 63.874 1.00 46.87 100 GLN B C 1
ATOM 2755 O O . GLN B 1 100 ? 44.295 21.406 63.507 1.00 53.61 100 GLN B O 1
ATOM 2761 N N . LEU B 1 101 ? 46.418 22.125 63.261 1.00 41.94 101 LEU B N 1
ATOM 2762 C CA . LEU B 1 101 ? 46.680 21.285 62.126 1.00 41.66 101 LEU B CA 1
ATOM 2763 C C . LEU B 1 101 ? 46.674 19.852 62.502 1.00 42.55 101 LEU B C 1
ATOM 2764 O O . LEU B 1 101 ? 45.963 19.091 61.853 1.00 51.13 101 LEU B O 1
ATOM 2769 N N . ARG B 1 102 ? 47.436 19.470 63.536 1.00 49.15 102 ARG B N 1
ATOM 2770 C CA . ARG B 1 102 ? 47.506 18.048 64.009 1.00 53.83 102 ARG B CA 1
ATOM 2771 C C . ARG B 1 102 ? 46.107 17.580 64.359 1.00 47.60 102 ARG B C 1
ATOM 2772 O O . ARG B 1 102 ? 45.713 16.468 64.001 1.00 45.80 102 ARG B O 1
ATOM 2780 N N . GLU B 1 103 ? 45.341 18.453 65.001 1.00 44.94 103 GLU B N 1
ATOM 2781 C CA . GLU B 1 103 ? 43.969 18.128 65.373 1.00 50.05 103 GLU B CA 1
ATOM 2782 C C . GLU B 1 103 ? 43.074 17.892 64.151 1.00 47.58 103 GLU B C 1
ATOM 2783 O O . GLU B 1 103 ? 42.243 16.959 64.170 1.00 50.82 103 GLU B O 1
ATOM 2789 N N . LEU B 1 104 ? 43.249 18.724 63.106 1.00 38.84 104 LEU B N 1
ATOM 2790 C CA . LEU B 1 104 ? 42.480 18.559 61.886 1.00 40.59 104 LEU B CA 1
ATOM 2791 C C . LEU B 1 104 ? 42.887 17.285 61.200 1.00 38.65 104 LEU B C 1
ATOM 2792 O O . LEU B 1 104 ? 42.030 16.555 60.706 1.00 38.77 104 LEU B O 1
ATOM 2797 N N . PHE B 1 105 ? 44.184 17.022 61.176 1.00 35.40 105 PHE B N 1
ATOM 2798 C CA . PHE B 1 105 ? 44.665 15.846 60.510 1.00 39.62 105 PHE B CA 1
ATOM 2799 C C . PHE B 1 105 ? 44.233 14.554 61.174 1.00 41.18 105 PHE B C 1
ATOM 2800 O O . PHE B 1 105 ? 43.960 13.595 60.469 1.00 40.47 105 PHE B O 1
ATOM 2808 N N . GLN B 1 106 ? 44.081 14.524 62.493 1.00 53.30 106 GLN B N 1
ATOM 2809 C CA . GLN B 1 106 ? 43.436 13.364 63.125 1.00 58.15 106 GLN B CA 1
ATOM 2810 C C . GLN B 1 106 ? 41.964 13.202 62.736 1.00 53.64 106 GLN B C 1
ATOM 2811 O O . GLN B 1 106 ? 41.488 12.093 62.566 1.00 58.30 106 GLN B O 1
ATOM 2817 N N . LYS B 1 107 ? 41.243 14.297 62.602 1.00 48.73 107 LYS B N 1
ATOM 2818 C CA . LYS B 1 107 ? 39.859 14.213 62.153 1.00 48.93 107 LYS B CA 1
ATOM 2819 C C . LYS B 1 107 ? 39.816 13.741 60.705 1.00 49.13 107 LYS B C 1
ATOM 2820 O O . LYS B 1 107 ? 38.927 12.992 60.325 1.00 54.57 107 LYS B O 1
ATOM 2826 N N . LEU B 1 108 ? 40.756 14.174 59.879 1.00 44.08 108 LEU B N 1
ATOM 2827 C CA . LEU B 1 108 ? 40.668 13.837 58.449 1.00 44.43 108 LEU B CA 1
ATOM 2828 C C . LEU B 1 108 ? 41.256 12.479 58.068 1.00 41.82 108 LEU B C 1
ATOM 2829 O O . LEU B 1 108 ? 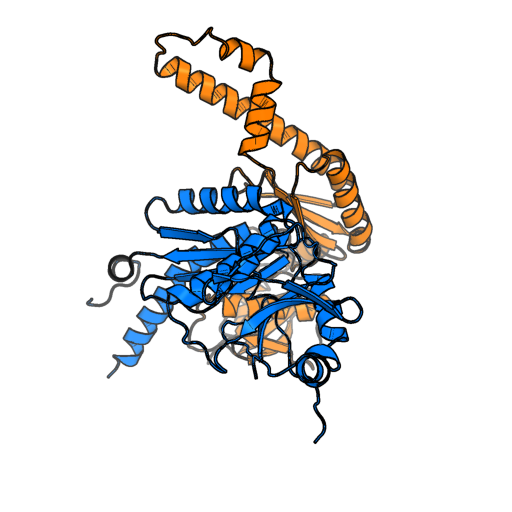40.875 11.928 57.034 1.00 39.82 108 LEU B O 1
ATOM 2834 N N . ALA B 1 109 ? 42.153 11.928 58.879 1.00 42.68 109 ALA B N 1
ATOM 2835 C CA . ALA B 1 109 ? 42.920 10.734 58.450 1.00 42.96 109 ALA B CA 1
ATOM 2836 C C . ALA B 1 109 ? 41.994 9.543 58.136 1.00 40.07 109 ALA B C 1
ATOM 2837 O O . ALA B 1 109 ? 41.107 9.200 58.914 1.00 41.75 109 ALA B O 1
ATOM 2839 N N . GLY B 1 110 ? 42.225 8.952 56.965 1.00 41.00 110 GLY B N 1
ATOM 2840 C CA . GLY B 1 110 ? 41.458 7.844 56.455 1.00 39.93 110 GLY B CA 1
ATOM 2841 C C . GLY B 1 110 ? 40.039 8.216 56.070 1.00 44.42 110 GLY B C 1
ATOM 2842 O O . GLY B 1 110 ? 39.264 7.317 55.805 1.00 40.34 110 GLY B O 1
ATOM 2843 N N . ARG B 1 111 ? 39.697 9.515 56.027 1.00 42.30 111 ARG B N 1
ATOM 2844 C CA . ARG B 1 111 ? 38.383 9.961 55.628 1.00 40.59 111 ARG B CA 1
ATOM 2845 C C . ARG B 1 111 ? 38.507 10.623 54.262 1.00 41.52 111 ARG B C 1
ATOM 2846 O O . ARG B 1 111 ? 39.573 10.715 53.690 1.00 51.24 111 ARG B O 1
ATOM 2854 N N . ARG B 1 112 ? 37.391 11.083 53.740 1.00 43.83 112 ARG B N 1
ATOM 2855 C CA . ARG B 1 112 ? 37.259 11.467 52.355 1.00 40.84 112 ARG B CA 1
ATOM 2856 C C . ARG B 1 112 ? 36.005 12.303 52.239 1.00 38.59 112 ARG B C 1
ATOM 2857 O O . ARG B 1 112 ? 34.975 11.954 52.861 1.00 45.15 112 ARG B O 1
ATOM 2865 N N . GLU B 1 113 ? 36.088 13.408 51.499 1.00 38.16 113 GLU B N 1
ATOM 2866 C CA . GLU B 1 113 ? 34.930 14.305 51.238 1.00 35.86 113 GLU B CA 1
ATOM 2867 C C . GLU B 1 113 ? 34.183 13.876 50.036 1.00 33.34 113 GLU B C 1
ATOM 2868 O O . GLU B 1 113 ? 34.761 13.756 49.009 1.00 38.31 113 GLU B O 1
ATOM 2874 N N . VAL B 1 114 ? 32.881 13.671 50.147 1.00 38.74 114 VAL B N 1
ATOM 2875 C CA . VAL B 1 114 ? 32.039 13.433 48.968 1.00 36.03 114 VAL B CA 1
ATOM 2876 C C . VAL B 1 114 ? 30.898 14.404 49.003 1.00 34.42 114 VAL B C 1
ATOM 2877 O O . VAL B 1 114 ? 30.595 15.013 50.005 1.00 35.72 114 VAL B O 1
ATOM 2881 N N . SER B 1 115 ? 30.229 14.529 47.890 1.00 37.13 115 SER B N 1
ATOM 2882 C CA . SER B 1 115 ? 29.279 15.629 47.733 1.00 38.58 115 SER B CA 1
ATOM 2883 C C . SER B 1 115 ? 28.020 15.175 46.951 1.00 36.48 115 SER B C 1
ATOM 2884 O O . SER B 1 115 ? 28.097 14.442 45.952 1.00 32.21 115 SER B O 1
ATOM 2887 N N . VAL B 1 116 ? 26.869 15.579 47.460 1.00 34.51 116 VAL B N 1
ATOM 2888 C CA . VAL B 1 116 ? 25.599 15.211 46.876 1.00 38.54 116 VAL B CA 1
ATOM 2889 C C . VAL B 1 116 ? 24.810 16.481 46.619 1.00 37.71 116 VAL B C 1
ATOM 2890 O O . VAL B 1 116 ? 24.444 17.183 47.564 1.00 41.46 116 VAL B O 1
ATOM 2894 N N . LYS B 1 117 ? 24.551 16.764 45.346 1.00 36.18 117 LYS B N 1
ATOM 2895 C CA . LYS B 1 117 ? 23.674 17.851 44.954 1.00 34.35 117 LYS B CA 1
ATOM 2896 C C . LYS B 1 117 ? 22.393 17.254 44.397 1.00 32.66 117 LYS B C 1
ATOM 2897 O O . LYS B 1 117 ? 22.452 16.313 43.602 1.00 34.10 117 LYS B O 1
ATOM 2903 N N . ILE B 1 118 ? 21.235 17.760 44.846 1.00 32.47 118 ILE B N 1
ATOM 2904 C CA . ILE B 1 118 ? 19.931 17.247 44.406 1.00 30.26 118 ILE B CA 1
ATOM 2905 C C . ILE B 1 118 ? 19.118 18.368 43.787 1.00 31.26 118 ILE B C 1
ATOM 2906 O O . ILE B 1 118 ? 18.961 19.419 44.395 1.00 35.02 118 ILE B O 1
ATOM 2911 N N . PHE B 1 119 ? 18.583 18.126 42.586 1.00 36.05 119 PHE B N 1
ATOM 2912 C CA . PHE B 1 119 ? 17.689 19.065 41.870 1.00 33.64 119 PHE B CA 1
ATOM 2913 C C . PHE B 1 119 ? 16.314 18.462 41.765 1.00 33.10 119 PHE B C 1
ATOM 2914 O O . PHE B 1 119 ? 16.182 17.236 41.760 1.00 33.49 119 PHE B O 1
ATOM 2922 N N . TRP B 1 120 ? 15.303 19.327 41.670 1.00 33.30 120 TRP B N 1
ATOM 2923 C CA . TRP B 1 120 ? 13.956 18.943 41.291 1.00 30.76 120 TRP B CA 1
ATOM 2924 C C . TRP B 1 120 ? 13.395 19.898 40.246 1.00 32.06 120 TRP B C 1
ATOM 2925 O O . TRP B 1 120 ? 14.014 20.896 39.908 1.00 29.45 120 TRP B O 1
ATOM 2936 N N . ASP B 1 121 ? 12.252 19.519 39.675 1.00 35.40 121 ASP B N 1
ATOM 2937 C CA . ASP B 1 121 ? 11.578 20.280 38.634 1.00 35.49 121 ASP B CA 1
ATOM 2938 C C . ASP B 1 121 ? 10.664 21.263 39.362 1.00 38.41 121 ASP B C 1
ATOM 2939 O O . ASP B 1 121 ? 9.557 20.890 39.798 1.00 40.40 121 ASP B O 1
ATOM 2944 N N . SER B 1 122 ? 11.102 22.514 39.501 1.00 39.64 122 SER B N 1
ATOM 2945 C CA . SER B 1 122 ? 10.346 23.466 40.326 1.00 41.93 122 SER B CA 1
ATOM 2946 C C . SER B 1 122 ? 8.887 23.625 39.848 1.00 41.52 122 SER B C 1
ATOM 2947 O O . SER B 1 122 ? 7.988 23.489 40.637 1.00 40.27 122 SER B O 1
ATOM 2950 N N . LYS B 1 123 ? 8.696 23.821 38.552 1.00 42.92 123 LYS B N 1
ATOM 2951 C CA . LYS B 1 123 ? 7.382 24.084 37.960 1.00 45.39 123 LYS B CA 1
ATOM 2952 C C . LYS B 1 123 ? 6.397 22.883 38.108 1.00 41.25 123 LYS B C 1
ATOM 2953 O O . LYS B 1 123 ? 5.257 23.057 38.495 1.00 43.39 123 LYS B O 1
ATOM 2959 N N . ALA B 1 124 ? 6.883 21.677 37.887 1.00 35.51 124 ALA B N 1
ATOM 2960 C CA . ALA B 1 124 ? 6.097 20.468 38.066 1.00 32.72 124 ALA B CA 1
ATOM 2961 C C . ALA B 1 124 ? 5.816 20.093 39.514 1.00 33.24 124 ALA B C 1
ATOM 2962 O O . ALA B 1 124 ? 4.758 19.511 39.784 1.00 37.34 124 ALA B O 1
ATOM 2964 N N . GLU B 1 125 ? 6.752 20.342 40.421 1.00 34.33 125 GLU B N 1
ATOM 2965 C CA . GLU B 1 125 ? 6.537 20.011 41.826 1.00 37.78 125 GLU B CA 1
ATOM 2966 C C . GLU B 1 125 ? 5.570 20.974 42.451 1.00 39.20 125 GLU B C 1
ATOM 2967 O O . GLU B 1 125 ? 4.777 20.570 43.304 1.00 43.53 125 GLU B O 1
ATOM 2973 N N . LEU B 1 126 ? 5.621 22.230 42.024 1.00 37.02 126 LEU B N 1
ATOM 2974 C CA . LEU B 1 126 ? 4.597 23.199 42.404 1.00 40.76 126 LEU B CA 1
ATOM 2975 C C . LEU B 1 126 ? 3.173 22.767 41.930 1.00 41.95 126 LEU B C 1
ATOM 2976 O O . LEU B 1 126 ? 2.277 22.674 42.750 1.00 48.77 126 LEU B O 1
ATOM 2981 N N . GLN B 1 127 ? 2.989 22.467 40.646 1.00 45.42 127 GLN B N 1
ATOM 2982 C CA . GLN B 1 127 ? 1.693 21.966 40.093 1.00 49.14 127 GLN B CA 1
ATOM 2983 C C . GLN B 1 127 ? 1.162 20.732 40.824 1.00 44.88 127 GLN B C 1
ATOM 2984 O O . GLN B 1 127 ? -0.007 20.663 41.156 1.00 44.04 127 GLN B O 1
ATOM 2990 N N . ALA B 1 128 ? 2.035 19.774 41.094 1.00 41.28 128 ALA B N 1
ATOM 2991 C CA . ALA B 1 128 ? 1.618 18.551 41.754 1.00 40.43 128 ALA B CA 1
ATOM 2992 C C . ALA B 1 128 ? 1.113 18.822 43.181 1.00 45.27 128 ALA B C 1
ATOM 2993 O O . ALA B 1 128 ? 0.205 18.127 43.677 1.00 43.29 128 ALA B O 1
ATOM 2995 N N . MET B 1 129 ? 1.711 19.815 43.843 1.00 47.48 129 MET B N 1
ATOM 2996 C CA . MET B 1 129 ? 1.289 20.178 45.187 1.00 49.07 129 MET B CA 1
ATOM 2997 C C . MET B 1 129 ? -0.074 20.862 45.137 1.00 49.16 129 MET B C 1
ATOM 2998 O O . MET B 1 129 ? -0.937 20.569 45.952 1.00 48.52 129 MET B O 1
ATOM 3003 N N . MET B 1 130 ? -0.255 21.762 44.172 1.00 49.35 130 MET B N 1
ATOM 3004 C CA . MET B 1 130 ? -1.503 22.506 44.033 1.00 48.79 130 MET B CA 1
ATOM 3005 C C . MET B 1 130 ? -2.656 21.559 43.720 1.00 54.92 130 MET B C 1
ATOM 3006 O O . MET B 1 130 ? -3.765 21.813 44.181 1.00 67.48 130 MET B O 1
ATOM 3011 N N . ASP B 1 131 ? -2.385 20.499 42.941 1.00 55.00 131 ASP B N 1
ATOM 3012 C CA . ASP B 1 131 ? -3.346 19.430 42.627 1.00 52.81 131 ASP B CA 1
ATOM 3013 C C . ASP B 1 131 ? -3.607 18.468 43.776 1.00 49.38 131 ASP B C 1
ATOM 3014 O O . ASP B 1 131 ? -4.652 17.874 43.785 1.00 63.62 131 ASP B O 1
ATOM 3019 N N . SER B 1 132 ? -2.694 18.313 44.731 1.00 43.57 132 SER B N 1
ATOM 3020 C CA . SER B 1 132 ? -2.842 17.345 45.823 1.00 42.74 132 SER B CA 1
ATOM 3021 C C . SER B 1 132 ? -2.988 17.880 47.257 1.00 42.09 132 SER B C 1
ATOM 3022 O O . SER B 1 132 ? -3.352 17.107 48.155 1.00 42.34 132 SER B O 1
ATOM 3025 N N . HIS B 1 133 ? -2.706 19.163 47.490 1.00 44.42 133 HIS B N 1
ATOM 3026 C CA . HIS B 1 133 ? -2.882 19.778 48.830 1.00 47.22 133 HIS B CA 1
ATOM 3027 C C . HIS B 1 133 ? -4.315 20.302 48.989 1.00 43.93 133 HIS B C 1
ATOM 3028 O O . HIS B 1 133 ? -4.670 21.362 48.479 1.00 44.34 133 HIS B O 1
ATOM 3035 N N . GLN B 1 134 ? -5.151 19.550 49.678 1.00 44.21 134 GLN B N 1
ATOM 3036 C CA . GLN B 1 134 ? -6.589 19.850 49.678 1.00 42.78 134 GLN B CA 1
ATOM 3037 C C . GLN B 1 134 ? -6.917 21.171 50.381 1.00 39.42 134 GLN B C 1
ATOM 3038 O O . GLN B 1 134 ? -7.768 21.888 49.890 1.00 36.40 134 GLN B O 1
ATOM 3044 N N . ASP B 1 135 ? -6.253 21.510 51.492 1.00 41.75 135 ASP B N 1
ATOM 3045 C CA . ASP B 1 135 ? -6.492 22.835 52.131 1.00 46.68 135 ASP B CA 1
ATOM 3046 C C . ASP B 1 135 ? -6.141 23.983 51.196 1.00 45.90 135 ASP B C 1
ATOM 3047 O O . ASP B 1 135 ? -6.876 24.979 51.145 1.00 42.41 135 ASP B O 1
ATOM 3052 N N . LEU B 1 136 ? -5.068 23.819 50.417 1.00 46.53 136 LEU B N 1
ATOM 3053 C CA . LEU B 1 136 ? -4.582 24.898 49.524 1.00 50.48 136 LEU B CA 1
ATOM 3054 C C . LEU B 1 136 ? -5.530 24.999 48.354 1.00 47.16 136 LEU B C 1
ATOM 3055 O O . LEU B 1 136 ? -5.958 26.102 47.991 1.00 45.38 136 LEU B O 1
ATOM 3060 N N . LYS B 1 137 ? -5.831 23.836 47.766 1.00 47.12 137 LYS B N 1
ATOM 3061 C CA . LYS B 1 137 ? -6.764 23.764 46.649 1.00 52.65 137 LYS B CA 1
ATOM 3062 C C . LYS B 1 137 ? -8.118 24.375 47.040 1.00 49.40 137 LYS B C 1
ATOM 3063 O O . LYS B 1 137 ? -8.677 25.084 46.262 1.00 53.04 137 LYS B O 1
ATOM 3069 N N . GLN B 1 138 ? -8.610 24.163 48.259 1.00 47.71 138 GLN B N 1
ATOM 3070 C CA . GLN B 1 138 ? -9.868 24.771 48.695 1.00 44.26 138 GLN B CA 1
ATOM 3071 C C . GLN B 1 138 ? -9.789 26.280 48.911 1.00 48.27 138 GLN B C 1
ATOM 3072 O O . GLN B 1 138 ? -10.751 27.008 48.547 1.00 44.05 138 GLN B O 1
ATOM 3078 N N . LYS B 1 139 ? -8.690 26.739 49.541 1.00 45.00 139 LYS B N 1
ATOM 3079 C CA . LYS B 1 139 ? -8.474 28.168 49.766 1.00 49.11 139 LYS B CA 1
ATOM 3080 C C . LYS B 1 139 ? -8.434 28.803 48.418 1.00 45.59 139 LYS B C 1
ATOM 3081 O O . LYS B 1 139 ? -9.150 29.751 48.158 1.00 47.28 139 LYS B O 1
ATOM 3087 N N . ARG B 1 140 ? -7.601 28.255 47.554 1.00 51.01 140 ARG B N 1
ATOM 3088 C CA . ARG B 1 140 ? -7.524 28.692 46.166 1.00 57.37 140 ARG B CA 1
ATOM 3089 C C . ARG B 1 140 ? -8.935 28.670 45.613 1.00 58.51 140 ARG B C 1
ATOM 3090 O O . ARG B 1 140 ? -9.491 29.725 45.289 1.00 56.07 140 ARG B O 1
ATOM 3098 N N . ASP B 1 141 ? -9.540 27.478 45.654 1.00 61.21 141 ASP B N 1
ATOM 3099 C CA . ASP B 1 141 ? -10.785 27.160 44.964 1.00 60.81 141 ASP B CA 1
ATOM 3100 C C . ASP B 1 141 ? -11.690 28.290 45.123 1.00 65.87 141 ASP B C 1
ATOM 3101 O O . ASP B 1 141 ? -11.796 28.826 46.222 1.00 56.63 141 ASP B O 1
ATOM 3106 N N 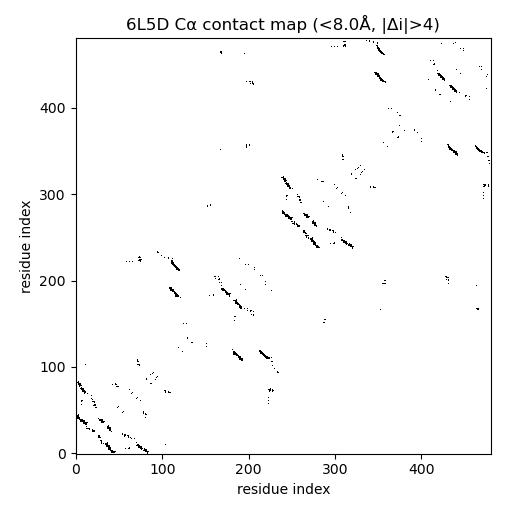. GLN B 1 142 ? -12.410 28.543 44.035 1.00 83.02 142 GLN B N 1
ATOM 3107 C CA . GLN B 1 142 ? -13.218 29.729 43.768 1.00 100.61 142 GLN B CA 1
ATOM 3108 C C . GLN B 1 142 ? -13.629 30.592 44.987 1.00 116.70 142 GLN B C 1
ATOM 3109 O O . GLN B 1 142 ? -14.222 31.666 44.780 1.00 153.67 142 GLN B O 1
ATOM 3115 N N . MET B 1 143 ? -13.311 30.147 46.225 1.00 102.79 143 MET B N 1
ATOM 3116 C CA . MET B 1 143 ? -13.129 31.049 47.399 1.00 84.93 143 MET B CA 1
ATOM 3117 C C . MET B 1 143 ? -12.391 32.323 46.993 1.00 83.51 143 MET B C 1
ATOM 3118 O O . MET B 1 143 ? -12.637 33.380 47.566 1.00 107.50 143 MET B O 1
ATOM 3123 N N . GLU B 1 144 ? -11.508 32.212 45.996 1.00 85.13 144 GLU B N 1
ATOM 3124 C CA . GLU B 1 144 ? -11.087 33.345 45.165 1.00 75.75 144 GLU B CA 1
ATOM 3125 C C . GLU B 1 144 ? -11.610 33.156 43.684 1.00 79.79 144 GLU B C 1
ATOM 3126 O O . GLU B 1 144 ? -11.057 32.426 42.880 1.00 82.23 144 GLU B O 1
ATOM 3132 N N . GLY B 1 145 ? -12.765 33.748 43.393 1.00 90.29 145 GLY B N 1
ATOM 3133 C CA . GLY B 1 145 ? -13.321 33.886 42.034 1.00 85.46 145 GLY B CA 1
ATOM 3134 C C . GLY B 1 145 ? -13.993 35.262 42.004 1.00 94.26 145 GLY B C 1
ATOM 3135 O O . GLY B 1 145 ? -15.135 35.402 41.585 1.00 87.78 145 GLY B O 1
ATOM 3136 N N . LYS B 1 146 ? -13.260 36.281 42.469 1.00 100.92 146 LYS B N 1
ATOM 3137 C CA . LYS B 1 146 ? -13.833 37.572 42.898 1.00 95.09 146 LYS B CA 1
ATOM 3138 C C . LYS B 1 146 ? -12.719 38.657 43.013 1.00 93.96 146 LYS B C 1
ATOM 3139 O O . LYS B 1 146 ? -11.622 38.502 42.444 1.00 82.13 146 LYS B O 1
ATOM 3145 N N . ALA B 1 147 ? -13.025 39.746 43.731 1.00 89.37 147 ALA B N 1
ATOM 3146 C CA . ALA B 1 147 ? -12.061 40.810 44.033 1.00 83.96 147 ALA B CA 1
ATOM 3147 C C . ALA B 1 147 ? -11.221 40.449 45.256 1.00 77.40 147 ALA B C 1
ATOM 3148 O O . ALA B 1 147 ? -11.739 40.322 46.362 1.00 71.56 147 ALA B O 1
ATOM 3150 N N . LEU B 1 148 ? -9.925 40.265 45.043 1.00 68.23 148 LEU B N 1
ATOM 3151 C CA . LEU B 1 148 ? -9.020 39.992 46.140 1.00 71.22 148 LEU B CA 1
ATOM 3152 C C . LEU B 1 148 ? -8.394 41.277 46.612 1.00 64.07 148 LEU B C 1
ATOM 3153 O O . LEU B 1 148 ? -8.291 42.211 45.849 1.00 75.28 148 LEU B O 1
ATOM 3158 N N . SER B 1 149 ? -7.976 41.333 47.867 1.00 54.66 149 SER B N 1
ATOM 3159 C CA . SER B 1 149 ? -7.033 42.367 48.289 1.00 55.86 149 SER B CA 1
ATOM 3160 C C . SER B 1 149 ? -5.582 41.879 48.046 1.00 57.28 149 SER B C 1
ATOM 3161 O O . SER B 1 149 ? -5.342 40.702 47.810 1.00 57.30 149 SER B O 1
ATOM 3164 N N . MET B 1 150 ? -4.627 42.789 48.127 1.00 53.06 150 MET B N 1
ATOM 3165 C CA . MET B 1 150 ? -3.236 42.434 48.096 1.00 52.44 150 MET B CA 1
ATOM 3166 C C . MET B 1 150 ? -2.872 41.422 49.188 1.00 57.50 150 MET B C 1
ATOM 3167 O O . MET B 1 150 ? -2.096 40.461 48.965 1.00 56.65 150 MET B O 1
ATOM 3172 N N . GLU B 1 151 ? -3.424 41.650 50.375 1.00 53.26 151 GLU B N 1
ATOM 3173 C CA . GLU B 1 151 ? -3.055 40.862 51.540 1.00 51.70 151 GLU B CA 1
ATOM 3174 C C . GLU B 1 151 ? -3.491 39.402 51.352 1.00 51.17 151 GLU B C 1
ATOM 3175 O O . GLU B 1 151 ? -2.752 38.527 51.712 1.00 50.88 151 GLU B O 1
ATOM 3181 N N . GLU B 1 152 ? -4.661 39.142 50.758 1.00 54.17 152 GLU B N 1
ATOM 3182 C CA . GLU B 1 152 ? -5.109 37.756 50.529 1.00 55.91 152 GLU B CA 1
ATOM 3183 C C . GLU B 1 152 ? -4.189 37.069 49.553 1.00 51.63 152 GLU B C 1
ATOM 3184 O O . GLU B 1 152 ? -3.777 35.957 49.813 1.00 45.90 152 GLU B O 1
ATOM 3190 N N . VAL B 1 153 ? -3.831 37.769 48.473 1.00 51.89 153 VAL B N 1
ATOM 3191 C CA . VAL B 1 153 ? -2.953 37.240 47.410 1.00 54.07 153 VAL B CA 1
ATOM 3192 C C . VAL B 1 153 ? -1.543 36.988 47.930 1.00 53.11 153 VAL B C 1
ATOM 3193 O O . VAL B 1 153 ? -0.957 35.957 47.622 1.00 56.16 153 VAL B O 1
ATOM 3197 N N . ILE B 1 154 ? -1.017 37.919 48.714 1.00 50.51 154 ILE B N 1
ATOM 3198 C CA . ILE B 1 154 ? 0.273 37.733 49.346 1.00 49.20 154 ILE B CA 1
ATOM 3199 C C . ILE B 1 154 ? 0.189 36.590 50.343 1.00 48.30 154 ILE B C 1
ATOM 3200 O O . ILE B 1 154 ? 1.108 35.767 50.419 1.00 58.50 154 ILE B O 1
ATOM 3205 N N . HIS B 1 155 ? -0.885 36.535 51.119 1.00 47.65 155 HIS B N 1
ATOM 3206 C CA . HIS B 1 155 ? -1.013 35.497 52.153 1.00 48.54 155 HIS B CA 1
ATOM 3207 C C . HIS B 1 155 ? -1.031 34.121 51.506 1.00 51.71 155 HIS B C 1
ATOM 3208 O O . HIS B 1 155 ? -0.365 33.196 52.000 1.00 53.18 155 HIS B O 1
ATOM 3215 N N . ILE B 1 156 ? -1.786 33.973 50.412 1.00 46.01 156 ILE B N 1
ATOM 3216 C CA . ILE B 1 156 ? -1.882 32.650 49.816 1.00 48.76 156 ILE B CA 1
ATOM 3217 C C . ILE B 1 156 ? -0.540 32.279 49.184 1.00 44.53 156 ILE B C 1
ATOM 3218 O O . ILE B 1 156 ? -0.124 31.127 49.304 1.00 43.56 156 ILE B O 1
ATOM 3223 N N . GLY B 1 157 ? 0.142 33.266 48.589 1.00 42.17 157 GLY B N 1
ATOM 3224 C CA . GLY B 1 157 ? 1.523 33.123 48.122 1.00 41.08 157 GLY B CA 1
ATOM 3225 C C . GLY B 1 157 ? 2.418 32.604 49.236 1.00 44.52 157 GLY B C 1
ATOM 3226 O O . GLY B 1 157 ? 3.191 31.680 49.016 1.00 50.13 157 GLY B O 1
ATOM 3227 N N . GLN B 1 158 ? 2.283 33.137 50.449 1.00 44.55 158 GLN B N 1
ATOM 3228 C CA . GLN B 1 158 ? 3.089 32.644 51.569 1.00 46.33 158 GLN B CA 1
ATOM 3229 C C . GLN B 1 158 ? 2.751 31.252 52.000 1.00 45.28 158 GLN B C 1
ATOM 3230 O O . GLN B 1 158 ? 3.625 30.535 52.475 1.00 48.95 158 GLN B O 1
ATOM 3236 N N . LEU B 1 159 ? 1.479 30.880 51.879 1.00 49.09 159 LEU B N 1
ATOM 3237 C CA . LEU B 1 159 ? 1.052 29.496 52.153 1.00 51.38 159 LEU B CA 1
ATOM 3238 C C . LEU B 1 159 ? 1.629 28.499 51.160 1.00 46.72 159 LEU B C 1
ATOM 3239 O O . LEU B 1 159 ? 2.145 27.452 51.540 1.00 46.27 159 LEU B O 1
ATOM 3244 N N . ILE B 1 160 ? 1.565 28.845 49.892 1.00 43.46 160 ILE B N 1
ATOM 3245 C CA . ILE B 1 160 ? 2.206 28.048 48.871 1.00 46.91 160 ILE B CA 1
ATOM 3246 C C . ILE B 1 160 ? 3.724 27.847 49.224 1.00 49.67 160 ILE B C 1
ATOM 3247 O O . ILE B 1 160 ? 4.136 26.692 49.357 1.00 44.32 160 ILE B O 1
ATOM 3252 N N . GLU B 1 161 ? 4.504 28.946 49.415 1.00 55.74 161 GLU B N 1
ATOM 3253 C CA . GLU B 1 161 ? 5.977 28.920 49.759 1.00 54.81 161 GLU B CA 1
ATOM 3254 C C . GLU B 1 161 ? 6.244 27.979 50.934 1.00 49.21 161 GLU B C 1
ATOM 3255 O O . GLU B 1 161 ? 7.093 27.109 50.851 1.00 49.87 161 GLU B O 1
ATOM 3261 N N . SER B 1 162 ? 5.466 28.133 52.001 1.00 45.17 162 SER B N 1
ATOM 3262 C CA . SER B 1 162 ? 5.647 27.369 53.227 1.00 44.64 162 SER B CA 1
ATOM 3263 C C . SER B 1 162 ? 5.424 25.876 53.046 1.00 39.70 162 SER B C 1
ATOM 3264 O O . SER B 1 162 ? 6.154 25.058 53.572 1.00 40.68 162 SER B O 1
ATOM 3267 N N . ASN B 1 163 ? 4.376 25.529 52.328 1.00 38.81 163 ASN B N 1
ATOM 3268 C CA . ASN B 1 163 ? 4.129 24.130 51.941 1.00 40.77 163 ASN B CA 1
ATOM 3269 C C . ASN B 1 163 ? 5.144 23.529 50.913 1.00 40.04 163 ASN B C 1
ATOM 3270 O O . ASN B 1 163 ? 5.581 22.367 51.028 1.00 37.39 163 ASN B O 1
ATOM 3275 N N . LEU B 1 164 ? 5.556 24.339 49.953 1.00 37.33 164 LEU B N 1
ATOM 3276 C CA . LEU B 1 164 ? 6.662 23.945 49.073 1.00 40.75 164 LEU B CA 1
ATOM 3277 C C . LEU B 1 164 ? 7.957 23.633 49.872 1.00 40.25 164 LEU B C 1
ATOM 3278 O O . LEU B 1 164 ? 8.634 22.611 49.633 1.00 38.05 164 LEU B O 1
ATOM 3283 N N . LEU B 1 165 ? 8.253 24.501 50.839 1.00 39.68 165 LEU B N 1
ATOM 3284 C CA . LEU B 1 165 ? 9.428 24.394 51.683 1.00 41.65 165 LEU B CA 1
ATOM 3285 C C . LEU B 1 165 ? 9.297 23.115 52.436 1.00 44.45 165 LEU B C 1
ATOM 3286 O O . LEU B 1 165 ? 10.223 22.318 52.489 1.00 50.15 165 LEU B O 1
ATOM 3291 N N . SER B 1 166 ? 8.108 22.868 52.959 1.00 47.35 166 SER B N 1
ATOM 3292 C CA . SER B 1 166 ? 7.852 21.635 53.692 1.00 43.06 166 SER B CA 1
ATOM 3293 C C . SER B 1 166 ? 7.940 20.360 52.793 1.00 43.68 166 SER B C 1
ATOM 3294 O O . SER B 1 166 ? 8.450 19.314 53.206 1.00 44.69 166 SER B O 1
ATOM 3297 N N . ARG B 1 167 ? 7.495 20.446 51.549 1.00 42.79 167 ARG B N 1
ATOM 3298 C CA . ARG B 1 167 ? 7.646 19.319 50.605 1.00 42.40 167 ARG B CA 1
ATOM 3299 C C . ARG B 1 167 ? 9.134 19.003 50.247 1.00 43.44 167 ARG B C 1
ATOM 3300 O O . ARG B 1 167 ? 9.514 17.824 50.136 1.00 37.98 167 ARG B O 1
ATOM 3308 N N . LYS B 1 168 ? 9.944 20.062 50.090 1.00 44.12 168 LYS B N 1
ATOM 3309 C CA . LYS B 1 168 ? 11.424 19.964 50.017 1.00 44.45 168 LYS B CA 1
ATOM 3310 C C . LYS B 1 168 ? 12.003 19.274 51.245 1.00 42.97 168 LYS B C 1
ATOM 3311 O O . LYS B 1 168 ? 12.706 18.293 51.097 1.00 43.68 168 LYS B O 1
ATOM 3317 N N . GLU B 1 169 ? 11.739 19.794 52.454 1.00 42.92 169 GLU B N 1
ATOM 3318 C CA . GLU B 1 169 ? 12.323 19.198 53.686 1.00 44.21 169 GLU B CA 1
ATOM 3319 C C . GLU B 1 169 ? 12.064 17.708 53.737 1.00 43.74 169 GLU B C 1
ATOM 3320 O O . GLU B 1 169 ? 12.895 16.991 54.229 1.00 50.44 169 GLU B O 1
ATOM 3326 N N . SER B 1 170 ? 10.916 17.238 53.241 1.00 45.27 170 SER B N 1
ATOM 3327 C CA . SER B 1 170 ? 10.561 15.802 53.309 1.00 49.73 170 SER B CA 1
ATOM 3328 C C . SER B 1 170 ? 11.362 14.905 52.396 1.00 49.03 170 SER B C 1
ATOM 3329 O O . SER B 1 170 ? 11.555 13.721 52.676 1.00 54.72 170 SER B O 1
ATOM 3332 N N . ILE B 1 171 ? 11.769 15.448 51.264 1.00 48.69 171 ILE B N 1
ATOM 3333 C CA . ILE B 1 171 ? 12.642 14.710 50.382 1.00 47.08 171 ILE B CA 1
ATOM 3334 C C . ILE B 1 171 ? 14.049 14.663 50.978 1.00 41.95 171 ILE B C 1
ATOM 3335 O O . ILE B 1 171 ? 14.618 13.589 51.120 1.00 35.71 171 ILE B O 1
ATOM 3340 N N . ILE B 1 172 ? 14.549 15.834 51.372 1.00 40.71 172 ILE B N 1
ATOM 3341 C CA . ILE B 1 172 ? 15.880 15.981 51.950 1.00 44.78 172 ILE B CA 1
ATOM 3342 C C . ILE B 1 172 ? 16.070 15.010 53.124 1.00 46.67 172 ILE B C 1
ATOM 3343 O O . ILE B 1 172 ? 17.147 14.433 53.296 1.00 47.57 172 ILE B O 1
ATOM 3348 N N . GLN B 1 173 ? 15.018 14.845 53.922 1.00 47.77 173 GLN B N 1
ATOM 3349 C CA . GLN B 1 173 ? 15.110 14.157 55.210 1.00 49.86 173 GLN B CA 1
ATOM 3350 C C . GLN B 1 173 ? 15.414 12.703 54.995 1.00 45.30 173 GLN B C 1
ATOM 3351 O O . GLN B 1 173 ? 16.293 12.161 55.650 1.00 44.68 173 GLN B O 1
ATOM 3357 N N . VAL B 1 174 ? 14.719 12.098 54.041 1.00 41.38 174 VAL B N 1
ATOM 3358 C CA . VAL B 1 174 ? 14.941 10.708 53.699 1.00 41.91 174 VAL B CA 1
ATOM 3359 C C . VAL B 1 174 ? 16.401 10.481 53.332 1.00 48.93 174 VAL B C 1
ATOM 3360 O O . VAL B 1 174 ? 16.994 9.497 53.756 1.00 54.16 174 VAL B O 1
ATOM 3364 N N . PHE B 1 175 ? 16.948 11.396 52.519 1.00 49.83 175 PHE B N 1
ATOM 3365 C CA . PHE B 1 175 ? 18.356 11.358 52.100 1.00 47.60 175 PHE B CA 1
ATOM 3366 C C . PHE B 1 175 ? 19.285 11.507 53.278 1.00 43.71 175 PHE B C 1
ATOM 3367 O O . PHE B 1 175 ? 20.209 10.703 53.419 1.00 41.58 175 PHE B O 1
ATOM 3375 N N . PHE B 1 176 ? 19.070 12.551 54.075 1.00 39.07 176 PHE B N 1
ATOM 3376 C CA . PHE B 1 176 ? 19.908 12.765 55.260 1.00 44.20 176 PHE B CA 1
ATOM 3377 C C . PHE B 1 176 ? 19.915 11.512 56.169 1.00 47.56 176 PHE B C 1
ATOM 3378 O O . PHE B 1 176 ? 20.989 11.051 56.607 1.00 47.76 176 PHE B O 1
ATOM 3386 N N . ASP B 1 177 ? 18.732 10.944 56.381 1.00 47.71 177 ASP B N 1
ATOM 3387 C CA . ASP B 1 177 ? 18.546 9.828 57.301 1.00 50.48 177 ASP B CA 1
ATOM 3388 C C . ASP B 1 177 ? 19.216 8.566 56.801 1.00 50.87 177 ASP B C 1
ATOM 3389 O O . ASP B 1 177 ? 19.849 7.867 57.579 1.00 62.77 177 ASP B O 1
ATOM 3394 N N . GLU B 1 178 ? 19.087 8.255 55.524 1.00 50.28 178 GLU B N 1
ATOM 3395 C CA . GLU B 1 178 ? 19.695 7.029 55.002 1.00 51.96 178 GLU B CA 1
ATOM 3396 C C . GLU B 1 178 ? 21.201 7.164 54.680 1.00 47.69 178 GLU B C 1
ATOM 3397 O O . GLU B 1 178 ? 21.863 6.172 54.464 1.00 50.33 178 GLU B O 1
ATOM 3403 N N . LEU B 1 179 ? 21.732 8.384 54.656 1.00 46.09 179 LEU B N 1
ATOM 3404 C CA . LEU B 1 179 ? 23.116 8.629 54.309 1.00 45.47 179 LEU B CA 1
ATOM 3405 C C . LEU B 1 179 ? 23.962 8.995 55.541 1.00 50.30 179 LEU B C 1
ATOM 3406 O O . LEU B 1 179 ? 25.110 8.576 55.591 1.00 48.76 179 LEU B O 1
ATOM 3411 N N . LYS B 1 180 ? 23.427 9.767 56.503 1.00 52.15 180 LYS B N 1
ATOM 3412 C CA . LYS B 1 180 ? 24.144 10.099 57.772 1.00 52.85 180 LYS B CA 1
ATOM 3413 C C . LYS B 1 180 ? 24.887 8.923 58.437 1.00 52.33 180 LYS B C 1
ATOM 3414 O O . LYS B 1 180 ? 26.033 9.097 58.829 1.00 51.39 180 LYS B O 1
ATOM 3420 N N . PRO B 1 181 ? 24.252 7.725 58.570 1.00 54.65 181 PRO B N 1
ATOM 3421 C CA . PRO B 1 181 ? 24.966 6.583 59.182 1.00 54.58 181 PRO B CA 1
ATOM 3422 C C . PRO B 1 181 ? 26.225 6.090 58.459 1.00 51.13 181 PRO B C 1
ATOM 3423 O O . PRO B 1 181 ? 27.056 5.443 59.079 1.00 52.39 181 PRO B O 1
ATOM 3427 N N . LEU B 1 182 ? 26.354 6.385 57.172 1.00 48.93 182 LEU B N 1
ATOM 3428 C CA . LEU B 1 182 ? 27.581 6.108 56.419 1.00 45.60 182 LEU B CA 1
ATOM 3429 C C . LEU B 1 182 ? 28.648 7.186 56.628 1.00 42.66 182 LEU B C 1
ATOM 3430 O O . LEU B 1 182 ? 29.778 7.019 56.168 1.00 46.46 182 LEU B O 1
ATOM 3435 N N . ALA B 1 183 ? 28.322 8.249 57.362 1.00 41.06 183 ALA B N 1
ATOM 3436 C CA . ALA B 1 183 ? 29.164 9.442 57.447 1.00 46.83 183 ALA B CA 1
ATOM 3437 C C . ALA B 1 183 ? 29.474 9.910 58.868 1.00 44.45 183 ALA B C 1
ATOM 3438 O O . ALA B 1 183 ? 28.620 9.944 59.699 1.00 48.66 183 ALA B O 1
ATOM 3440 N N . ASP B 1 184 ? 30.682 10.397 59.070 1.00 49.18 184 ASP B N 1
ATOM 3441 C CA . ASP B 1 184 ? 31.084 11.041 60.325 1.00 52.07 184 ASP B CA 1
ATOM 3442 C C . ASP B 1 184 ? 30.538 12.440 60.531 1.00 48.53 184 ASP B C 1
ATOM 3443 O O . ASP B 1 184 ? 30.355 12.858 61.655 1.00 49.45 184 ASP B O 1
ATOM 3448 N N . GLU B 1 185 ? 30.387 13.209 59.461 1.00 51.52 185 GLU B N 1
ATOM 3449 C CA . GLU B 1 185 ? 29.947 14.598 59.593 1.00 46.71 185 GLU B CA 1
ATOM 3450 C C . GLU B 1 185 ? 29.254 15.008 58.308 1.00 43.82 185 GLU B C 1
ATOM 3451 O O . GLU B 1 185 ? 29.540 14.475 57.242 1.00 40.68 185 GLU B O 1
ATOM 3457 N N . VAL B 1 186 ? 28.318 15.938 58.423 1.00 41.64 186 VAL B N 1
ATOM 3458 C CA . VAL B 1 186 ? 27.588 16.463 57.270 1.00 40.61 186 VAL B CA 1
ATOM 3459 C C . VAL B 1 186 ? 27.472 17.978 57.360 1.00 38.86 186 VAL B C 1
ATOM 3460 O O . VAL B 1 186 ? 27.148 18.529 58.395 1.00 39.97 186 VAL B O 1
ATOM 3464 N N . ILE B 1 187 ? 27.805 18.650 56.266 1.00 39.83 187 ILE B N 1
ATOM 3465 C CA . ILE B 1 187 ? 27.675 20.079 56.177 1.00 39.98 187 ILE B CA 1
ATOM 3466 C C . ILE B 1 187 ? 26.894 20.380 54.922 1.00 38.51 187 ILE B C 1
ATOM 3467 O O . ILE B 1 187 ? 27.294 20.012 53.826 1.00 39.62 187 ILE B O 1
ATOM 3472 N N . GLU B 1 188 ? 25.797 21.089 55.129 1.00 41.00 188 GLU B N 1
ATOM 3473 C CA . GLU B 1 188 ? 24.862 21.503 54.105 1.00 42.72 188 GLU B CA 1
ATOM 3474 C C . GLU B 1 188 ? 25.204 22.942 53.720 1.00 43.38 188 GLU B C 1
ATOM 3475 O O . GLU B 1 188 ? 25.799 23.645 54.506 1.00 48.82 188 GLU B O 1
ATOM 3481 N N . SER B 1 189 ? 24.929 23.330 52.480 1.00 41.35 189 SER B N 1
ATOM 3482 C CA . SER B 1 189 ? 25.032 24.715 52.034 1.00 42.11 189 SER B CA 1
ATOM 3483 C C . SER B 1 189 ? 23.662 25.127 51.510 1.00 46.48 189 SER B C 1
ATOM 3484 O O . SER B 1 189 ? 22.882 24.288 51.019 1.00 45.35 189 SER B O 1
ATOM 3487 N N . ASP B 1 190 ? 23.356 26.410 51.689 1.00 50.24 190 ASP B N 1
ATOM 3488 C CA . ASP B 1 190 ? 22.142 27.020 51.157 1.00 51.49 190 ASP B CA 1
ATOM 3489 C C . ASP B 1 190 ? 22.237 26.966 49.662 1.00 50.86 190 ASP B C 1
ATOM 3490 O O . ASP B 1 190 ? 23.191 27.493 49.100 1.00 48.78 190 ASP B O 1
ATOM 3495 N N . PRO B 1 191 ? 21.279 26.314 49.002 1.00 48.01 191 PRO B N 1
ATOM 3496 C CA . PRO B 1 191 ? 21.409 26.320 47.532 1.00 48.14 191 PRO B CA 1
ATOM 3497 C C . PRO B 1 191 ? 21.233 27.715 46.974 1.00 44.52 191 PRO B C 1
ATOM 3498 O O . PRO B 1 191 ? 20.358 28.423 47.437 1.00 52.04 191 PRO B O 1
ATOM 3502 N N . MET B 1 192 ? 22.008 28.115 45.977 1.00 46.56 192 MET B N 1
ATOM 3503 C CA . MET B 1 192 ? 21.723 29.400 45.344 1.00 48.33 192 MET B CA 1
ATOM 3504 C C . MET B 1 192 ? 20.315 29.524 44.783 1.00 50.87 192 MET B C 1
ATOM 3505 O O . MET B 1 192 ? 19.736 30.572 44.899 1.00 54.80 192 MET B O 1
ATOM 3510 N N . THR B 1 193 ? 19.803 28.465 44.154 1.00 47.06 193 THR B N 1
ATOM 3511 C CA . THR B 1 193 ? 18.542 28.522 43.463 1.00 43.45 193 THR B CA 1
ATOM 3512 C C . THR B 1 193 ? 17.503 27.631 44.105 1.00 41.13 193 THR B C 1
ATOM 3513 O O . THR B 1 193 ? 17.811 26.665 44.754 1.00 38.63 193 THR B O 1
ATOM 3517 N N . GLU B 1 194 ? 16.241 27.942 43.870 1.00 43.57 194 GLU B N 1
ATOM 3518 C CA . GLU B 1 194 ? 15.167 27.066 44.344 1.00 42.48 194 GLU B CA 1
ATOM 3519 C C . GLU B 1 194 ? 15.173 25.695 43.583 1.00 42.28 194 GLU B C 1
ATOM 3520 O O . GLU B 1 194 ? 14.546 24.730 44.029 1.00 37.05 194 GLU B O 1
ATOM 3526 N N . ASP B 1 195 ? 15.912 25.598 42.475 1.00 41.24 195 ASP B N 1
ATOM 3527 C CA . ASP B 1 195 ? 15.868 24.404 41.626 1.00 40.70 195 ASP B CA 1
ATOM 3528 C C . ASP B 1 195 ? 16.734 23.281 42.181 1.00 39.34 195 ASP B C 1
ATOM 3529 O O . ASP B 1 195 ? 16.427 22.110 42.012 1.00 38.96 195 ASP B O 1
ATOM 3534 N N . MET B 1 196 ? 17.804 23.662 42.853 1.00 37.91 196 MET B N 1
ATOM 3535 C CA . MET B 1 196 ? 18.642 22.754 43.590 1.00 38.25 196 MET B CA 1
ATOM 3536 C C . MET B 1 196 ? 18.099 22.808 45.028 1.00 38.50 196 MET B C 1
ATOM 3537 O O . MET B 1 196 ? 18.009 23.893 45.648 1.00 36.58 196 MET B O 1
ATOM 3542 N N . ILE B 1 197 ? 17.730 21.639 45.545 1.00 37.03 197 ILE B N 1
ATOM 3543 C CA . ILE B 1 197 ? 17.057 21.554 46.827 1.00 36.47 197 ILE B CA 1
ATOM 3544 C C . ILE B 1 197 ? 17.991 21.130 47.938 1.00 38.23 197 ILE B C 1
ATOM 3545 O O . ILE B 1 197 ? 17.661 21.316 49.085 1.00 38.52 197 ILE B O 1
ATOM 3550 N N . TYR B 1 198 ? 19.147 20.548 47.596 1.00 41.68 198 TYR B N 1
ATOM 3551 C CA . TYR B 1 198 ? 20.128 20.064 48.575 1.00 38.61 198 TYR B CA 1
ATOM 3552 C C . TYR B 1 198 ? 21.526 20.119 47.970 1.00 36.34 198 TYR B C 1
ATOM 3553 O O . TYR B 1 198 ? 21.726 19.783 46.793 1.00 34.91 198 TYR B O 1
ATOM 3562 N N . ASN B 1 199 ? 22.477 20.519 48.795 1.00 31.55 199 ASN B N 1
ATOM 3563 C CA . ASN B 1 199 ? 23.872 20.606 48.420 1.00 32.10 199 ASN B CA 1
ATOM 3564 C C . ASN B 1 199 ? 24.678 20.303 49.673 1.00 33.48 199 ASN B C 1
ATOM 3565 O O . ASN B 1 199 ? 24.830 21.154 50.573 1.00 36.85 199 ASN B O 1
ATOM 3570 N N . ALA B 1 200 ? 25.192 19.094 49.783 1.00 31.86 200 ALA B N 1
ATOM 3571 C CA . ALA B 1 200 ? 25.794 18.727 51.046 1.00 35.76 200 ALA B CA 1
ATOM 3572 C C . ALA B 1 200 ? 27.037 17.887 50.860 1.00 32.25 200 ALA B C 1
ATOM 3573 O O . ALA B 1 200 ? 27.130 17.104 49.959 1.00 29.20 200 ALA B O 1
ATOM 3575 N N . ALA B 1 201 ? 27.967 18.073 51.775 1.00 31.97 201 ALA B N 1
ATOM 3576 C CA . ALA B 1 201 ? 29.232 17.429 51.745 1.00 31.91 201 ALA B CA 1
ATOM 3577 C C . ALA B 1 201 ? 29.234 16.454 52.938 1.00 33.47 201 ALA B C 1
ATOM 3578 O O . ALA B 1 201 ? 28.794 16.768 54.040 1.00 37.47 201 ALA B O 1
ATOM 3580 N N . PHE B 1 202 ? 29.781 15.286 52.718 1.00 31.97 202 PHE B N 1
ATOM 3581 C CA . PHE B 1 202 ? 29.785 14.250 53.678 1.00 34.85 202 PHE B CA 1
ATOM 3582 C C . PHE B 1 202 ? 31.225 13.852 53.896 1.00 34.33 202 PHE B C 1
ATOM 3583 O O . PHE B 1 202 ? 31.959 13.575 52.917 1.00 34.09 202 PHE B O 1
ATOM 3591 N N . LEU B 1 203 ? 31.629 13.805 55.164 1.00 35.51 203 LEU B N 1
ATOM 3592 C CA . LEU B 1 203 ? 32.947 13.301 55.531 1.00 38.11 203 LEU B CA 1
ATOM 3593 C C . LEU B 1 203 ? 32.755 11.838 55.870 1.00 38.97 203 LEU B C 1
ATOM 3594 O O . LEU B 1 203 ? 32.152 11.520 56.879 1.00 42.47 203 LEU B O 1
ATOM 3599 N N . ILE B 1 204 ? 33.215 10.959 54.976 1.00 41.62 204 ILE B N 1
ATOM 3600 C CA . ILE B 1 204 ? 33.025 9.513 55.114 1.00 41.97 204 ILE B CA 1
ATOM 3601 C C . ILE B 1 204 ? 34.385 8.803 55.203 1.00 46.79 204 ILE B C 1
ATOM 3602 O O . ILE B 1 204 ? 35.368 9.297 54.640 1.00 44.24 204 ILE B O 1
ATOM 3607 N N . PRO B 1 205 ? 34.433 7.627 55.864 1.00 48.71 205 PRO B N 1
ATOM 3608 C CA . PRO B 1 205 ? 35.588 6.723 55.747 1.00 47.49 205 PRO B CA 1
ATOM 3609 C C . PRO B 1 205 ? 35.867 6.383 54.296 1.00 48.32 205 PRO B C 1
ATOM 3610 O O . PRO B 1 205 ? 34.928 6.143 53.545 1.00 56.79 205 PRO B O 1
ATOM 3614 N N . TRP B 1 206 ? 37.126 6.337 53.903 1.00 51.65 206 TRP B N 1
ATOM 3615 C CA . TRP B 1 206 ? 37.503 6.169 52.502 1.00 59.70 206 TRP B CA 1
ATOM 3616 C C . TRP B 1 206 ? 36.919 4.878 51.928 1.00 66.08 206 TRP B C 1
ATOM 3617 O O . TRP B 1 206 ? 36.526 4.807 50.773 1.00 72.30 206 TRP B O 1
ATOM 3628 N N . GLU B 1 207 ? 36.875 3.866 52.769 1.00 81.58 207 GLU B N 1
ATOM 3629 C CA . GLU B 1 207 ? 36.302 2.563 52.442 1.00 86.19 207 GLU B CA 1
ATOM 3630 C C . GLU B 1 207 ? 34.831 2.596 51.937 1.00 69.12 207 GLU B C 1
ATOM 3631 O O . GLU B 1 207 ? 34.471 1.875 51.010 1.00 62.27 207 GLU B O 1
ATOM 3637 N N . ASN B 1 208 ? 34.027 3.474 52.534 1.00 59.70 208 ASN B N 1
ATOM 3638 C CA . ASN B 1 208 ? 32.590 3.566 52.289 1.00 60.20 208 ASN B CA 1
ATOM 3639 C C . ASN B 1 208 ? 32.162 4.194 50.948 1.00 52.69 208 ASN B C 1
ATOM 3640 O O . ASN B 1 208 ? 30.977 4.371 50.749 1.00 54.00 208 ASN B O 1
ATOM 3645 N N . GLU B 1 209 ? 33.066 4.538 50.042 1.00 46.71 209 GLU B N 1
ATOM 3646 C CA . GLU B 1 209 ? 32.635 5.301 48.883 1.00 51.42 209 GLU B CA 1
ATOM 3647 C C . GLU B 1 209 ? 31.600 4.491 48.084 1.00 51.96 209 GLU B C 1
ATOM 3648 O O . GLU B 1 209 ? 30.542 5.000 47.771 1.00 52.77 209 GLU B O 1
ATOM 3654 N N . SER B 1 210 ? 31.918 3.235 47.796 1.00 54.17 210 SER B N 1
ATOM 3655 C CA . SER B 1 210 ? 31.043 2.336 47.033 1.00 56.47 210 SER B CA 1
ATOM 3656 C C . SER B 1 210 ? 29.697 2.112 47.640 1.00 51.73 210 SER B C 1
ATOM 3657 O O . SER B 1 210 ? 28.705 2.070 46.923 1.00 53.78 210 SER B O 1
ATOM 3660 N N . ILE B 1 211 ? 29.647 2.013 48.947 1.00 48.99 211 ILE B N 1
ATOM 3661 C CA . ILE B 1 211 ? 28.380 1.731 49.601 1.00 50.32 211 ILE B CA 1
ATOM 3662 C C . ILE B 1 211 ? 27.549 2.993 49.526 1.00 46.47 211 ILE B C 1
ATOM 3663 O O . ILE B 1 211 ? 26.349 2.952 49.210 1.00 48.92 211 ILE B O 1
ATOM 3668 N N . PHE B 1 212 ? 28.213 4.116 49.808 1.00 46.05 212 PHE B N 1
ATOM 3669 C CA . PHE B 1 212 ? 27.599 5.434 49.829 1.00 42.31 212 PHE B CA 1
ATOM 3670 C C . PHE B 1 212 ? 27.020 5.738 48.444 1.00 41.87 212 PHE B C 1
ATOM 3671 O O . PHE B 1 212 ? 25.866 6.149 48.308 1.00 42.47 212 PHE B O 1
ATOM 3679 N N . SER B 1 213 ? 27.831 5.499 47.440 1.00 39.68 213 SER B N 1
ATOM 3680 C CA . SER B 1 213 ? 27.436 5.666 46.066 1.00 44.50 213 SER B CA 1
ATOM 3681 C C . SER B 1 213 ? 26.165 4.895 45.744 1.00 47.66 213 SER B C 1
ATOM 3682 O O . SER B 1 213 ? 25.269 5.423 45.062 1.00 45.54 213 SER B O 1
ATOM 3685 N N . GLN B 1 214 ? 26.086 3.657 46.240 1.00 51.71 214 GLN B N 1
ATOM 3686 C CA . GLN B 1 214 ? 24.898 2.818 46.027 1.00 50.22 214 GLN B CA 1
ATOM 3687 C C . GLN B 1 214 ? 23.705 3.370 46.745 1.00 47.48 214 GLN B C 1
ATOM 3688 O O . GLN B 1 214 ? 22.654 3.365 46.146 1.00 47.76 214 GLN B O 1
ATOM 3694 N N . GLN B 1 215 ? 23.859 3.810 48.006 1.00 46.44 215 GLN B N 1
ATOM 3695 C CA . GLN B 1 215 ? 22.716 4.272 48.818 1.00 45.99 215 GLN B CA 1
ATOM 3696 C C . GLN B 1 215 ? 22.088 5.505 48.241 1.00 42.17 215 GLN B C 1
ATOM 3697 O O . GLN B 1 215 ? 20.882 5.666 48.285 1.00 43.93 215 GLN B O 1
ATOM 3703 N N . VAL B 1 216 ? 22.910 6.342 47.652 1.00 39.67 216 VAL B N 1
ATOM 3704 C CA . VAL B 1 216 ? 22.417 7.473 46.891 1.00 42.25 216 VAL B CA 1
ATOM 3705 C C . VAL B 1 216 ? 21.555 6.987 45.714 1.00 41.59 216 VAL B C 1
ATOM 3706 O O . VAL B 1 216 ? 20.470 7.499 45.522 1.00 44.14 216 VAL B O 1
ATOM 3710 N N . GLU B 1 217 ? 22.040 6.016 44.947 1.00 43.91 217 GLU B N 1
ATOM 3711 C CA . GLU B 1 217 ? 21.288 5.452 43.828 1.00 51.02 217 GLU B CA 1
ATOM 3712 C C . GLU B 1 217 ? 19.913 4.861 44.301 1.00 49.42 217 GLU B C 1
ATOM 3713 O O . GLU B 1 217 ? 18.867 5.260 43.779 1.00 49.76 217 GLU B O 1
ATOM 3719 N N . SER B 1 218 ? 19.896 4.001 45.319 1.00 48.49 218 SER B N 1
ATOM 3720 C CA . SER B 1 218 ? 18.637 3.484 45.950 1.00 51.19 218 SER B CA 1
ATOM 3721 C C . SER B 1 218 ? 17.656 4.513 46.447 1.00 50.21 218 SER B C 1
ATOM 3722 O O . SER B 1 218 ? 16.454 4.338 46.299 1.00 55.79 218 SER B O 1
ATOM 3725 N N . ILE B 1 219 ? 18.153 5.527 47.136 1.00 45.10 219 ILE B N 1
ATOM 3726 C CA . ILE B 1 219 ? 17.259 6.498 47.717 1.00 46.81 219 ILE B CA 1
ATOM 3727 C C . ILE B 1 219 ? 16.565 7.219 46.575 1.00 47.87 219 ILE B C 1
ATOM 3728 O O . ILE B 1 219 ? 15.363 7.436 46.614 1.00 41.71 219 ILE B O 1
ATOM 3733 N N . ASP B 1 220 ? 17.349 7.625 45.585 1.00 46.92 220 ASP B N 1
ATOM 3734 C CA . ASP B 1 220 ? 16.804 8.277 44.419 1.00 49.43 220 ASP B CA 1
ATOM 3735 C C . ASP B 1 220 ? 15.715 7.433 43.701 1.00 52.06 220 ASP B C 1
ATOM 3736 O O . ASP B 1 220 ? 14.722 7.992 43.275 1.00 59.67 220 ASP B O 1
ATOM 3741 N N . HIS B 1 221 ? 15.897 6.117 43.589 1.00 54.86 221 HIS B N 1
ATOM 3742 C CA . HIS B 1 221 ? 14.865 5.209 43.047 1.00 62.58 221 HIS B CA 1
ATOM 3743 C C . HIS B 1 221 ? 13.528 5.320 43.744 1.00 61.21 221 HIS B C 1
ATOM 3744 O O . HIS B 1 221 ? 12.497 5.178 43.114 1.00 60.78 221 HIS B O 1
ATOM 3751 N N . LYS B 1 222 ? 13.548 5.594 45.037 1.00 58.43 222 LYS B N 1
ATOM 3752 C CA . LYS B 1 222 ? 12.324 5.928 45.789 1.00 60.72 222 LYS B CA 1
ATOM 3753 C C . LYS B 1 222 ? 11.502 7.104 45.207 1.00 55.15 222 LYS B C 1
ATOM 3754 O O . LYS B 1 222 ? 10.314 7.227 45.510 1.00 60.74 222 LYS B O 1
ATOM 3760 N N . PHE B 1 223 ? 12.120 7.995 44.429 1.00 52.67 223 PHE B N 1
ATOM 3761 C CA . PHE B 1 223 ? 11.426 9.200 43.954 1.00 45.28 223 PHE B CA 1
ATOM 3762 C C . PHE B 1 223 ? 11.125 9.169 42.465 1.00 46.23 223 PHE B C 1
ATOM 3763 O O . PHE B 1 223 ? 10.827 10.194 41.847 1.00 50.28 223 PHE B O 1
ATOM 3771 N N . ASP B 1 224 ? 11.181 7.983 41.879 1.00 53.61 224 ASP B N 1
ATOM 3772 C CA . ASP B 1 224 ? 10.740 7.783 40.497 1.00 62.35 224 ASP B CA 1
ATOM 3773 C C . ASP B 1 224 ? 11.634 8.655 39.679 1.00 59.55 224 ASP B C 1
ATOM 3774 O O . ASP B 1 224 ? 12.845 8.618 39.899 1.00 64.76 224 ASP B O 1
ATOM 3779 N N . GLU B 1 225 ? 11.080 9.448 38.779 1.00 55.32 225 GLU B N 1
ATOM 3780 C CA . GLU B 1 225 ? 11.910 10.191 37.876 1.00 56.60 225 GLU B CA 1
ATOM 3781 C C . GLU B 1 225 ? 11.854 11.670 38.321 1.00 48.17 225 GLU B C 1
ATOM 3782 O O . GLU B 1 225 ? 12.047 12.561 37.523 1.00 44.83 225 GLU B O 1
ATOM 3788 N N . ARG B 1 226 ? 11.605 11.937 39.606 1.00 42.45 226 ARG B N 1
ATOM 3789 C CA . ARG B 1 226 ? 11.396 13.316 40.036 1.00 42.10 226 ARG B CA 1
ATOM 3790 C C . ARG B 1 226 ? 12.678 14.129 40.196 1.00 40.27 226 ARG B C 1
ATOM 3791 O O . ARG B 1 226 ? 12.628 15.321 40.022 1.00 39.24 226 ARG B O 1
ATOM 3799 N N . LEU B 1 227 ? 13.791 13.491 40.573 1.00 36.95 227 LEU B N 1
ATOM 3800 C CA . LEU B 1 227 ? 15.019 14.191 40.940 1.00 36.47 227 LEU B CA 1
ATOM 3801 C C . LEU B 1 227 ? 16.143 13.959 39.942 1.00 34.35 227 LEU B C 1
ATOM 3802 O O . LEU B 1 227 ? 16.159 12.967 39.223 1.00 35.04 227 LEU B O 1
ATOM 3807 N N . ARG B 1 228 ? 17.072 14.904 39.910 1.00 34.04 228 ARG B N 1
ATOM 3808 C CA . ARG B 1 228 ? 18.368 14.703 39.299 1.00 33.66 228 ARG B CA 1
ATOM 3809 C C . ARG B 1 228 ? 19.414 14.915 40.338 1.00 31.89 228 ARG B C 1
ATOM 3810 O O . ARG B 1 228 ? 19.344 15.857 41.129 1.00 31.49 228 ARG B O 1
ATOM 3818 N N . ILE B 1 229 ? 20.391 14.034 40.312 1.00 31.93 229 ILE B N 1
ATOM 3819 C CA . ILE B 1 229 ? 21.389 13.975 41.343 1.00 39.74 229 ILE B CA 1
ATOM 3820 C C . ILE B 1 229 ? 22.773 14.019 40.741 1.00 39.69 229 ILE B C 1
ATOM 3821 O O . ILE B 1 229 ? 23.007 13.351 39.781 1.00 39.78 229 ILE B O 1
ATOM 3826 N N . ARG B 1 230 ? 23.659 14.846 41.303 1.00 39.35 230 ARG B N 1
ATOM 3827 C CA . ARG B 1 230 ? 25.054 14.822 40.992 1.00 37.23 230 ARG B CA 1
ATOM 3828 C C . ARG B 1 230 ? 25.764 14.434 42.259 1.00 34.47 230 ARG B C 1
ATOM 3829 O O . ARG B 1 230 ? 25.793 15.170 43.199 1.00 34.49 230 ARG B O 1
ATOM 3837 N N . TYR B 1 231 ? 26.348 13.251 42.229 1.00 35.43 231 TYR B N 1
ATOM 3838 C CA . TYR B 1 231 ? 27.266 12.750 43.230 1.00 36.95 231 TYR B CA 1
ATOM 3839 C C . TYR B 1 231 ? 28.720 12.907 42.764 1.00 33.53 231 TYR B C 1
ATOM 3840 O O . TYR B 1 231 ? 29.060 12.431 41.699 1.00 38.49 231 TYR B O 1
ATOM 3849 N N . ASN B 1 232 ? 29.553 13.562 43.569 1.00 31.98 232 ASN B N 1
ATOM 3850 C CA . ASN B 1 232 ? 30.993 13.711 43.327 1.00 34.56 232 ASN B CA 1
ATOM 3851 C C . ASN B 1 232 ? 31.810 12.980 44.402 1.00 37.81 232 ASN B C 1
ATOM 3852 O O . ASN B 1 232 ? 31.789 13.346 45.583 1.00 38.31 232 ASN B O 1
ATOM 3857 N N . ASN B 1 233 ? 32.525 11.934 43.997 1.00 41.32 233 ASN B N 1
ATOM 3858 C CA . ASN B 1 233 ? 33.223 11.074 44.957 1.00 42.84 233 ASN B CA 1
ATOM 3859 C C . ASN B 1 233 ? 34.718 11.360 45.111 1.00 40.45 233 ASN B C 1
ATOM 3860 O O . ASN B 1 233 ? 35.417 10.667 45.835 1.00 41.67 233 ASN B O 1
ATOM 3865 N N . PHE B 1 234 ? 35.204 12.375 44.427 1.00 38.22 234 PHE B N 1
ATOM 3866 C CA . PHE B 1 234 ? 36.601 12.702 44.475 1.00 40.76 234 PHE B CA 1
ATOM 3867 C C . PHE B 1 234 ? 36.799 14.205 44.387 1.00 36.97 234 PHE B C 1
ATOM 3868 O O . PHE B 1 234 ? 36.508 14.840 43.367 1.00 41.66 234 PHE B O 1
ATOM 3876 N N . THR B 1 235 ? 37.263 14.756 45.486 1.00 35.54 235 THR B N 1
ATOM 3877 C CA . THR B 1 235 ? 37.611 16.157 45.589 1.00 36.81 235 THR B CA 1
ATOM 3878 C C . THR B 1 235 ? 38.590 16.320 46.746 1.00 37.74 235 THR B C 1
ATOM 3879 O O . THR B 1 235 ? 38.537 15.599 47.720 1.00 32.15 235 THR B O 1
ATOM 3883 N N . ALA B 1 236 ? 39.465 17.300 46.625 1.00 40.02 236 ALA B N 1
ATOM 3884 C CA . ALA B 1 236 ? 40.155 17.794 47.776 1.00 42.05 236 ALA B CA 1
ATOM 3885 C C . ALA B 1 236 ? 39.065 18.263 48.732 1.00 41.77 236 ALA B C 1
ATOM 3886 O O . ALA B 1 236 ? 38.055 18.840 48.294 1.00 43.04 236 ALA B O 1
ATOM 3888 N N . PRO B 1 237 ? 39.266 18.013 50.041 1.00 38.29 237 PRO B N 1
ATOM 3889 C CA . PRO B 1 237 ? 38.231 18.237 51.003 1.00 34.82 237 PRO B CA 1
ATOM 3890 C C . PRO B 1 237 ? 38.140 19.709 51.455 1.00 33.91 237 PRO B C 1
ATOM 3891 O O . PRO B 1 237 ? 38.499 20.067 52.571 1.00 37.18 237 PRO B O 1
ATOM 3895 N N . TYR B 1 238 ? 37.607 20.544 50.582 1.00 35.36 238 TYR B N 1
ATOM 3896 C CA . TYR B 1 238 ? 37.438 21.976 50.848 1.00 35.62 238 TYR B CA 1
ATOM 3897 C C . TYR B 1 238 ? 36.535 22.324 51.997 1.00 35.29 238 TYR B C 1
ATOM 3898 O O . TYR B 1 238 ? 36.708 23.352 52.626 1.00 44.16 238 TYR B O 1
ATOM 3907 N N . THR B 1 239 ? 35.555 21.486 52.262 1.00 38.91 239 THR B N 1
ATOM 3908 C CA . THR B 1 239 ? 34.497 21.830 53.221 1.00 42.00 239 THR B CA 1
ATOM 3909 C C . THR B 1 239 ? 34.960 21.422 54.580 1.00 40.68 239 THR B C 1
ATOM 3910 O O . THR B 1 239 ? 34.796 22.175 55.507 1.00 45.48 239 THR B O 1
ATOM 3914 N N . PHE B 1 240 ? 35.578 20.252 54.692 1.00 36.42 240 PHE B N 1
ATOM 3915 C CA . PHE B 1 240 ? 35.986 19.752 55.990 1.00 39.18 240 PHE B CA 1
ATOM 3916 C C . PHE B 1 240 ? 37.387 20.158 56.451 1.00 40.06 240 PHE B C 1
ATOM 3917 O O . PHE B 1 240 ? 37.652 20.135 57.642 1.00 46.63 240 PHE B O 1
ATOM 3925 N N . ALA B 1 241 ? 38.288 20.482 55.528 1.00 40.62 241 ALA B N 1
ATOM 3926 C CA . ALA B 1 241 ? 39.656 20.792 55.902 1.00 42.12 241 ALA B CA 1
ATOM 3927 C C . ALA B 1 241 ? 39.726 22.282 56.104 1.00 40.01 241 ALA B C 1
ATOM 3928 O O . ALA B 1 241 ? 40.119 23.000 55.226 1.00 43.88 241 ALA B O 1
ATOM 3930 N N . GLN B 1 242 ? 39.297 22.748 57.263 1.00 45.31 242 GLN B N 1
ATOM 3931 C CA . GLN B 1 242 ? 39.300 24.177 57.536 1.00 46.53 242 GLN B CA 1
ATOM 3932 C C . GLN B 1 242 ? 39.818 24.433 58.887 1.00 46.70 242 GLN B C 1
ATOM 3933 O O . GLN B 1 242 ? 39.564 23.652 59.786 1.00 46.88 242 GLN B O 1
ATOM 3939 N N . ILE B 1 243 ? 40.586 25.513 59.013 1.00 52.81 243 ILE B N 1
ATOM 3940 C CA . ILE B 1 243 ? 41.134 25.941 60.303 1.00 53.89 243 ILE B CA 1
ATOM 3941 C C . ILE B 1 243 ? 40.411 27.229 60.628 1.00 53.94 243 ILE B C 1
ATOM 3942 O O . ILE B 1 243 ? 40.441 28.174 59.843 1.00 48.64 243 ILE B O 1
ATOM 3947 N N . SER B 1 244 ? 39.747 27.218 61.784 1.00 66.27 244 SER B N 1
ATOM 3948 C CA . SER B 1 244 ? 38.919 28.322 62.309 1.00 66.96 244 SER B CA 1
ATOM 3949 C C . SER B 1 244 ? 39.655 29.188 63.382 1.00 66.98 244 SER B C 1
ATOM 3950 O O . SER B 1 244 ? 40.087 28.660 64.410 1.00 65.46 244 SER B O 1
ATOM 3953 N N . HIS B 1 245 ? 39.794 30.493 63.118 1.00 71.73 245 HIS B N 1
ATOM 3954 C CA . HIS B 1 245 ? 40.334 31.494 64.060 1.00 82.68 245 HIS B CA 1
ATOM 3955 C C . HIS B 1 245 ? 41.847 31.249 64.273 1.00 77.74 245 HIS B C 1
ATOM 3956 O O . HIS B 1 245 ? 42.605 30.960 63.311 1.00 67.17 245 HIS B O 1
#

Nearest PDB structures (foldseek):
  6l5d-assembly1_A  TM=1.004E+00  e=1.307E-45  Nostoc sp. PCC 7120 = FACHB-418
  6l5d-assembly2_B  TM=9.388E-01  e=2.634E-38  Nostoc sp. PCC 7120 = FACHB-418
  4qsg-assembly1_A  TM=9.460E-01  e=1.263E-30  Microcystis aeruginosa PCC 7806
  3ab2-assembly2_F  TM=4.803E-01  e=1.104E-01  Corynebacterium glutamicum
  2dt9-assembly1_B  TM=4.957E-01  e=1.967E-01  Thermus thermophilus

Solvent-accessible surface area: 27516 Å² total; per-residue (Å²): 166,59,11,19,1,0,0,0,7,1,39,79,88,11,72,169,128,31,107,12,111,7,3,72,81,59,87,12,110,37,66,91,30,123,48,5,1,0,2,34,1,96,0,147,84,149,156,18,156,60,49,192,186,23,80,67,28,4,81,111,1,0,21,86,0,5,112,50,44,38,101,21,0,9,5,20,195,40,15,54,29,17,152,53,63,122,32,0,54,63,74,52,5,106,27,22,86,69,30,1,128,125,16,17,146,69,3,51,48,76,23,12,0,16,0,34,0,21,3,79,26,176,51,13,70,144,46,21,52,112,85,195,103,77,108,184,165,178,119,93,147,128,51,39,116,62,45,121,32,59,34,84,41,66,48,30,72,2,16,51,44,0,40,62,27,0,84,8,1,4,65,66,36,64,68,62,123,70,126,73,152,44,2,5,5,19,1,10,0,0,0,30,46,107,8,27,52,3,0,34,36,0,7,126,24,0,33,146,117,34,110,164,94,15,125,47,135,58,67,59,35,25,5,5,78,37,2,7,124,62,77,156,80,141,51,158,217,174,68,10,17,0,0,0,0,1,0,21,63,88,7,68,102,128,53,82,22,104,10,4,86,93,40,77,0,63,6,44,55,36,98,38,4,0,0,0,30,2,106,7,79,168,124,181,38,84,53,25,35,181,32,71,96,31,10,59,127,0,0,34,69,5,8,134,75,43,38,107,11,0,15,17,26,216,29,28,64,49,21,150,54,54,129,26,0,38,64,122,26,4,99,69,84,90,75,70,2,102,130,9,7,152,88,7,56,49,85,32,9,0,18,0,50,0,2,1,29,11,150,54,8,67,108,44,7,18,92,74,58,107,91,2,68,117,101,119,70,146,131,46,57,131,95,63,51,150,123,74,83,104,100,18,25,101,49,35,120,65,28,25,93,57,56,34,88,68,5,29,89,47,0,60,78,65,0,75,104,27,10,68,59,28,63,89,59,141,44,56,7,94,2,4,5,7,31,2,9,0,3,0,19,52,140,29,26,67,85,0,39,121,59,6,105,59,0,33,131,122,20,107,155,84,8,46,44,73,48,61,55,47,18,0,8,98,40,4,5,120,56,102,210

Organism: Nostoc sp. (strain PCC 7120 / SAG 25.82 / UTEX 2576) (NCBI:txid103690)

Sequence (481 aa):
SSGLYLYGIFPDPIPETVTLQGLDSQLVYSQIIDGFTFLYSEAKQEKYLASRRNLISHEKVLEQAMHAGFRTLLPLRFGLVVKNWETVVTQLLQPYKAQLRELFQKLAGRREVSVKIFWDSKAELQAMMDSHQDLKQEEVIHIGQLIESNLLSRKESIIQVFFDELKPLADEVIESDPMTEDMIYNAAFLIPWENESIFSQQVESIDHKFDERLRIRYNNFTAPYTFAQISHHHHHHSSGLYLYGIFPDPIPETVTLQGLDSQLVYSQIIDGFTFLYSEAKQEKYLASRRNLISHEKVLEQAMHAGFRTLLPLRFGLVVKNWETVVTQLLQPYKAQLRELFQKLAGRREVSVKIFWDSKAELQAMMDSHQDLKQKRDQMEGKALSMEEVIHIGQLIESNLLSRKESIIQVFFDELKPLADEVIESDPMTEDMIYNAAFLIPWENESIFSQQVESIDHKFDERLRIRYNNFTAPYTFAQISH

B-factor: mean 53.42, std 20.55, range [27.68, 153.67]

Foldseek 3Di:
DWWKFWWWKAQADDDPVLWAAAPPRFTWDWDDDPRIITIIGTHPDLWDDPDVVRVVRSFVRVLSCVVVPRQQIQGDDPTDTDHDVVCCCQPPDVQCPVVSVVLSVVQPQKDKKKKWKFFDLVVVLVVQCVDPDHDDSVCVVVVVVVSVVVVLVVLVVLVVLLCVQLVVQAPDKDWDDDPDSGTSTIMMGIGRLVSLVVSVVSVVVSVVVVPPRMDMDMGRGGRPNVSNDGDDGDDDD/DFWKFWFWKFLAFDDQPDWDAAPPRFIWGWDDDPSMTTIITGDDPPQDDDDPVRVVRSQVRVVVCVVVPRQQIQGDDPGDIAHYDVRCVVVPCVVCVVVQVVLSVVQPQKFKKKKWKFFDVVVVLVVCCVPVVVLVVVVPVVPPDDDDPCSVVVSVVVSVVVLLVVLCVLVVLLCVQQVVQADDKDWDDDPDPGTSTIMMGIGRLVCLVVNVVSVVVSVVVVPPGMDMDMGGDGRPNPSNDRDD

Radius of gyration: 28.04 Å; Cα contacts (8 Å, |Δi|>4): 736; chains: 2; bounding box: 78×61×80 Å

Secondary structure (DSSP, 8-state):
--EEEEEEEESS---TTS--B-GGG-B-EEEEETTEEEEEEEESSS-----HHHHHHHHHHHHHHHHTT----EEPPTT-EES-HHHIIIIIIGGGHHHHHHHHHHHTTEEEEEEEEEE-HHHHHHHHHSSS------THHHHHHHHHHHHHHHHHHHHHHHHHHHGGG-SEEEEE--SSSSEEEEEEEEEEGGGHHHHHHHHHHHHHTTTTSEEEEEEEEE--TTT---PPPP---/---EEEEEEESSPPPTT--EE-GGG-EEEEEEETTEEEEEEEPPSSPPP--HHHHHHHHHHHHHHHHTT----EEPPTT-EES-HHHHIIIIIHHHHHHHHHHHHHHTTEEEEEEEEEE-HHHHHHHHHHH-HHHHHHHTTTSSS---HHHHHHHHHHHHHHHHHHHHHHHHHHHHHHGGG-SEEEE---SSTTEEEEEEEEEEGGGHHHHHHHHHHHHHTTTTSEEEEEE-----TTT-----